Protein AF-0000000077256982 (afdb_homodimer)

Nearest PDB structures (foldseek):
  2ehd-assembly1_B  TM=8.161E-01  e=5.223E-11  Thermus thermophilus HB8
  4nbu-assembly1_D  TM=7.989E-01  e=2.491E-11  Bacillus sp. SG-1
  4yxf-assembly1_A  TM=7.908E-01  e=1.299E-10  Pseudomonas fluorescens
  2ehd-assembly1_A  TM=8.247E-01  e=3.338E-09  Thermus thermophilus HB8
  3gk3-assembly1_D  TM=6.783E-01  e=3.621E-10  Burkholderia pseudomallei 1710b

Solvent-accessible surface area (backbone atoms only — not comparable to full-atom values): 29624 Å² total; per-residue (Å²): 108,68,64,59,49,49,50,50,52,51,50,49,50,32,48,53,50,41,50,53,55,48,50,50,47,52,51,13,43,72,45,21,64,61,50,52,60,75,37,60,96,26,30,36,36,32,30,23,28,84,39,74,67,22,33,50,44,52,53,57,40,18,76,69,48,39,37,36,36,35,28,31,62,52,60,70,62,48,52,53,51,37,64,68,39,43,82,55,14,57,60,49,72,49,73,45,48,44,48,85,44,29,88,44,68,70,77,55,56,71,58,73,80,47,64,58,26,32,42,36,42,43,44,71,47,71,62,78,63,42,47,45,70,74,78,45,89,62,61,49,31,50,22,24,42,40,44,25,45,50,46,52,50,45,58,52,46,53,57,19,52,76,70,41,37,30,35,37,37,40,61,43,49,60,44,32,84,46,42,37,28,35,36,26,67,44,30,8,42,36,17,20,50,44,30,30,20,38,4,40,23,49,54,30,43,88,31,47,27,37,23,20,26,37,36,77,34,57,62,66,50,57,70,54,31,72,71,65,66,72,42,55,64,52,47,53,54,41,44,55,34,36,78,42,31,52,74,70,48,46,58,47,58,54,40,67,68,47,41,52,50,51,35,55,54,70,70,46,58,59,67,58,46,24,51,51,36,32,55,57,37,48,52,49,29,50,50,48,53,51,51,53,53,51,57,68,74,96,109,68,65,59,50,50,49,51,51,52,49,49,50,32,49,52,51,42,50,53,53,48,50,51,47,53,52,13,45,72,46,19,65,60,51,51,59,75,36,59,96,27,30,35,35,30,31,22,27,83,39,75,67,22,34,50,44,54,52,56,40,18,77,68,48,39,36,35,36,36,28,32,62,52,60,70,62,48,53,52,52,38,64,66,40,43,82,56,16,57,60,48,72,49,75,45,48,44,48,82,44,30,88,44,67,69,78,55,56,71,57,75,80,48,63,58,26,33,42,36,43,43,46,70,47,72,64,79,62,44,48,44,71,75,79,45,88,62,61,49,31,51,22,24,42,42,44,27,46,50,46,52,49,45,60,51,47,54,56,18,50,76,69,40,38,31,35,37,37,40,62,42,49,60,44,31,83,47,44,38,28,36,35,26,69,45,30,9,42,38,17,21,50,43,30,31,20,39,4,40,22,49,53,32,44,88,32,47,27,36,24,19,26,35,35,77,32,57,63,65,50,58,70,54,28,73,70,66,65,71,43,57,62,53,47,52,53,42,45,56,33,36,77,42,33,54,73,69,48,46,58,47,56,54,39,66,69,48,43,53,50,50,35,55,56,70,68,47,58,60,68,58,47,25,50,51,36,32,55,57,37,48,50,48,28,51,51,48,53,50,52,54,54,52,57,67,75,97

pLDDT: mean 86.95, std 13.87, range [39.72, 98.81]

Radius of gyration: 24.24 Å; Cα contacts (8 Å, |Δi|>4): 1061; chains: 2; bounding box: 73×70×66 Å

Sequence (596 aa):
MLLHTFIKITSFIVLCAFIKFLIKYIWSILNNKSVWKKIENKTVVVTGALQEIGMEICRQLSYEKIKLLMIDSDREKLELLKRELEVRAEVSFYVVNFNQTADNYNIYSFLEDHDIGFLINAACSLDRGFETFINRRDDSIINTNILSTTHITHRVITQMVQRKCGYIAFIGESSFDLPVPFCALYSASLAYLHQLASSLYYELSDYGIVCEYVRYGSILKTRIDRKDGICHNNTKKFVESFLKTFGSSREIIPRFYHMLLHCIVFCIPQTIIGHLFTEIFGKKELEREYLERKRKHKMLLHTFIKITSFIVLCAFIKFLIKYIWSILNNKSVWKKIENKTVVVTGALQEIGMEICRQLSYEKIKLLMIDSDREKLELLKRELEVRAEVSFYVVNFNQTADNYNIYSFLEDHDIGFLINAACSLDRGFETFINRRDDSIINTNILSTTHITHRVITQMVQRKCGYIAFIGESSFDLPVPFCALYSASLAYLHQLASSLYYELSDYGIVCEYVRYGSILKTRIDRKDGICHNNTKKFVESFLKTFGSSREIIPRFYHMLLHCIVFCIPQTIIGHLFTEIFGKKELEREYLERKRKHK

Organism: NCBI:txid6039

Foldseek 3Di:
DVVVVVVVVLVVQLVVLLVVQVVLLVVLLVCLVVLCVQQPPFEEEAEPCVDQLNVLLLQVVLQVQHHYEYEEADPVSQVVSCVVSVVRYHYHYDHDDQQVCLVPLCSLVVCVVGRHAEYEYPWADFPPALAAPPPDDPVSRCSRLPRSVVSNVVVNVVNLLVVLHHEYEYEDALLLPADAHSRRSNSVSRVVLLVVLLVVQVVSVRSHYHREYEHLADPVCVVVVVPPVPPNVSSNQQSVQCSSRGDDDSYHYSDSVRSSVSSVVVSDPRVVVNVVNCVVRVVRNVVVVVVVVVVVVD/DVVVVVVVVLVVQLVVLLVVQVVLLVVLLVCLVVLCVQQPPFEEEFEPCVDQLNVLLLQVVLQVQHHYEYEEADPVSQVVSCVVSVVRYHYHYDHDDQQVCLVPLCVLVVCVVGRHAEYEYPWADFPPALAAPVPDDPVSRCSRLPRSVVSNVVVNVVNLLVVLHHEYEYEDALLLPADAHSRRSNSVSRVVLLVVLLVVQVVSVRSHYHREYEHLADPVCVVVVVPPVPPNVSSNQQSVQCSSRGDDDSYHYSDSVRSSVSSVVVSDPRVVVNVVNCVVRVVRNVVVVVVVVVVVVD

InterPro domains:
  IPR002347 Short-chain dehydrogenase/reductase SDR [PF00106] (42-226)
  IPR036291 NAD(P)-binding domain superfamily [SSF51735] (37-262)

Structure (mmCIF, N/CA/C/O backbone):
data_AF-0000000077256982-model_v1
#
loop_
_entity.id
_entity.type
_entity.pdbx_description
1 polymer 'Very-long-chain 3-oxoacyl-coa reductase'
#
loop_
_atom_site.group_PDB
_atom_site.id
_atom_site.type_symbol
_atom_site.label_atom_id
_atom_site.label_alt_id
_atom_site.label_comp_id
_atom_site.label_asym_id
_atom_site.label_entity_id
_atom_site.label_seq_id
_atom_site.pdbx_PDB_ins_code
_atom_site.Cartn_x
_atom_site.Cartn_y
_atom_site.Cartn_z
_atom_site.occupancy
_atom_site.B_iso_or_equiv
_atom_site.auth_seq_id
_atom_site.auth_comp_id
_atom_site.auth_asym_id
_atom_site.auth_atom_id
_atom_site.pdbx_PDB_model_num
ATOM 1 N N . MET A 1 1 ? 2.963 12.297 -39.438 1 56.44 1 MET A N 1
ATOM 2 C CA . MET A 1 1 ? 1.615 12.719 -39.062 1 56.44 1 MET A CA 1
ATOM 3 C C . MET A 1 1 ? 1.16 12.016 -37.781 1 56.44 1 MET A C 1
ATOM 5 O O . MET A 1 1 ? 0.684 12.656 -36.844 1 56.44 1 MET A O 1
ATOM 9 N N . LEU A 1 2 ? 1.396 10.727 -37.656 1 61.31 2 LEU A N 1
ATOM 10 C CA . LEU A 1 2 ? 0.963 9.953 -36.5 1 61.31 2 LEU A CA 1
ATOM 11 C C . LEU A 1 2 ? 1.761 10.344 -35.25 1 61.31 2 LEU A C 1
ATOM 13 O O . LEU A 1 2 ? 1.194 10.5 -34.156 1 61.31 2 LEU A O 1
ATOM 17 N N . LEU A 1 3 ? 3.004 10.57 -35.438 1 65.12 3 LEU A N 1
ATOM 18 C CA . LEU A 1 3 ? 3.875 10.945 -34.312 1 65.12 3 LEU A CA 1
ATOM 19 C C . LEU A 1 3 ? 3.498 12.32 -33.781 1 65.12 3 LEU A C 1
ATOM 21 O O . LEU A 1 3 ? 3.479 12.539 -32.562 1 65.12 3 LEU A O 1
ATOM 25 N N . HIS A 1 4 ? 3.244 13.234 -34.781 1 68.69 4 HIS A N 1
ATOM 26 C CA . HIS A 1 4 ? 2.861 14.586 -34.375 1 68.69 4 HIS A CA 1
ATOM 27 C C . HIS A 1 4 ? 1.538 14.578 -33.625 1 68.69 4 HIS A C 1
ATOM 29 O O . HIS A 1 4 ? 1.38 15.297 -32.625 1 68.69 4 HIS A O 1
ATOM 35 N N . THR A 1 5 ? 0.689 13.734 -34.094 1 64.94 5 THR A N 1
ATOM 36 C CA . THR A 1 5 ? -0.598 13.602 -33.406 1 64.94 5 THR A CA 1
ATOM 37 C C . THR A 1 5 ? -0.423 12.992 -32.031 1 64.94 5 THR A C 1
ATOM 39 O O . THR A 1 5 ? -1.058 13.422 -31.062 1 64.94 5 THR A O 1
ATOM 42 N N . PHE A 1 6 ? 0.475 12.078 -31.953 1 71.25 6 PHE A N 1
ATOM 43 C CA . PHE A 1 6 ? 0.757 11.43 -30.672 1 71.25 6 PHE A CA 1
ATOM 44 C C . PHE A 1 6 ? 1.346 12.43 -29.688 1 71.25 6 PHE A C 1
ATOM 46 O O . PHE A 1 6 ? 0.926 12.484 -28.531 1 71.25 6 PHE A O 1
ATOM 53 N N . ILE A 1 7 ? 2.203 13.211 -30.203 1 69 7 ILE A N 1
ATOM 54 C CA . ILE A 1 7 ? 2.85 14.211 -29.344 1 69 7 ILE A CA 1
ATOM 55 C C . ILE A 1 7 ? 1.827 15.25 -28.906 1 69 7 ILE A C 1
ATOM 57 O O . ILE A 1 7 ? 1.826 15.68 -27.75 1 69 7 ILE A O 1
ATOM 61 N N . LYS A 1 8 ? 0.962 15.594 -29.859 1 69.69 8 LYS A N 1
ATOM 62 C CA . LYS A 1 8 ? -0.059 16.594 -29.531 1 69.69 8 LYS A CA 1
ATOM 63 C C . LYS A 1 8 ? -1.024 16.047 -28.469 1 69.69 8 LYS A C 1
ATOM 65 O O . LYS A 1 8 ? -1.401 16.766 -27.547 1 69.69 8 LYS A O 1
ATOM 70 N N . ILE A 1 9 ? -1.335 14.828 -28.594 1 72.44 9 ILE A N 1
ATOM 71 C CA . ILE A 1 9 ? -2.277 14.219 -27.672 1 72.44 9 ILE A CA 1
ATOM 72 C C . ILE A 1 9 ? -1.628 14.078 -26.297 1 72.44 9 ILE A C 1
ATOM 74 O O . ILE A 1 9 ? -2.242 14.398 -25.266 1 72.44 9 ILE A O 1
ATOM 78 N N . THR A 1 10 ? -0.444 13.688 -26.234 1 75.62 10 THR A N 1
ATOM 79 C CA . THR A 1 10 ? 0.271 13.508 -24.969 1 75.62 10 THR A CA 1
ATOM 80 C C . THR A 1 10 ? 0.472 14.852 -24.266 1 75.62 10 THR A C 1
ATOM 82 O O . THR A 1 10 ? 0.318 14.953 -23.047 1 75.62 10 THR A O 1
ATOM 85 N N . SER A 1 11 ? 0.792 15.781 -25.094 1 76.62 11 SER A N 1
ATOM 86 C CA . SER A 1 11 ? 0.973 17.109 -24.531 1 76.62 11 SER A CA 1
ATOM 87 C C . SER A 1 11 ? -0.331 17.641 -23.938 1 76.62 11 SER A C 1
ATOM 89 O O . SER A 1 11 ? -0.328 18.297 -22.891 1 76.62 11 SER A O 1
ATOM 91 N N . PHE A 1 12 ? -1.367 17.375 -24.641 1 77.81 12 PHE A N 1
ATOM 92 C CA . PHE A 1 12 ? -2.674 17.828 -24.172 1 77.81 12 PHE A CA 1
ATOM 93 C C . PHE A 1 12 ? -3.045 17.125 -22.859 1 77.81 12 PHE A C 1
ATOM 95 O O . PHE A 1 12 ? -3.557 17.766 -21.938 1 77.81 12 PHE A O 1
ATOM 102 N N . ILE A 1 13 ? -2.713 15.945 -22.703 1 78.12 13 ILE A N 1
ATOM 103 C CA . ILE A 1 13 ? -3.012 15.172 -21.516 1 78.12 13 ILE A CA 1
ATOM 104 C C . ILE A 1 13 ? -2.205 15.719 -20.328 1 78.12 13 ILE A C 1
ATOM 106 O O . ILE A 1 13 ? -2.738 15.898 -19.234 1 78.12 13 ILE A O 1
ATOM 110 N N . VAL A 1 14 ? -1.005 15.992 -20.625 1 80.19 14 VAL A N 1
ATOM 111 C CA . VAL A 1 14 ? -0.122 16.531 -19.594 1 80.19 14 VAL A CA 1
ATOM 112 C C . VAL A 1 14 ? -0.64 17.891 -19.141 1 80.19 14 VAL A C 1
ATOM 114 O O . VAL A 1 14 ? -0.666 18.172 -17.938 1 80.19 14 VAL A O 1
ATOM 117 N N . LEU A 1 15 ? -1.051 18.625 -20.078 1 83.12 15 LEU A N 1
ATOM 118 C CA . LEU A 1 15 ? -1.548 19.953 -19.75 1 83.12 15 LEU A CA 1
ATOM 119 C C . LEU A 1 15 ? -2.82 19.875 -18.922 1 83.12 15 LEU A C 1
ATOM 121 O O . LEU A 1 15 ? -2.977 20.609 -17.938 1 83.12 15 LEU A O 1
ATOM 125 N N . CYS A 1 16 ? -3.709 19 -19.234 1 83.19 16 CYS A N 1
ATOM 126 C CA . CYS A 1 16 ? -4.949 18.828 -18.484 1 83.19 16 CYS A CA 1
ATOM 127 C C . CYS A 1 16 ? -4.668 18.375 -17.062 1 83.19 16 CYS A C 1
ATOM 129 O O . CYS A 1 16 ? -5.281 18.875 -16.109 1 83.19 16 CYS A O 1
ATOM 131 N N . ALA A 1 17 ? -3.732 17.5 -17 1 83.75 17 ALA A N 1
ATOM 132 C CA . ALA A 1 17 ? -3.355 17.031 -15.664 1 83.75 17 ALA A CA 1
ATOM 133 C C . ALA A 1 17 ? -2.744 18.156 -14.836 1 83.75 17 ALA A C 1
ATOM 135 O O . ALA A 1 17 ? -3.066 18.312 -13.656 1 83.75 17 ALA A O 1
ATOM 136 N N . PHE A 1 18 ? -1.94 18.875 -15.492 1 87.88 18 PHE A N 1
ATOM 137 C CA . PHE A 1 18 ? -1.286 19.984 -14.82 1 87.88 18 PHE A CA 1
ATOM 138 C C . PHE A 1 18 ? -2.311 21.016 -14.344 1 87.88 18 PHE A C 1
ATOM 140 O O . PHE A 1 18 ? -2.232 21.5 -13.219 1 87.88 18 PHE A O 1
ATOM 147 N N . ILE A 1 19 ? -3.254 21.312 -15.125 1 89.81 19 ILE A N 1
ATOM 148 C CA . ILE A 1 19 ? -4.289 22.297 -14.789 1 89.81 19 ILE A CA 1
ATOM 149 C C . ILE A 1 19 ? -5.109 21.781 -13.609 1 89.81 19 ILE A C 1
ATOM 151 O O . ILE A 1 19 ? -5.461 22.562 -12.711 1 89.81 19 ILE A O 1
ATOM 155 N N . LYS A 1 20 ? -5.336 20.531 -13.609 1 87.69 20 LYS A N 1
ATOM 156 C CA . LYS A 1 20 ? -6.078 19.938 -12.5 1 87.69 20 LYS A CA 1
ATOM 157 C C . LYS A 1 20 ? -5.344 20.141 -11.18 1 87.69 20 LYS A C 1
ATOM 159 O O . LYS A 1 20 ? -5.941 20.547 -10.18 1 87.69 20 LYS A O 1
ATOM 164 N N . PHE A 1 21 ? -4.078 19.875 -11.164 1 89.25 21 PHE A N 1
ATOM 165 C CA . PHE A 1 21 ? -3.285 20.031 -9.945 1 89.25 21 PHE A CA 1
ATOM 166 C C . PHE A 1 21 ? -3.135 21.5 -9.586 1 89.25 21 PHE A C 1
ATOM 168 O O . PHE A 1 21 ? -3.105 21.859 -8.406 1 89.25 21 PHE A O 1
ATOM 175 N N . LEU A 1 22 ? -3.098 22.328 -10.625 1 91.5 22 LEU A N 1
ATOM 176 C CA . LEU A 1 22 ? -2.977 23.766 -10.391 1 91.5 22 LEU A CA 1
ATOM 177 C C . LEU A 1 22 ? -4.246 24.312 -9.75 1 91.5 22 LEU A C 1
ATOM 179 O O . LEU A 1 22 ? -4.172 25.125 -8.828 1 91.5 22 LEU A O 1
ATOM 183 N N . ILE A 1 23 ? -5.344 23.875 -10.188 1 92.94 23 ILE A N 1
ATOM 184 C CA . ILE A 1 23 ? -6.617 24.312 -9.625 1 92.94 23 ILE A CA 1
ATOM 185 C C . ILE A 1 23 ? -6.711 23.891 -8.164 1 92.94 23 ILE A C 1
ATOM 187 O O . ILE A 1 23 ? -7.105 24.688 -7.305 1 92.94 23 ILE A O 1
ATOM 191 N N . LYS A 1 24 ? -6.305 22.688 -7.926 1 92.38 24 LYS A N 1
ATOM 192 C CA . LYS A 1 24 ? -6.297 22.203 -6.547 1 92.38 24 LYS A CA 1
ATOM 193 C C . LYS A 1 24 ? -5.352 23.031 -5.68 1 92.38 24 LYS A C 1
ATOM 195 O O . LYS A 1 24 ? -5.672 23.359 -4.535 1 92.38 24 LYS A O 1
ATOM 200 N N . TYR A 1 25 ? -4.262 23.312 -6.254 1 93.81 25 TYR A N 1
ATOM 201 C CA . TYR A 1 25 ? -3.266 24.125 -5.555 1 93.81 25 TYR A CA 1
ATOM 202 C C . TYR A 1 25 ? -3.816 25.5 -5.211 1 93.81 25 TYR A C 1
ATOM 204 O O . TYR A 1 25 ? -3.73 25.938 -4.066 1 93.81 25 TYR A O 1
ATOM 212 N N . ILE A 1 26 ? -4.43 26.125 -6.145 1 95.38 26 ILE A N 1
ATOM 213 C CA . ILE A 1 26 ? -4.98 27.469 -5.953 1 95.38 26 ILE A CA 1
ATOM 214 C C . ILE A 1 26 ? -6.121 27.422 -4.941 1 95.38 26 ILE A C 1
ATOM 216 O O . ILE A 1 26 ? -6.191 28.25 -4.031 1 95.38 26 ILE A O 1
ATOM 220 N N . TRP A 1 27 ? -6.938 26.422 -5.094 1 94.94 27 TRP A N 1
ATOM 221 C CA . TRP A 1 27 ? -8.039 26.25 -4.156 1 94.94 27 TRP A CA 1
ATOM 222 C C . TRP A 1 27 ? -7.527 26.062 -2.732 1 94.94 27 TRP A C 1
ATOM 224 O O . TRP A 1 27 ? -8.078 26.641 -1.789 1 94.94 27 TRP A O 1
ATOM 234 N N . SER A 1 28 ? -6.512 25.297 -2.623 1 95.31 28 SER A N 1
ATOM 235 C CA . SER A 1 28 ? -5.938 25 -1.313 1 95.31 28 SER A CA 1
ATOM 236 C C . SER A 1 28 ? -5.34 26.25 -0.679 1 95.31 28 SER A C 1
ATOM 238 O O . SER A 1 28 ? -5.453 26.453 0.531 1 95.31 28 SER A O 1
ATOM 240 N N . ILE A 1 29 ? -4.746 27.109 -1.447 1 96 29 ILE A N 1
ATOM 241 C CA . ILE A 1 29 ? -4.18 28.359 -0.945 1 96 29 ILE A CA 1
ATOM 242 C C . ILE A 1 29 ? -5.301 29.266 -0.458 1 96 29 ILE A C 1
ATOM 244 O O . ILE A 1 29 ? -5.203 29.859 0.619 1 96 29 ILE A O 1
ATOM 248 N N . LEU A 1 30 ? -6.336 29.297 -1.194 1 96.62 30 LEU A N 1
ATOM 249 C CA . LEU A 1 30 ? -7.441 30.203 -0.902 1 96.62 30 LEU A CA 1
ATOM 250 C C . LEU A 1 30 ? -8.164 29.781 0.376 1 96.62 30 LEU A C 1
ATOM 252 O O . LEU A 1 30 ? -8.695 30.625 1.097 1 96.62 30 LEU A O 1
ATOM 256 N N . ASN A 1 31 ? -8.102 28.531 0.695 1 96.12 31 ASN A N 1
ATOM 257 C CA . ASN A 1 31 ? -8.867 28.047 1.838 1 96.12 31 ASN A CA 1
ATOM 258 C C . ASN A 1 31 ? -7.973 27.844 3.059 1 96.12 31 ASN A C 1
ATOM 260 O O . ASN A 1 31 ? -8.461 27.516 4.145 1 96.12 31 ASN A O 1
ATOM 264 N N . ASN A 1 32 ? -6.715 27.984 2.895 1 96.81 32 ASN A N 1
ATOM 265 C CA . ASN A 1 32 ? -5.758 27.609 3.928 1 96.81 32 ASN A CA 1
ATOM 266 C C . ASN A 1 32 ? -5.941 28.422 5.195 1 96.81 32 ASN A C 1
ATOM 268 O O . ASN A 1 32 ? -5.789 27.922 6.305 1 96.81 32 ASN A O 1
ATOM 272 N N . LYS A 1 33 ? -6.293 29.719 5.09 1 96.31 33 LYS A N 1
ATOM 273 C CA . LYS A 1 33 ? -6.508 30.562 6.262 1 96.31 33 LYS A CA 1
ATOM 274 C C . LYS A 1 33 ? -7.648 30.031 7.121 1 96.31 33 LYS A C 1
ATOM 276 O O . LYS A 1 33 ? -7.539 29.984 8.352 1 96.31 33 LYS A O 1
ATOM 281 N N . SER A 1 34 ? -8.695 29.625 6.469 1 96.94 34 SER A N 1
ATOM 282 C CA . SER A 1 34 ? -9.836 29.062 7.18 1 96.94 34 SER A CA 1
ATOM 283 C C . SER A 1 34 ? -9.469 27.75 7.871 1 96.94 34 SER A C 1
ATOM 285 O O . SER A 1 34 ? -9.969 27.469 8.961 1 96.94 34 SER A O 1
ATOM 287 N N . VAL A 1 35 ? -8.617 26.969 7.273 1 97.12 35 VAL A N 1
ATOM 288 C CA . VAL A 1 35 ? -8.156 25.688 7.832 1 97.12 35 VAL A CA 1
ATOM 289 C C . VAL A 1 35 ? -7.41 25.938 9.141 1 97.12 35 VAL A C 1
ATOM 291 O O . VAL A 1 35 ? -7.711 25.328 10.164 1 97.12 35 VAL A O 1
ATOM 294 N N . TRP A 1 36 ? -6.555 26.891 9.141 1 97.69 36 TRP A N 1
ATOM 295 C CA . TRP A 1 36 ? -5.793 27.234 10.336 1 97.69 36 TRP A CA 1
ATOM 296 C C . TRP A 1 36 ? -6.699 27.797 11.422 1 97.69 36 TRP A C 1
ATOM 298 O O . TRP A 1 36 ? -6.516 27.5 12.609 1 97.69 36 TRP A O 1
ATOM 308 N N . LYS A 1 37 ? -7.668 28.578 11.062 1 97.38 37 LYS A N 1
ATOM 309 C CA . LYS A 1 37 ? -8.602 29.172 12.023 1 97.38 37 LYS A CA 1
ATOM 310 C C . LYS A 1 37 ? -9.391 28.094 12.758 1 97.38 37 LYS A C 1
ATOM 312 O O . LYS A 1 37 ? -9.641 28.203 13.961 1 97.38 37 LYS A O 1
ATOM 317 N N . LYS A 1 38 ? -9.727 27.031 12.086 1 96.62 38 LYS A N 1
ATOM 318 C CA . LYS A 1 38 ? -10.539 25.953 12.648 1 96.62 38 LYS A CA 1
ATOM 319 C C . LYS A 1 38 ? -9.773 25.219 13.742 1 96.62 38 LYS A C 1
ATOM 321 O O . LYS A 1 38 ? -10.383 24.609 14.625 1 96.62 38 LYS A O 1
ATOM 326 N N . ILE A 1 39 ? -8.43 25.234 13.586 1 96.38 39 ILE A N 1
ATOM 327 C CA . ILE A 1 39 ? -7.668 24.469 14.57 1 96.38 39 ILE A CA 1
ATOM 328 C C . ILE A 1 39 ? -6.82 25.422 15.406 1 96.38 39 ILE A C 1
ATOM 330 O O . ILE A 1 39 ? -5.734 25.062 15.859 1 96.38 39 ILE A O 1
ATOM 334 N N . GLU A 1 40 ? -7.355 26.609 15.531 1 95.06 40 GLU A N 1
ATOM 335 C CA . GLU A 1 40 ? -6.688 27.594 16.359 1 95.06 40 GLU A CA 1
ATOM 336 C C . GLU A 1 40 ? -6.559 27.109 17.797 1 95.06 40 GLU A C 1
ATOM 338 O O . GLU A 1 40 ? -7.512 26.578 18.375 1 95.06 40 GLU A O 1
ATOM 343 N N . ASN A 1 41 ? -5.426 27.203 18.453 1 94.69 41 ASN A N 1
ATOM 344 C CA . ASN A 1 41 ? -5.117 26.844 19.828 1 94.69 41 ASN A CA 1
ATOM 345 C C . ASN A 1 41 ? -5.086 25.328 20.031 1 94.69 41 ASN A C 1
ATOM 347 O O . ASN A 1 41 ? -5.109 24.859 21.172 1 94.69 41 ASN A O 1
ATOM 351 N N . LYS A 1 42 ? -5.191 24.578 18.938 1 97.31 42 LYS A N 1
ATOM 352 C CA . LYS A 1 42 ? -5.059 23.125 19.016 1 97.31 42 LYS A CA 1
ATOM 353 C C . LYS A 1 42 ? -3.607 22.703 18.828 1 97.31 42 LYS A C 1
ATOM 355 O O . LYS A 1 42 ? -2.783 23.484 18.344 1 97.31 42 LYS A O 1
ATOM 360 N N . THR A 1 43 ? -3.363 21.516 19.172 1 98.31 43 THR A N 1
ATOM 361 C CA . THR A 1 43 ? -2.01 20.984 19.078 1 98.31 43 THR A CA 1
ATOM 362 C C . THR A 1 43 ? -1.761 20.391 17.688 1 98.31 43 THR A C 1
ATOM 364 O O . THR A 1 43 ? -2.625 19.703 17.141 1 98.31 43 THR A O 1
ATOM 367 N N . VAL A 1 44 ? -0.625 20.672 17.109 1 98.75 44 VAL A N 1
ATOM 368 C CA . VAL A 1 44 ? -0.155 20.016 15.898 1 98.75 44 VAL A CA 1
ATOM 369 C C . VAL A 1 44 ? 0.871 18.938 16.266 1 98.75 44 VAL A C 1
ATOM 371 O O . VAL A 1 44 ? 1.859 19.219 16.938 1 98.75 44 VAL A O 1
ATOM 374 N N . VAL A 1 45 ? 0.597 17.734 15.867 1 98.81 45 VAL A N 1
ATOM 375 C CA . VAL A 1 45 ? 1.481 16.609 16.125 1 98.81 45 VAL A CA 1
ATOM 376 C C . VAL A 1 45 ? 2.332 16.328 14.898 1 98.81 45 VAL A C 1
ATOM 378 O O . VAL A 1 45 ? 1.812 16.234 13.781 1 98.81 45 VAL A O 1
ATOM 381 N N . VAL A 1 46 ? 3.613 16.188 15.062 1 98.75 46 VAL A N 1
ATOM 382 C CA . VAL A 1 46 ? 4.531 15.852 13.984 1 98.75 46 VAL A CA 1
ATOM 383 C C . VAL A 1 46 ? 5.301 14.578 14.344 1 98.75 46 VAL A C 1
ATOM 385 O O . VAL A 1 46 ? 6.086 14.57 15.289 1 98.75 46 VAL A O 1
ATOM 388 N N . THR A 1 47 ? 5.016 13.516 13.641 1 98.5 47 THR A N 1
ATOM 389 C CA . THR A 1 47 ? 5.848 12.328 13.781 1 98.5 47 THR A CA 1
ATOM 390 C C . THR A 1 47 ? 7.113 12.453 12.93 1 98.5 47 THR A C 1
ATOM 392 O O . THR A 1 47 ? 7.109 13.133 11.906 1 98.5 47 THR A O 1
ATOM 395 N N . GLY A 1 48 ? 8.172 11.742 13.352 1 97.38 48 GLY A N 1
ATOM 396 C CA . GLY A 1 48 ? 9.43 11.93 12.641 1 97.38 48 GLY A CA 1
ATOM 397 C C . GLY A 1 48 ? 9.984 13.336 12.766 1 97.38 48 GLY A C 1
ATOM 398 O O . GLY A 1 48 ? 10.508 13.883 11.789 1 97.38 48 GLY A O 1
ATOM 399 N N . ALA A 1 49 ? 9.852 13.922 13.898 1 98.06 49 ALA A N 1
ATOM 400 C CA . ALA A 1 49 ? 10.203 15.328 14.125 1 98.06 49 ALA A CA 1
ATOM 401 C C . ALA A 1 49 ? 11.695 15.555 13.945 1 98.06 49 ALA A C 1
ATOM 403 O O . ALA A 1 49 ? 12.141 16.688 13.703 1 98.06 49 ALA A O 1
ATOM 404 N N . LEU A 1 50 ? 12.5 14.516 14.086 1 96.88 50 LEU A N 1
ATOM 405 C CA . LEU A 1 50 ? 13.945 14.672 14.016 1 96.88 50 LEU A CA 1
ATOM 406 C C . LEU A 1 50 ? 14.453 14.422 12.594 1 96.88 50 LEU A C 1
ATOM 408 O O . LEU A 1 50 ? 15.641 14.602 12.312 1 96.88 50 LEU A O 1
ATOM 412 N N . GLN A 1 51 ? 13.594 14.008 11.703 1 93.69 51 GLN A N 1
ATOM 413 C CA . GLN A 1 51 ? 13.961 13.852 10.305 1 93.69 51 GLN A CA 1
ATOM 414 C C . GLN A 1 51 ? 13.922 15.188 9.57 1 93.69 51 GLN A C 1
ATOM 416 O O . GLN A 1 51 ? 13.352 16.156 10.07 1 93.69 51 GLN A O 1
ATOM 421 N N . GLU A 1 52 ? 14.414 15.266 8.406 1 90.25 52 GLU A N 1
ATOM 422 C CA . GLU A 1 52 ? 14.625 16.516 7.691 1 90.25 52 GLU A CA 1
ATOM 423 C C . GLU A 1 52 ? 13.312 17.266 7.496 1 90.25 52 GLU A C 1
ATOM 425 O O . GLU A 1 52 ? 13.188 18.438 7.891 1 90.25 52 GLU A O 1
ATOM 430 N N . ILE A 1 53 ? 12.352 16.594 6.914 1 92.62 53 ILE A N 1
ATOM 431 C CA . ILE A 1 53 ? 11.07 17.25 6.637 1 92.62 53 ILE A CA 1
ATOM 432 C C . ILE A 1 53 ? 10.352 17.531 7.949 1 92.62 53 ILE A C 1
ATOM 434 O O . ILE A 1 53 ? 9.828 18.641 8.141 1 92.62 53 ILE A O 1
ATOM 438 N N . GLY A 1 54 ? 10.359 16.578 8.883 1 96.31 54 GLY A N 1
ATOM 439 C CA . GLY A 1 54 ? 9.719 16.766 10.172 1 96.31 54 GLY A CA 1
ATOM 440 C C . GLY A 1 54 ? 10.297 17.922 10.977 1 96.31 54 GLY A C 1
ATOM 441 O O . GLY A 1 54 ? 9.555 18.734 11.531 1 96.31 54 GLY A O 1
ATOM 442 N N . MET A 1 55 ? 11.562 17.969 10.945 1 96.88 55 MET A N 1
ATOM 443 C CA . MET A 1 55 ? 12.25 19.016 11.695 1 96.88 55 MET A CA 1
ATOM 444 C C . MET A 1 55 ? 11.922 20.391 11.125 1 96.88 55 MET A C 1
ATOM 446 O O . MET A 1 55 ? 11.664 21.344 11.875 1 96.88 55 MET A O 1
ATOM 450 N N . GLU A 1 56 ? 11.961 20.5 9.812 1 96.12 56 GLU A N 1
ATOM 451 C CA . GLU A 1 56 ? 11.648 21.766 9.164 1 96.12 56 GLU A CA 1
ATOM 452 C C . GLU A 1 56 ? 10.203 22.188 9.43 1 96.12 56 GLU A C 1
ATOM 454 O O . GLU A 1 56 ? 9.922 23.359 9.625 1 96.12 56 GLU A O 1
ATOM 459 N N . ILE A 1 57 ? 9.305 21.234 9.469 1 97.81 57 ILE A N 1
ATOM 460 C CA . ILE A 1 57 ? 7.91 21.516 9.789 1 97.81 57 ILE A CA 1
ATOM 461 C C . ILE A 1 57 ? 7.812 22.109 11.195 1 97.81 57 ILE A C 1
ATOM 463 O O . ILE A 1 57 ? 7.164 23.125 11.406 1 97.81 57 ILE A O 1
ATOM 467 N N . CYS A 1 58 ? 8.477 21.453 12.109 1 98.38 58 CYS A N 1
ATOM 468 C CA . CYS A 1 58 ? 8.453 21.922 13.492 1 98.38 58 CYS A CA 1
ATOM 469 C C . CYS A 1 58 ? 9.008 23.344 13.602 1 98.38 58 CYS A C 1
ATOM 471 O O . CYS A 1 58 ? 8.422 24.188 14.273 1 98.38 58 CYS A O 1
ATOM 473 N N . ARG A 1 59 ? 10.047 23.625 12.945 1 97.81 59 ARG A N 1
ATOM 474 C CA . ARG A 1 59 ? 10.672 24.953 12.984 1 97.81 59 ARG A CA 1
ATOM 475 C C . ARG A 1 59 ? 9.734 26.016 12.445 1 97.81 59 ARG A C 1
ATOM 477 O O . ARG A 1 59 ? 9.516 27.047 13.086 1 97.81 59 ARG A O 1
ATOM 484 N N . GLN A 1 60 ? 9.164 25.781 11.312 1 97.75 60 GLN A N 1
ATOM 485 C CA . GLN A 1 60 ? 8.305 26.781 10.695 1 97.75 60 GLN A CA 1
ATOM 486 C C . GLN A 1 60 ? 7.035 27 11.516 1 97.75 60 GLN A C 1
ATOM 488 O O . GLN A 1 60 ? 6.559 28.125 11.656 1 97.75 60 GLN A O 1
ATOM 493 N N . LEU A 1 61 ? 6.5 25.938 12.07 1 98.06 61 LEU A N 1
ATOM 494 C CA . LEU A 1 61 ? 5.305 26.047 12.898 1 98.06 61 LEU A CA 1
ATOM 495 C C . LEU A 1 61 ? 5.598 26.844 14.172 1 98.06 61 LEU A C 1
ATOM 497 O O . LEU A 1 61 ? 4.738 27.578 14.672 1 98.06 61 LEU A O 1
ATOM 501 N N . SER A 1 62 ? 6.793 26.672 14.703 1 97.62 62 SER A N 1
ATOM 502 C CA . SER A 1 62 ? 7.168 27.406 15.906 1 97.62 62 SER A CA 1
ATOM 503 C C . SER A 1 62 ? 7.191 28.906 15.656 1 97.62 62 SER A C 1
ATOM 505 O O . SER A 1 62 ? 6.836 29.703 16.531 1 97.62 62 SER A O 1
ATOM 507 N N . TYR A 1 63 ? 7.566 29.328 14.469 1 95.94 63 TYR A N 1
ATOM 508 C CA . TYR A 1 63 ? 7.582 30.75 14.109 1 95.94 63 TYR A CA 1
ATOM 509 C C . TYR A 1 63 ? 6.172 31.328 14.094 1 95.94 63 TYR A C 1
ATOM 511 O O . TYR A 1 63 ? 5.98 32.5 14.336 1 95.94 63 TYR A O 1
ATOM 519 N N . GLU A 1 64 ? 5.223 30.453 13.891 1 95.12 64 GLU A N 1
ATOM 520 C CA . GLU A 1 64 ? 3.826 30.875 13.867 1 95.12 64 GLU A CA 1
ATOM 521 C C . GLU A 1 64 ? 3.172 30.703 15.234 1 95.12 64 GLU A C 1
ATOM 523 O O . GLU A 1 64 ? 1.952 30.828 15.367 1 95.12 64 GLU A O 1
ATOM 528 N N . LYS A 1 65 ? 3.945 30.297 16.25 1 95.56 65 LYS A N 1
ATOM 529 C CA . LYS A 1 65 ? 3.549 30.172 17.641 1 95.56 65 LYS A CA 1
ATOM 530 C C . LYS A 1 65 ? 2.488 29.078 17.828 1 95.56 65 LYS A C 1
ATOM 532 O O . LYS A 1 65 ? 1.574 29.219 18.641 1 95.56 65 LYS A O 1
ATOM 537 N N . ILE A 1 66 ? 2.557 28.109 17.016 1 95.88 66 ILE A N 1
ATOM 538 C CA . ILE A 1 66 ? 1.633 26.984 17.062 1 95.88 66 ILE A CA 1
ATOM 539 C C . ILE A 1 66 ? 2.084 25.984 18.141 1 95.88 66 ILE A C 1
ATOM 541 O O . ILE A 1 66 ? 3.277 25.703 18.266 1 95.88 66 ILE A O 1
ATOM 545 N N . LYS A 1 67 ? 1.109 25.484 18.906 1 97.81 67 LYS A N 1
ATOM 546 C CA . LYS A 1 67 ? 1.393 24.453 19.891 1 97.81 67 LYS A CA 1
ATOM 547 C C . LYS A 1 67 ? 1.842 23.156 19.234 1 97.81 67 LYS A C 1
ATOM 549 O O . LYS A 1 67 ? 1.123 22.609 18.391 1 97.81 67 LYS A O 1
ATOM 554 N N . LEU A 1 68 ? 3.021 22.641 19.656 1 98.19 68 LEU A N 1
ATOM 555 C CA . LEU A 1 68 ? 3.641 21.531 18.938 1 98.19 68 LEU A CA 1
ATOM 556 C C . LEU A 1 68 ? 3.836 20.328 19.859 1 98.19 68 LEU A C 1
ATOM 558 O O . LEU A 1 68 ? 4.223 20.484 21.031 1 98.19 68 LEU A O 1
ATOM 562 N N . LEU A 1 69 ? 3.488 19.188 19.328 1 98.75 69 LEU A N 1
ATOM 563 C CA . LEU A 1 69 ? 3.875 17.906 19.922 1 98.75 69 LEU A CA 1
ATOM 564 C C . LEU A 1 69 ? 4.758 17.125 18.953 1 98.75 69 LEU A C 1
ATOM 566 O O . LEU A 1 69 ? 4.301 16.703 17.891 1 98.75 69 LEU A O 1
ATOM 570 N N . MET A 1 70 ? 6.023 16.938 19.344 1 98.75 70 MET A N 1
ATOM 571 C CA . MET A 1 70 ? 7 16.234 18.516 1 98.75 70 MET A CA 1
ATOM 572 C C . MET A 1 70 ? 7.125 14.781 18.938 1 98.75 70 MET A C 1
ATOM 574 O O . MET A 1 70 ? 7.172 14.484 20.141 1 98.75 70 MET A O 1
ATOM 578 N N . ILE A 1 71 ? 7.156 13.891 17.984 1 98.69 71 ILE A N 1
ATOM 579 C CA . ILE A 1 71 ? 7.328 12.477 18.297 1 98.69 71 ILE A CA 1
ATOM 580 C C . ILE A 1 71 ? 8.477 11.906 17.469 1 98.69 71 ILE A C 1
ATOM 582 O O . ILE A 1 71 ? 8.469 11.992 16.234 1 98.69 71 ILE A O 1
ATOM 586 N N . ASP A 1 72 ? 9.414 11.336 18.047 1 98.19 72 ASP A N 1
ATOM 587 C CA . ASP A 1 72 ? 10.539 10.641 17.422 1 98.19 72 ASP A CA 1
ATOM 588 C C . ASP A 1 72 ? 11.234 9.727 18.422 1 98.19 72 ASP A C 1
ATOM 590 O O . ASP A 1 72 ? 10.758 9.531 19.547 1 98.19 72 ASP A O 1
ATOM 594 N N . SER A 1 73 ? 12.367 9.141 18.047 1 97.19 73 SER A N 1
ATOM 595 C CA . SER A 1 73 ? 12.891 8.031 18.828 1 97.19 73 SER A CA 1
ATOM 596 C C . SER A 1 73 ? 14.078 8.469 19.688 1 97.19 73 SER A C 1
ATOM 598 O O . SER A 1 73 ? 14.5 7.742 20.594 1 97.19 73 SER A O 1
ATOM 600 N N . ASP A 1 74 ? 14.664 9.633 19.531 1 97.75 74 ASP A N 1
ATOM 601 C CA . ASP A 1 74 ? 15.883 10.055 20.219 1 97.75 74 ASP A CA 1
ATOM 602 C C . ASP A 1 74 ? 15.578 11.156 21.234 1 97.75 74 ASP A C 1
ATOM 604 O O . ASP A 1 74 ? 15.375 12.312 20.859 1 97.75 74 ASP A O 1
ATOM 608 N N . ARG A 1 75 ? 15.617 10.812 22.516 1 98.12 75 ARG A N 1
ATOM 609 C CA . ARG A 1 75 ? 15.25 11.75 23.562 1 98.12 75 ARG A CA 1
ATOM 610 C C . ARG A 1 75 ? 16.172 12.961 23.578 1 98.12 75 ARG A C 1
ATOM 612 O O . ARG A 1 75 ? 15.703 14.102 23.641 1 98.12 75 ARG A O 1
ATOM 619 N N . GLU A 1 76 ? 17.438 12.727 23.5 1 98.5 76 GLU A N 1
ATOM 620 C CA . GLU A 1 76 ? 18.406 13.805 23.578 1 98.5 76 GLU A CA 1
ATOM 621 C C . GLU A 1 76 ? 18.219 14.812 22.453 1 98.5 76 GLU A C 1
ATOM 623 O O . GLU A 1 76 ? 18.219 16.016 22.672 1 98.5 76 GLU A O 1
ATOM 628 N N . LYS A 1 77 ? 18.031 14.32 21.25 1 98.44 77 LYS A N 1
ATOM 629 C CA . LYS A 1 77 ? 17.844 15.195 20.094 1 98.44 77 LYS A CA 1
ATOM 630 C C . LYS A 1 77 ? 16.5 15.93 20.172 1 98.44 77 LYS A C 1
ATOM 632 O O . LYS A 1 77 ? 16.406 17.078 19.734 1 98.44 77 LYS A O 1
ATOM 637 N N . LEU A 1 78 ? 15.516 15.281 20.703 1 98.62 78 LEU A N 1
ATOM 638 C CA . LEU A 1 78 ? 14.219 15.93 20.891 1 98.62 78 LEU A CA 1
ATOM 639 C C . LEU A 1 78 ? 14.312 17.062 21.906 1 98.62 78 LEU A C 1
ATOM 641 O O . LEU A 1 78 ? 13.719 18.125 21.719 1 98.62 78 LEU A O 1
ATOM 645 N N . GLU A 1 79 ? 15.031 16.828 23 1 98.5 79 GLU A N 1
ATOM 646 C CA . GLU A 1 79 ? 15.227 17.859 24.016 1 98.5 79 GLU A CA 1
ATOM 647 C C . GLU A 1 79 ? 15.945 19.078 23.438 1 98.5 79 GLU A C 1
ATOM 649 O O . GLU A 1 79 ? 15.578 20.219 23.719 1 98.5 79 GLU A O 1
ATOM 654 N N . LEU A 1 80 ? 16.938 18.781 22.656 1 98.38 80 LEU A N 1
ATOM 655 C CA . LEU A 1 80 ? 17.672 19.875 22.016 1 98.38 80 LEU A CA 1
ATOM 656 C C . LEU A 1 80 ? 16.766 20.672 21.094 1 98.38 80 LEU A C 1
ATOM 658 O O . LEU A 1 80 ? 16.797 21.906 21.094 1 98.38 80 LEU A O 1
ATOM 662 N N . LEU A 1 81 ? 15.984 19.969 20.281 1 98.44 81 LEU A N 1
ATOM 663 C CA . LEU A 1 81 ? 15.07 20.641 19.375 1 98.44 81 LEU A CA 1
ATOM 664 C C . LEU A 1 81 ? 14.016 21.422 20.141 1 98.44 81 LEU A C 1
ATOM 666 O O . LEU A 1 81 ? 13.664 22.531 19.75 1 98.44 81 LEU A O 1
ATOM 670 N N . LYS A 1 82 ? 13.492 20.875 21.219 1 98.5 82 LYS A N 1
ATOM 671 C CA . LYS A 1 82 ? 12.531 21.594 22.047 1 98.5 82 LYS A CA 1
ATOM 672 C C . LYS A 1 82 ? 13.109 22.891 22.578 1 98.5 82 LYS A C 1
ATOM 674 O O . LYS A 1 82 ? 12.453 23.938 22.547 1 98.5 82 LYS A O 1
ATOM 679 N N . ARG A 1 83 ? 14.32 22.844 23.062 1 98 83 ARG A N 1
ATOM 680 C CA . ARG A 1 83 ? 14.977 24.031 23.594 1 98 83 ARG A CA 1
ATOM 681 C C . ARG A 1 83 ? 15.086 25.125 22.516 1 98 83 ARG A C 1
ATOM 683 O O . ARG A 1 83 ? 14.922 26.312 22.812 1 98 83 ARG A O 1
ATOM 690 N N . GLU A 1 84 ? 15.328 24.672 21.391 1 97.88 84 GLU A N 1
ATOM 691 C CA . GLU A 1 84 ? 15.445 25.594 20.266 1 97.88 84 GLU A CA 1
ATOM 692 C C . GLU A 1 84 ? 14.102 26.25 19.953 1 97.88 84 GLU A C 1
ATOM 694 O O . GLU A 1 84 ? 14.039 27.438 19.641 1 97.88 84 GLU A O 1
ATOM 699 N N . LEU A 1 85 ? 13.031 25.484 20.016 1 98.25 85 LEU A N 1
ATOM 700 C CA . LEU A 1 85 ? 11.742 25.922 19.484 1 98.25 85 LEU A CA 1
ATOM 701 C C . LEU A 1 85 ? 10.891 26.547 20.594 1 98.25 85 LEU A C 1
ATOM 703 O O . LEU A 1 85 ? 9.984 27.344 20.312 1 98.25 85 LEU A O 1
ATOM 707 N N . GLU A 1 86 ? 11.109 26.172 21.812 1 97.12 86 GLU A N 1
ATOM 708 C CA . GLU A 1 86 ? 10.234 26.531 22.938 1 97.12 86 GLU A CA 1
ATOM 709 C C . GLU A 1 86 ? 10.289 28.031 23.219 1 97.12 86 GLU A C 1
ATOM 711 O O . GLU A 1 86 ? 9.414 28.562 23.906 1 97.12 86 GLU A O 1
ATOM 716 N N . VAL A 1 87 ? 11.273 28.766 22.703 1 96.31 87 VAL A N 1
ATOM 717 C CA . VAL A 1 87 ? 11.383 30.203 22.875 1 96.31 87 VAL A CA 1
ATOM 718 C C . VAL A 1 87 ? 10.25 30.906 22.109 1 96.31 87 VAL A C 1
ATOM 720 O O . VAL A 1 87 ? 9.828 32 22.484 1 96.31 87 VAL A O 1
ATOM 723 N N . ARG A 1 88 ? 9.664 30.266 21.141 1 95.94 88 ARG A N 1
ATOM 724 C CA . ARG A 1 88 ? 8.695 30.891 20.25 1 95.94 88 ARG A CA 1
ATOM 725 C C . ARG A 1 88 ? 7.312 30.281 20.422 1 95.94 88 ARG A C 1
ATOM 727 O O . ARG A 1 88 ? 6.301 30.922 20.141 1 95.94 88 ARG A O 1
ATOM 734 N N . ALA A 1 89 ? 7.277 29 20.812 1 96.69 89 ALA A N 1
ATOM 735 C CA . ALA A 1 89 ? 6.012 28.281 20.844 1 96.69 89 ALA A CA 1
ATOM 736 C C . ALA A 1 89 ? 5.988 27.266 21.984 1 96.69 89 ALA A C 1
ATOM 738 O O . ALA A 1 89 ? 7.035 26.922 22.547 1 96.69 89 ALA A O 1
ATOM 739 N N . GLU A 1 90 ? 4.797 26.859 22.406 1 97.81 90 GLU A N 1
ATOM 740 C CA . GLU A 1 90 ? 4.652 25.734 23.328 1 97.81 90 GLU A CA 1
ATOM 741 C C . GLU A 1 90 ? 5.008 24.406 22.656 1 97.81 90 GLU A C 1
ATOM 743 O O . GLU A 1 90 ? 4.387 24.031 21.656 1 97.81 90 GLU A O 1
ATOM 748 N N . VAL A 1 91 ? 6.07 23.766 23.188 1 98.31 91 VAL A N 1
ATOM 749 C CA . VAL A 1 91 ? 6.566 22.547 22.531 1 98.31 91 VAL A CA 1
ATOM 750 C C . VAL A 1 91 ? 6.656 21.422 23.547 1 98.31 91 VAL A C 1
ATOM 752 O O . VAL A 1 91 ? 7.191 21.594 24.641 1 98.31 91 VAL A O 1
ATOM 755 N N . SER A 1 92 ? 6.059 20.359 23.266 1 98.19 92 SER A N 1
ATOM 756 C CA . SER A 1 92 ? 6.199 19.094 24 1 98.19 92 SER A CA 1
ATOM 757 C C . SER A 1 92 ? 6.68 17.984 23.078 1 98.19 92 SER A C 1
ATOM 759 O O . SER A 1 92 ? 6.691 18.125 21.859 1 98.19 92 SER A O 1
ATOM 761 N N . PHE A 1 93 ? 7.207 16.906 23.688 1 98.38 93 PHE A N 1
ATOM 762 C CA . PHE A 1 93 ? 7.629 15.789 22.859 1 98.38 93 PHE A CA 1
ATOM 763 C C . PHE A 1 93 ? 7.402 14.461 23.578 1 98.38 93 PHE A C 1
ATOM 765 O O . PHE A 1 93 ? 7.25 14.438 24.797 1 98.38 93 PHE A O 1
ATOM 772 N N . TYR A 1 94 ? 7.262 13.406 22.828 1 98.19 94 TYR A N 1
ATOM 773 C CA . TYR A 1 94 ? 7.242 12.031 23.312 1 98.19 94 TYR A CA 1
ATOM 774 C C . TYR A 1 94 ? 8.234 11.172 22.531 1 98.19 94 TYR A C 1
ATOM 776 O O . TYR A 1 94 ? 8.398 11.344 21.328 1 98.19 94 TYR A O 1
ATOM 784 N N . VAL A 1 95 ? 8.852 10.273 23.297 1 98.12 95 VAL A N 1
ATOM 785 C CA . VAL A 1 95 ? 9.844 9.383 22.703 1 98.12 95 VAL A CA 1
ATOM 786 C C . VAL A 1 95 ? 9.18 8.062 22.297 1 98.12 95 VAL A C 1
ATOM 788 O O . VAL A 1 95 ? 8.672 7.332 23.141 1 98.12 95 VAL A O 1
ATOM 791 N N . VAL A 1 96 ? 9.148 7.797 21.016 1 97.12 96 VAL A N 1
ATOM 792 C CA . VAL A 1 96 ? 8.594 6.559 20.484 1 97.12 96 VAL A CA 1
ATOM 793 C C . VAL A 1 96 ? 9.492 6.02 19.375 1 97.12 96 VAL A C 1
ATOM 795 O O . VAL A 1 96 ? 9.875 6.754 18.453 1 97.12 96 VAL A O 1
ATOM 798 N N . ASN A 1 97 ? 9.922 4.836 19.516 1 96.19 97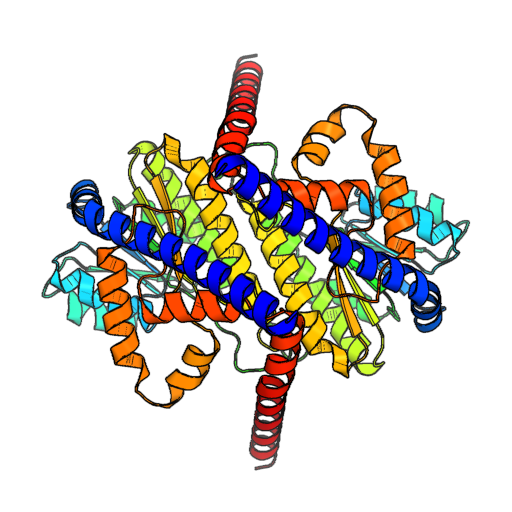 ASN A N 1
ATOM 799 C CA . ASN A 1 97 ? 10.547 4.133 18.391 1 96.19 97 ASN A CA 1
ATOM 800 C C . ASN A 1 97 ? 9.5 3.428 17.531 1 96.19 97 ASN A C 1
ATOM 802 O O . ASN A 1 97 ? 9.055 2.33 17.859 1 96.19 97 ASN A O 1
ATOM 806 N N . PHE A 1 98 ? 9.203 3.975 16.406 1 94.44 98 PHE A N 1
ATOM 807 C CA . PHE A 1 98 ? 8.086 3.545 15.57 1 94.44 98 PHE A CA 1
ATOM 808 C C . PHE A 1 98 ? 8.312 2.127 15.062 1 94.44 98 PHE A C 1
ATOM 810 O O . PHE A 1 98 ? 7.355 1.405 14.781 1 94.44 98 PHE A O 1
ATOM 817 N N . ASN A 1 99 ? 9.516 1.737 14.93 1 91.81 99 ASN A N 1
ATOM 818 C CA . ASN A 1 99 ? 9.828 0.389 14.469 1 91.81 99 ASN A CA 1
ATOM 819 C C . ASN A 1 99 ? 9.672 -0.639 15.586 1 91.81 99 ASN A C 1
ATOM 821 O O . ASN A 1 99 ? 8.945 -1.624 15.43 1 91.81 99 ASN A O 1
ATOM 825 N N . GLN A 1 100 ? 10.188 -0.383 16.734 1 89.31 100 GLN A N 1
ATOM 826 C CA . GLN A 1 100 ? 10.273 -1.353 17.828 1 89.31 100 GLN A CA 1
ATOM 827 C C . GLN A 1 100 ? 8.93 -1.527 18.516 1 89.31 100 GLN A C 1
ATOM 829 O O . GLN A 1 100 ? 8.625 -2.602 19.031 1 89.31 100 GLN A O 1
ATOM 834 N N . THR A 1 101 ? 8.133 -0.483 18.422 1 85.62 101 THR A N 1
ATOM 835 C CA . THR A 1 101 ? 6.875 -0.546 19.172 1 85.62 101 THR A CA 1
ATOM 836 C C . THR A 1 101 ? 5.691 -0.626 18.219 1 85.62 101 THR A C 1
ATOM 838 O O . THR A 1 101 ? 4.566 -0.282 18.578 1 85.62 101 THR A O 1
ATOM 841 N N . ALA A 1 102 ? 5.934 -1.039 17.062 1 87.44 102 ALA A N 1
ATOM 842 C CA . ALA A 1 102 ? 4.91 -0.979 16.016 1 87.44 102 ALA A CA 1
ATOM 843 C C . ALA A 1 102 ? 3.707 -1.844 16.375 1 87.44 102 ALA A C 1
ATOM 845 O O . ALA A 1 102 ? 2.576 -1.536 15.992 1 87.44 102 ALA A O 1
ATOM 846 N N . ASP A 1 103 ? 3.918 -2.885 17.125 1 85.62 103 ASP A N 1
ATOM 847 C CA . ASP A 1 103 ? 2.83 -3.803 17.453 1 85.62 103 ASP A CA 1
ATOM 848 C C . ASP A 1 103 ? 2.104 -3.369 18.719 1 85.62 103 ASP A C 1
ATOM 850 O O . ASP A 1 103 ? 1.123 -3.998 19.125 1 85.62 103 ASP A O 1
ATOM 854 N N . ASN A 1 104 ? 2.551 -2.275 19.281 1 90.38 104 ASN A N 1
ATOM 855 C CA . ASN A 1 104 ? 1.951 -1.801 20.531 1 90.38 104 ASN A CA 1
ATOM 856 C C . ASN A 1 104 ? 1.061 -0.585 20.297 1 90.38 104 ASN A C 1
ATOM 858 O O . ASN A 1 104 ? 1.526 0.554 20.359 1 90.38 104 ASN A O 1
ATOM 862 N N . TYR A 1 105 ? -0.113 -0.788 20.25 1 89.81 105 TYR A N 1
ATOM 863 C CA . TYR A 1 105 ? -1.088 0.27 20 1 89.81 105 TYR A CA 1
ATOM 864 C C . TYR A 1 105 ? -1.158 1.229 21.188 1 89.81 105 TYR A C 1
ATOM 866 O O . TYR A 1 105 ? -1.381 2.43 21 1 89.81 105 TYR A O 1
ATOM 874 N N . ASN A 1 106 ? -0.98 0.775 22.344 1 92.44 106 ASN A N 1
ATOM 875 C CA . ASN A 1 106 ? -1.221 1.544 23.562 1 92.44 106 ASN A CA 1
ATOM 876 C C . ASN A 1 106 ? -0.09 2.533 23.828 1 92.44 106 ASN A C 1
ATOM 878 O O . ASN A 1 106 ? -0.225 3.42 24.672 1 92.44 106 ASN A O 1
ATOM 882 N N . ILE A 1 107 ? 0.949 2.391 23.109 1 93.62 107 ILE A N 1
ATOM 883 C CA . ILE A 1 107 ? 2.076 3.293 23.297 1 93.62 107 ILE A CA 1
ATOM 884 C C . ILE A 1 107 ? 1.665 4.719 22.938 1 93.62 107 ILE A C 1
ATOM 886 O O . ILE A 1 107 ? 2.279 5.684 23.406 1 93.62 107 ILE A O 1
ATOM 890 N N . TYR A 1 108 ? 0.589 4.848 22.188 1 93.5 108 TYR A N 1
ATOM 891 C CA . TYR A 1 108 ? 0.149 6.148 21.688 1 93.5 108 TYR A CA 1
ATOM 892 C C . TYR A 1 108 ? -0.955 6.719 22.578 1 93.5 108 TYR A C 1
ATOM 894 O O . TYR A 1 108 ? -1.592 7.711 22.219 1 93.5 108 TYR A O 1
ATOM 902 N N . SER A 1 109 ? -1.169 6.176 23.703 1 94.06 109 SER A N 1
ATOM 903 C CA . SER A 1 109 ? -2.242 6.621 24.594 1 94.06 109 SER A CA 1
ATOM 904 C C . SER A 1 109 ? -2.018 8.055 25.062 1 94.06 109 SER A C 1
ATOM 906 O O . SER A 1 109 ? -2.971 8.766 25.375 1 94.06 109 SER A O 1
ATOM 908 N N . PHE A 1 110 ? -0.772 8.492 25.047 1 95.19 110 PHE A N 1
ATOM 909 C CA . PHE A 1 110 ? -0.437 9.836 25.484 1 95.19 110 PHE A CA 1
ATOM 910 C C . PHE A 1 110 ? -1.089 10.875 24.578 1 95.19 110 PHE A C 1
ATOM 912 O O . PHE A 1 110 ? -1.258 12.031 24.969 1 95.19 110 PHE A O 1
ATOM 919 N N . LEU A 1 111 ? -1.513 10.57 23.391 1 95.69 111 LEU A N 1
ATOM 920 C CA . LEU A 1 111 ? -2.131 11.484 22.438 1 95.69 111 LEU A CA 1
ATOM 921 C C . LEU A 1 111 ? -3.494 11.945 22.938 1 95.69 111 LEU A C 1
ATOM 923 O O . LEU A 1 111 ? -3.982 13 22.531 1 95.69 111 LEU A O 1
ATOM 927 N N . GLU A 1 112 ? -4.07 11.148 23.766 1 91.19 112 GLU A N 1
ATOM 928 C CA . GLU A 1 112 ? -5.402 11.453 24.281 1 91.19 112 GLU A CA 1
ATOM 929 C C . GLU A 1 112 ? -5.367 12.648 25.219 1 91.19 112 GLU A C 1
ATOM 931 O O . GLU A 1 112 ? -6.402 13.258 25.484 1 91.19 112 GLU A O 1
ATOM 936 N N . ASP A 1 113 ? -4.211 12.945 25.672 1 93 113 ASP A N 1
ATOM 937 C CA . ASP A 1 113 ? -4.059 14.047 26.609 1 93 113 ASP A CA 1
ATOM 938 C C . ASP A 1 113 ? -3.936 15.383 25.875 1 93 113 ASP A C 1
ATOM 940 O O . ASP A 1 113 ? -3.816 16.438 26.516 1 93 113 ASP A O 1
ATOM 944 N N . HIS A 1 114 ? -3.984 15.375 24.609 1 95.69 114 HIS A N 1
ATOM 945 C CA . HIS A 1 114 ? -3.805 16.578 23.797 1 95.69 114 HIS A CA 1
ATOM 946 C C . HIS A 1 114 ? -5 16.812 22.891 1 95.69 114 HIS A C 1
ATOM 948 O O . HIS A 1 114 ? -5.574 15.859 22.359 1 95.69 114 HIS A O 1
ATOM 954 N N . ASP A 1 115 ? -5.398 18.031 22.812 1 96.06 115 ASP A N 1
ATOM 955 C CA . ASP A 1 115 ? -6.398 18.438 21.812 1 96.06 115 ASP A CA 1
ATOM 956 C C . ASP A 1 115 ? -5.762 18.641 20.453 1 96.06 115 ASP A C 1
ATOM 958 O O . ASP A 1 115 ? -5.355 19.766 20.109 1 96.06 115 ASP A O 1
ATOM 962 N N . ILE A 1 116 ? -5.82 17.594 19.656 1 98.12 116 ILE A N 1
ATOM 963 C CA . ILE A 1 116 ? -5.043 17.594 18.422 1 98.12 116 ILE A CA 1
ATOM 964 C C . ILE A 1 116 ? -5.898 18.109 17.266 1 98.12 116 ILE A C 1
ATOM 966 O O . ILE A 1 116 ? -6.957 17.547 16.984 1 98.12 116 ILE A O 1
ATOM 970 N N . GLY A 1 117 ? -5.414 19.109 16.641 1 98.19 117 GLY A N 1
ATOM 971 C CA . GLY A 1 117 ? -6.109 19.641 15.477 1 98.19 117 GLY A CA 1
ATOM 972 C C . GLY A 1 117 ? -5.52 19.172 14.156 1 98.19 117 GLY A C 1
ATOM 973 O O . GLY A 1 117 ? -6.215 19.125 13.141 1 98.19 117 GLY A O 1
ATOM 974 N N . PHE A 1 118 ? -4.227 18.906 14.172 1 98.75 118 PHE A N 1
ATOM 975 C CA . PHE A 1 118 ? -3.512 18.547 12.953 1 98.75 118 PHE A CA 1
ATOM 976 C C . PHE A 1 118 ? -2.449 17.5 13.234 1 98.75 118 PHE A C 1
ATOM 978 O O . PHE A 1 118 ? -1.56 17.703 14.062 1 98.75 118 PHE A O 1
ATOM 985 N N . LEU A 1 119 ? -2.625 16.328 12.625 1 98.75 119 LEU A N 1
ATOM 986 C CA . LEU A 1 119 ? -1.622 15.266 12.68 1 98.75 119 LEU A CA 1
ATOM 987 C C . LEU A 1 119 ? -0.807 15.227 11.391 1 98.75 119 LEU A C 1
ATOM 989 O O . LEU A 1 119 ? -1.359 15.023 10.305 1 98.75 119 LEU A O 1
ATOM 993 N N . ILE A 1 120 ? 0.504 15.453 11.508 1 98.75 120 ILE A N 1
ATOM 994 C CA . ILE A 1 120 ? 1.412 15.367 10.367 1 98.75 120 ILE A CA 1
ATOM 995 C C . ILE A 1 120 ? 2.283 14.117 10.5 1 98.75 120 ILE A C 1
ATOM 997 O O . ILE A 1 120 ? 3.219 14.086 11.297 1 98.75 120 ILE A O 1
ATOM 1001 N N . ASN A 1 121 ? 1.953 13.117 9.719 1 98.38 121 ASN A N 1
ATOM 1002 C CA . ASN A 1 121 ? 2.754 11.898 9.656 1 98.38 121 ASN A CA 1
ATOM 1003 C C . ASN A 1 121 ? 3.963 12.07 8.742 1 98.38 121 ASN A C 1
ATOM 1005 O O . ASN A 1 121 ? 3.867 11.859 7.531 1 98.38 121 ASN A O 1
ATOM 1009 N N . ALA A 1 122 ? 5.074 12.336 9.336 1 96.38 122 ALA A N 1
ATOM 1010 C CA . ALA A 1 122 ? 6.289 12.57 8.555 1 96.38 122 ALA A CA 1
ATOM 1011 C C . ALA A 1 122 ? 7.344 11.508 8.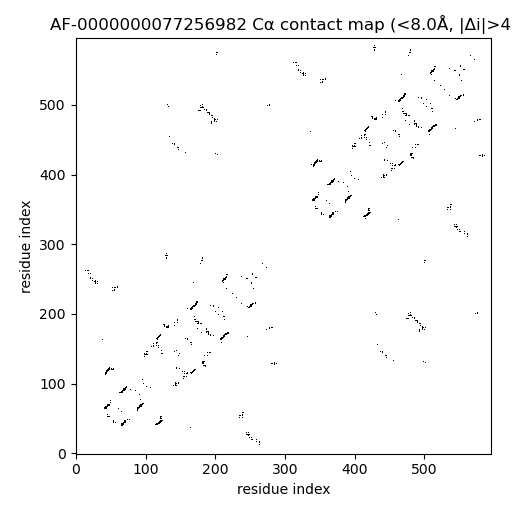852 1 96.38 122 ALA A C 1
ATOM 1013 O O . ALA A 1 122 ? 8.398 11.477 8.211 1 96.38 122 ALA A O 1
ATOM 1014 N N . ALA A 1 123 ? 7.094 10.641 9.844 1 94.44 123 ALA A N 1
ATOM 1015 C CA . ALA A 1 123 ? 8.023 9.555 10.141 1 94.44 123 ALA A CA 1
ATOM 1016 C C . ALA A 1 123 ? 8.125 8.586 8.969 1 94.44 123 ALA A C 1
ATOM 1018 O O . ALA A 1 123 ? 7.105 8.125 8.445 1 94.44 123 ALA A O 1
ATOM 1019 N N . CYS A 1 124 ? 9.297 8.352 8.555 1 89 124 CYS A N 1
ATOM 1020 C CA . CYS A 1 124 ? 9.484 7.449 7.43 1 89 124 CYS A CA 1
ATOM 1021 C C . CYS A 1 124 ? 10.789 6.676 7.559 1 89 124 CYS A C 1
ATOM 1023 O O . CYS A 1 124 ? 11.828 7.254 7.895 1 89 124 CYS A O 1
ATOM 1025 N N . SER A 1 125 ? 10.719 5.414 7.414 1 85.06 125 SER A N 1
ATOM 1026 C CA . SER A 1 125 ? 11.898 4.574 7.246 1 85.06 125 SER A CA 1
ATOM 1027 C C . SER A 1 125 ? 12.164 4.273 5.777 1 85.06 125 SER A C 1
ATOM 1029 O O . SER A 1 125 ? 11.234 3.979 5.023 1 85.06 125 SER A O 1
ATOM 1031 N N . LEU A 1 126 ? 13.406 4.508 5.398 1 75.5 126 LEU A N 1
ATOM 1032 C CA . LEU A 1 126 ? 13.812 4.285 4.016 1 75.5 126 LEU A CA 1
ATOM 1033 C C . LEU A 1 126 ? 14.633 3.01 3.889 1 75.5 126 LEU A C 1
ATOM 1035 O O . LEU A 1 126 ? 15.164 2.504 4.883 1 75.5 126 LEU A O 1
ATOM 1039 N N . ASP A 1 127 ? 14.586 2.512 2.703 1 63.91 127 ASP A N 1
ATOM 1040 C CA . ASP A 1 127 ? 15.492 1.403 2.412 1 63.91 127 ASP A CA 1
ATOM 1041 C C . ASP A 1 127 ? 16.953 1.831 2.551 1 63.91 127 ASP A C 1
ATOM 1043 O O . ASP A 1 127 ? 17.281 2.994 2.314 1 63.91 127 ASP A O 1
ATOM 1047 N N . ARG A 1 128 ? 17.641 0.97 3.285 1 56.72 128 ARG A N 1
ATOM 1048 C CA . ARG A 1 128 ? 19.078 1.236 3.35 1 56.72 128 ARG A CA 1
ATOM 1049 C C . ARG A 1 128 ? 19.734 1.036 1.989 1 56.72 128 ARG A C 1
ATOM 1051 O O . ARG A 1 128 ? 20.031 -0.094 1.596 1 56.72 128 ARG A O 1
ATOM 1058 N N . GLY A 1 129 ? 19.797 2.131 1.312 1 57.16 129 GLY A N 1
ATOM 1059 C CA . GLY A 1 129 ? 20.453 2.027 0.021 1 57.16 129 GLY A CA 1
ATOM 1060 C C . GLY A 1 129 ? 19.594 1.391 -1.046 1 57.16 129 GLY A C 1
ATOM 1061 O O . GLY A 1 129 ? 18.359 1.541 -1.028 1 57.16 129 GLY A O 1
ATOM 1062 N N . PHE A 1 130 ? 20.328 1.053 -2.074 1 58.31 130 PHE A N 1
ATOM 1063 C CA . PHE A 1 130 ? 19.719 0.372 -3.207 1 58.31 130 PHE A CA 1
ATOM 1064 C C . PHE A 1 130 ? 19.859 -1.14 -3.072 1 58.31 130 PHE A C 1
ATOM 1066 O O . PHE A 1 130 ? 20.094 -1.837 -4.062 1 58.31 130 PHE A O 1
ATOM 1073 N N . GLU A 1 131 ? 19.719 -1.536 -1.756 1 62.06 131 GLU A N 1
ATOM 1074 C CA . GLU A 1 131 ? 19.875 -2.977 -1.584 1 62.06 131 GLU A CA 1
ATOM 1075 C C . GLU A 1 131 ? 18.656 -3.736 -2.105 1 62.06 131 GLU A C 1
ATOM 1077 O O . GLU A 1 131 ? 17.516 -3.295 -1.925 1 62.06 131 GLU A O 1
ATOM 1082 N N . THR A 1 132 ? 19.031 -4.797 -2.754 1 66.06 132 THR A N 1
ATOM 1083 C CA . THR A 1 132 ? 18.031 -5.676 -3.35 1 66.06 132 THR A CA 1
ATOM 1084 C C . THR A 1 132 ? 17.109 -6.254 -2.279 1 66.06 132 THR A C 1
ATOM 1086 O O . THR A 1 132 ? 17.484 -6.359 -1.112 1 66.06 132 THR A O 1
ATOM 1089 N N . PHE A 1 133 ? 15.852 -6.367 -2.594 1 75.31 133 PHE A N 1
ATOM 1090 C CA . PHE A 1 133 ? 14.836 -7.043 -1.791 1 75.31 133 PHE A CA 1
ATOM 1091 C C . PHE A 1 133 ? 15.383 -8.344 -1.21 1 75.31 133 PHE A C 1
ATOM 1093 O O . PHE A 1 133 ? 15.008 -8.742 -0.106 1 75.31 133 PHE A O 1
ATOM 1100 N N . ILE A 1 134 ? 16.406 -8.867 -1.829 1 70.12 134 ILE A N 1
ATOM 1101 C CA . ILE A 1 134 ? 16.953 -10.18 -1.468 1 70.12 134 ILE A CA 1
ATOM 1102 C C . ILE A 1 134 ? 17.938 -10.023 -0.315 1 70.12 134 ILE A C 1
ATOM 1104 O O . ILE A 1 134 ? 18.031 -10.906 0.547 1 70.12 134 ILE A O 1
ATOM 1108 N N . ASN A 1 135 ? 18.594 -8.953 -0.265 1 65.56 135 ASN A N 1
ATOM 1109 C CA . ASN A 1 135 ? 19.734 -8.844 0.634 1 65.56 135 ASN A CA 1
ATOM 1110 C C . ASN A 1 135 ? 19.312 -8.32 2.006 1 65.56 135 ASN A C 1
ATOM 1112 O O . ASN A 1 135 ? 20.078 -8.422 2.971 1 65.56 135 ASN A O 1
ATOM 1116 N N . ARG A 1 136 ? 18.125 -7.77 2.062 1 66.31 136 ARG A N 1
ATOM 1117 C CA . ARG A 1 136 ? 17.766 -7.219 3.365 1 66.31 136 ARG A CA 1
ATOM 1118 C C . ARG A 1 136 ? 16.266 -7.316 3.611 1 66.31 136 ARG A C 1
ATOM 1120 O O . ARG A 1 136 ? 15.469 -7.102 2.695 1 66.31 136 ARG A O 1
ATOM 1127 N N . ARG A 1 137 ? 16.125 -7.875 4.871 1 68.94 137 ARG A N 1
ATOM 1128 C CA . ARG A 1 137 ? 14.773 -7.762 5.395 1 68.94 137 ARG A CA 1
ATOM 1129 C C . ARG A 1 137 ? 14.523 -6.371 5.965 1 68.94 137 ARG A C 1
ATOM 1131 O O . ARG A 1 137 ? 15.289 -5.887 6.797 1 68.94 137 ARG A O 1
ATOM 1138 N N . ASP A 1 138 ? 13.672 -5.609 5.309 1 76.56 138 ASP A N 1
ATOM 1139 C CA . ASP A 1 138 ? 13.422 -4.254 5.797 1 76.56 138 ASP A CA 1
ATOM 1140 C C . ASP A 1 138 ? 12.047 -4.148 6.449 1 76.56 138 ASP A C 1
ATOM 1142 O O . ASP A 1 138 ? 11.242 -3.287 6.086 1 76.56 138 ASP A O 1
ATOM 1146 N N . ASP A 1 139 ? 11.922 -4.871 7.566 1 85.81 139 ASP A N 1
ATOM 1147 C CA . ASP A 1 139 ? 10.656 -4.832 8.297 1 85.81 139 ASP A CA 1
ATOM 1148 C C . ASP A 1 139 ? 10.414 -3.449 8.906 1 85.81 139 ASP A C 1
ATOM 1150 O O . ASP A 1 139 ? 9.281 -3.092 9.211 1 85.81 139 ASP A O 1
ATOM 1154 N N . SER A 1 140 ? 11.539 -2.732 9.07 1 89.62 140 SER A N 1
ATOM 1155 C CA . SER A 1 140 ? 11.438 -1.402 9.664 1 89.62 140 SER A CA 1
ATOM 1156 C C . SER A 1 140 ? 10.547 -0.489 8.828 1 89.62 140 SER A C 1
ATOM 1158 O O . SER A 1 140 ? 9.852 0.369 9.367 1 89.62 140 SER A O 1
ATOM 1160 N N . ILE A 1 141 ? 10.562 -0.704 7.539 1 92.44 141 ILE A N 1
ATOM 1161 C CA . ILE A 1 141 ? 9.742 0.108 6.645 1 92.44 141 ILE A CA 1
ATOM 1162 C C . ILE A 1 141 ? 8.266 -0.175 6.895 1 92.44 141 ILE A C 1
ATOM 1164 O O . ILE A 1 141 ? 7.465 0.752 7.055 1 92.44 141 ILE A O 1
ATOM 1168 N N . ILE A 1 142 ? 7.922 -1.431 7 1 94.25 142 ILE A N 1
ATOM 1169 C CA . ILE A 1 142 ? 6.531 -1.812 7.227 1 94.25 142 ILE A CA 1
ATOM 1170 C C . ILE A 1 142 ? 6.098 -1.384 8.625 1 94.25 142 ILE A C 1
ATOM 1172 O O . ILE A 1 142 ? 5.012 -0.825 8.805 1 94.25 142 ILE A O 1
ATOM 1176 N N . ASN A 1 143 ? 6.953 -1.609 9.57 1 94.06 143 ASN A N 1
ATOM 1177 C CA . ASN A 1 143 ? 6.641 -1.272 10.953 1 94.06 143 ASN A CA 1
ATOM 1178 C C . ASN A 1 143 ? 6.465 0.232 11.141 1 94.06 143 ASN A C 1
ATOM 1180 O O . ASN A 1 143 ? 5.484 0.678 11.742 1 94.06 143 ASN A O 1
ATOM 1184 N N . THR A 1 144 ? 7.297 1.006 10.594 1 95.38 144 THR A N 1
ATOM 1185 C CA . THR A 1 144 ? 7.293 2.451 10.805 1 95.38 144 THR A CA 1
ATOM 1186 C C . THR A 1 144 ? 6.277 3.127 9.891 1 95.38 144 THR A C 1
ATOM 1188 O O . THR A 1 144 ? 5.383 3.83 10.359 1 95.38 144 THR A O 1
ATOM 1191 N N . ASN A 1 145 ? 6.391 2.83 8.594 1 95.69 145 ASN A N 1
ATOM 1192 C CA . ASN A 1 145 ? 5.629 3.576 7.598 1 95.69 145 ASN A CA 1
ATOM 1193 C C . ASN A 1 145 ? 4.172 3.135 7.562 1 95.69 145 ASN A C 1
ATOM 1195 O O . ASN A 1 145 ? 3.301 3.891 7.125 1 95.69 145 ASN A O 1
ATOM 1199 N N . ILE A 1 146 ? 3.934 1.935 7.977 1 96.62 146 ILE A N 1
ATOM 1200 C CA . ILE A 1 146 ? 2.588 1.403 7.789 1 96.62 146 ILE A CA 1
ATOM 1201 C C . ILE A 1 146 ? 1.93 1.178 9.148 1 96.62 146 ILE A C 1
ATOM 1203 O O . ILE A 1 146 ? 1.028 1.924 9.539 1 96.62 146 ILE A O 1
ATOM 1207 N N . LEU A 1 147 ? 2.488 0.293 9.906 1 94.94 147 LEU A N 1
ATOM 1208 C CA . LEU A 1 147 ? 1.821 -0.14 11.133 1 94.94 147 LEU A CA 1
ATOM 1209 C C . LEU A 1 147 ? 1.748 0.998 12.141 1 94.94 147 LEU A C 1
ATOM 1211 O O . LEU A 1 147 ? 0.66 1.371 12.586 1 94.94 147 LEU A O 1
ATOM 1215 N N . SER A 1 148 ? 2.855 1.555 12.523 1 96 148 SER A N 1
ATOM 1216 C CA . SER A 1 148 ? 2.885 2.639 13.5 1 96 148 SER A CA 1
ATOM 1217 C C . SER A 1 148 ? 2.08 3.84 13.016 1 96 148 SER A C 1
ATOM 1219 O O . SER A 1 148 ? 1.312 4.43 13.781 1 96 148 SER A O 1
ATOM 1221 N N . THR A 1 149 ? 2.25 4.191 11.773 1 96.88 149 THR A N 1
ATOM 1222 C CA . THR A 1 149 ? 1.526 5.316 11.195 1 96.88 149 THR A CA 1
ATOM 1223 C C . THR A 1 149 ? 0.02 5.078 11.25 1 96.88 149 THR A C 1
ATOM 1225 O O . THR A 1 149 ? -0.747 5.988 11.57 1 96.88 149 THR A O 1
ATOM 1228 N N . THR A 1 150 ? -0.415 3.873 10.938 1 95.88 150 THR A N 1
ATOM 1229 C CA . THR A 1 150 ? -1.831 3.525 10.992 1 95.88 150 THR A CA 1
ATOM 1230 C C . THR A 1 150 ? -2.359 3.631 12.422 1 95.88 150 THR A C 1
ATOM 1232 O O . THR A 1 150 ? -3.443 4.168 12.648 1 95.88 150 THR A O 1
ATOM 1235 N N . HIS A 1 151 ? -1.576 3.162 13.383 1 94.88 151 HIS A N 1
ATOM 1236 C CA . HIS A 1 151 ? -1.98 3.182 14.789 1 94.88 151 HIS A CA 1
ATOM 1237 C C . HIS A 1 151 ? -2.131 4.609 15.297 1 94.88 151 HIS A C 1
ATOM 1239 O O . HIS A 1 151 ? -3.135 4.945 15.93 1 94.88 151 HIS A O 1
ATOM 1245 N N . ILE A 1 152 ? -1.153 5.426 15.047 1 95.88 152 ILE A N 1
ATOM 1246 C CA . ILE A 1 152 ? -1.199 6.793 15.539 1 95.88 152 ILE A CA 1
ATOM 1247 C C . ILE A 1 152 ? -2.348 7.547 14.875 1 95.88 152 ILE A C 1
ATOM 1249 O O . ILE A 1 152 ? -3.055 8.32 15.531 1 95.88 152 ILE A O 1
ATOM 1253 N N . THR A 1 153 ? -2.535 7.34 13.602 1 96.19 153 THR A N 1
ATOM 1254 C CA . THR A 1 153 ? -3.625 7.973 12.867 1 96.19 153 THR A CA 1
ATOM 1255 C C . THR A 1 153 ? -4.977 7.562 13.445 1 96.19 153 THR A C 1
ATOM 1257 O O . THR A 1 153 ? -5.848 8.406 13.664 1 96.19 153 THR A O 1
ATOM 1260 N N . HIS A 1 154 ? -5.117 6.258 13.688 1 93.69 154 HIS A N 1
ATOM 1261 C CA . HIS A 1 154 ? -6.359 5.746 14.266 1 93.69 154 HIS A CA 1
ATOM 1262 C C . HIS A 1 154 ? -6.656 6.406 15.602 1 93.69 154 HIS A C 1
ATOM 1264 O O . HIS A 1 154 ? -7.785 6.844 15.844 1 93.69 154 HIS A O 1
ATOM 1270 N N . ARG A 1 155 ? -5.676 6.469 16.422 1 92 155 ARG A N 1
ATOM 1271 C CA . ARG A 1 155 ? -5.84 7.047 17.75 1 92 155 ARG A CA 1
ATOM 1272 C C . ARG A 1 155 ? -6.254 8.516 17.656 1 92 155 ARG A C 1
ATOM 1274 O O . ARG A 1 155 ? -7.141 8.961 18.391 1 92 155 ARG A O 1
ATOM 1281 N N . VAL A 1 156 ? -5.672 9.258 16.797 1 95.44 156 VAL A N 1
ATOM 1282 C CA . VAL A 1 156 ? -5.93 10.688 16.672 1 95.44 156 VAL A CA 1
ATOM 1283 C C . VAL A 1 156 ? -7.312 10.914 16.062 1 95.44 156 VAL A C 1
ATOM 1285 O O . VAL A 1 156 ? -8.047 11.797 16.516 1 95.44 156 VAL A O 1
ATOM 1288 N N . ILE A 1 157 ? -7.703 10.117 15.109 1 93.44 157 ILE A N 1
ATOM 1289 C CA . ILE A 1 157 ? -8.984 10.273 14.43 1 93.44 157 ILE A CA 1
ATOM 1290 C C . ILE A 1 157 ? -10.125 10.047 15.43 1 93.44 157 ILE A C 1
ATOM 1292 O O . ILE A 1 157 ? -11.164 10.711 15.352 1 93.44 157 ILE A O 1
ATOM 1296 N N . THR A 1 158 ? -9.922 9.109 16.328 1 88.44 158 THR A N 1
ATOM 1297 C CA . THR A 1 158 ? -10.961 8.781 17.297 1 88.44 158 THR A CA 1
ATOM 1298 C C . THR A 1 158 ? -11.352 10.016 18.109 1 88.44 158 THR A C 1
ATOM 1300 O O . THR A 1 158 ? -12.531 10.234 18.391 1 88.44 158 THR A O 1
ATOM 1303 N N . GLN A 1 159 ? -10.406 10.82 18.391 1 89.19 159 GLN A N 1
ATOM 1304 C CA . GLN A 1 159 ? -10.719 12.023 19.156 1 89.19 159 GLN A CA 1
ATOM 1305 C C . GLN A 1 159 ? -11.227 13.133 18.234 1 89.19 159 GLN A C 1
ATOM 1307 O O . GLN A 1 159 ? -12.062 13.945 18.641 1 89.19 159 GLN A O 1
ATOM 1312 N N . MET A 1 160 ? -10.766 13.164 17.031 1 93.44 160 MET A N 1
ATOM 1313 C CA . MET A 1 160 ? -11.195 14.18 16.078 1 93.44 160 MET A CA 1
ATOM 1314 C C . MET A 1 160 ? -12.672 14 15.719 1 93.44 160 MET A C 1
ATOM 1316 O O . MET A 1 160 ? -13.391 14.984 15.523 1 93.44 160 MET A O 1
ATOM 1320 N N . VAL A 1 161 ? -13.062 12.766 15.633 1 89.62 161 VAL A N 1
ATOM 1321 C CA . VAL A 1 161 ? -14.438 12.438 15.258 1 89.62 161 VAL A CA 1
ATOM 1322 C C . VAL A 1 161 ? -15.406 13.023 16.297 1 89.62 161 VAL A C 1
ATOM 1324 O O . VAL A 1 161 ? -16.453 13.555 15.93 1 89.62 161 VAL A O 1
ATOM 1327 N N . GLN A 1 162 ? -15.008 12.984 17.516 1 87.12 162 GLN A N 1
ATOM 1328 C CA . GLN A 1 162 ? -15.852 13.5 18.594 1 87.12 162 GLN A CA 1
ATOM 1329 C C . GLN A 1 162 ? -16.016 15.016 18.484 1 87.12 162 GLN A C 1
ATOM 1331 O O . GLN A 1 162 ? -17.094 15.547 18.734 1 87.12 162 GLN A O 1
ATOM 1336 N N . ARG A 1 163 ? -15.047 15.664 18.047 1 90.31 163 ARG A N 1
ATOM 1337 C CA . ARG A 1 163 ? -15.055 17.125 17.938 1 90.31 163 ARG A CA 1
ATOM 1338 C C . ARG A 1 163 ? -15.516 17.562 16.547 1 90.31 163 ARG A C 1
ATOM 1340 O O . ARG A 1 163 ? -15.805 18.734 16.328 1 90.31 163 ARG A O 1
ATOM 1347 N N . LYS A 1 164 ? -15.555 16.656 15.547 1 92.94 164 LYS A N 1
ATOM 1348 C CA . LYS A 1 164 ? -15.977 16.875 14.164 1 92.94 164 LYS A CA 1
ATOM 1349 C C . LYS A 1 164 ? -15.078 17.891 13.469 1 92.94 164 LYS A C 1
ATOM 1351 O O . LYS A 1 164 ? -15.562 18.797 12.789 1 92.94 164 LYS A O 1
ATOM 1356 N N . CYS A 1 165 ? -13.859 17.812 13.812 1 95.5 165 CYS A N 1
ATOM 1357 C CA . CYS A 1 165 ? -12.859 18.688 13.203 1 95.5 165 CYS A CA 1
ATOM 1358 C C . CYS A 1 165 ? -11.461 18.078 13.328 1 95.5 165 CYS A C 1
ATOM 1360 O O . CYS A 1 165 ? -11.094 17.594 14.398 1 95.5 165 CYS A O 1
ATOM 1362 N N . GLY A 1 166 ? -10.75 18.156 12.258 1 97.25 166 GLY A N 1
ATOM 1363 C CA . GLY A 1 166 ? -9.367 17.703 12.32 1 97.25 166 GLY A CA 1
ATOM 1364 C C . GLY A 1 166 ? -8.742 17.531 10.953 1 97.25 166 GLY A C 1
ATOM 1365 O O . GLY A 1 166 ? -9.445 17.359 9.953 1 97.25 166 GLY A O 1
ATOM 1366 N N . TYR A 1 167 ? -7.457 17.641 10.891 1 98.5 167 TYR A N 1
ATOM 1367 C CA . TYR A 1 167 ? -6.68 17.469 9.664 1 98.5 167 TYR A CA 1
ATOM 1368 C C . TYR A 1 167 ? -5.574 16.438 9.867 1 98.5 167 TYR A C 1
ATOM 1370 O O . TYR A 1 167 ? -4.945 16.391 10.922 1 98.5 167 TYR A O 1
ATOM 1378 N N . ILE A 1 168 ? -5.398 15.602 8.914 1 98.44 168 ILE A N 1
ATOM 1379 C CA . ILE A 1 168 ? -4.344 14.586 8.906 1 98.44 168 ILE A CA 1
ATOM 1380 C C . ILE A 1 168 ? -3.568 14.664 7.59 1 98.44 168 ILE A C 1
ATOM 1382 O O . ILE A 1 168 ? -4.164 14.711 6.512 1 98.44 168 ILE A O 1
ATOM 1386 N N . ALA A 1 169 ? -2.26 14.719 7.664 1 98.44 169 ALA A N 1
ATOM 1387 C CA . ALA A 1 169 ? -1.406 14.711 6.48 1 98.44 169 ALA A CA 1
ATOM 1388 C C . ALA A 1 169 ? -0.44 13.523 6.512 1 98.44 169 ALA A C 1
ATOM 1390 O O . ALA A 1 169 ? 0.162 13.234 7.551 1 98.44 169 ALA A O 1
ATOM 1391 N N . PHE A 1 170 ? -0.366 12.805 5.449 1 97.81 170 PHE A N 1
ATOM 1392 C CA . PHE A 1 170 ? 0.676 11.82 5.203 1 97.81 170 PHE A CA 1
ATOM 1393 C C . PHE A 1 170 ? 1.73 12.367 4.25 1 97.81 170 PHE A C 1
ATOM 1395 O O . PHE A 1 170 ? 1.454 12.594 3.07 1 97.81 170 PHE A O 1
ATOM 1402 N N . ILE A 1 171 ? 2.928 12.586 4.773 1 95.31 171 ILE A N 1
ATOM 1403 C CA . ILE A 1 171 ? 3.998 13.086 3.92 1 95.31 171 ILE A CA 1
ATOM 1404 C C . ILE A 1 171 ? 4.613 11.93 3.131 1 95.31 171 ILE A C 1
ATOM 1406 O O . ILE A 1 171 ? 5.066 10.945 3.713 1 95.31 171 ILE A O 1
ATOM 1410 N N . GLY A 1 172 ? 4.547 11.977 1.848 1 90.38 172 GLY A N 1
ATOM 1411 C CA . GLY A 1 172 ? 5.109 10.938 1.004 1 90.38 172 GLY A CA 1
ATOM 1412 C C . GLY A 1 172 ? 5.723 11.469 -0.277 1 90.38 172 GLY A C 1
ATOM 1413 O O . GLY A 1 172 ? 6.16 12.625 -0.327 1 90.38 172 GLY A O 1
ATOM 1414 N N . GLU A 1 173 ? 5.918 10.531 -1.262 1 85.31 173 GLU A N 1
ATOM 1415 C CA . GLU A 1 173 ? 6.539 10.867 -2.539 1 85.31 173 GLU A CA 1
ATOM 1416 C C . GLU A 1 173 ? 5.68 10.414 -3.711 1 85.31 173 GLU A C 1
ATOM 1418 O O . GLU A 1 173 ? 4.629 9.789 -3.514 1 85.31 173 GLU A O 1
ATOM 1423 N N . SER A 1 174 ? 6.117 10.812 -4.879 1 78.69 174 SER A N 1
ATOM 1424 C CA . SER A 1 174 ? 5.344 10.523 -6.082 1 78.69 174 SER A CA 1
ATOM 1425 C C . SER A 1 174 ? 5.617 9.109 -6.59 1 78.69 174 SER A C 1
ATOM 1427 O O . SER A 1 174 ? 4.887 8.594 -7.438 1 78.69 174 SER A O 1
ATOM 1429 N N . SER A 1 175 ? 6.516 8.375 -6.062 1 76.81 175 SER A N 1
ATOM 1430 C CA . SER A 1 175 ? 6.941 7.098 -6.621 1 76.81 175 SER A CA 1
ATOM 1431 C C . SER A 1 175 ? 6.008 5.969 -6.188 1 76.81 175 SER A C 1
ATOM 1433 O O . SER A 1 175 ? 6.301 4.793 -6.414 1 76.81 175 SER A O 1
ATOM 1435 N N . PHE A 1 176 ? 4.875 6.297 -5.68 1 76.31 176 PHE A N 1
ATOM 1436 C CA . PHE A 1 176 ? 3.977 5.254 -5.207 1 76.31 176 PHE A CA 1
ATOM 1437 C C . PHE A 1 176 ? 3.234 4.609 -6.367 1 76.31 176 PHE A C 1
ATOM 1439 O O . PHE A 1 176 ? 2.65 3.533 -6.219 1 76.31 176 PHE A O 1
ATOM 1446 N N . ASP A 1 177 ? 3.301 5.211 -7.555 1 80.75 177 ASP A N 1
ATOM 1447 C CA . ASP A 1 177 ? 2.521 4.68 -8.672 1 80.75 177 ASP A CA 1
ATOM 1448 C C . ASP A 1 177 ? 3.428 4.289 -9.836 1 80.75 177 ASP A C 1
ATOM 1450 O O . ASP A 1 177 ? 2.963 4.152 -10.969 1 80.75 177 ASP A O 1
ATOM 1454 N N . LEU A 1 178 ? 4.656 4.238 -9.57 1 87.69 178 LEU A N 1
ATOM 1455 C CA . LEU A 1 178 ? 5.648 3.805 -10.547 1 87.69 178 LEU A CA 1
ATOM 1456 C C . LEU A 1 178 ? 6.48 2.652 -10 1 87.69 178 LEU A C 1
ATOM 1458 O O . LEU A 1 178 ? 6.754 2.592 -8.797 1 87.69 178 LEU A O 1
ATOM 1462 N N . PRO A 1 179 ? 6.879 1.812 -10.914 1 90 179 PRO A N 1
ATOM 1463 C CA . PRO A 1 179 ? 7.82 0.796 -10.445 1 90 179 PRO A CA 1
ATOM 1464 C C . PRO A 1 179 ? 9.156 1.391 -10 1 90 179 PRO A C 1
ATOM 1466 O O . PRO A 1 179 ? 9.742 2.211 -10.711 1 90 179 PRO A O 1
ATOM 1469 N N . VAL A 1 180 ? 9.555 0.968 -8.836 1 88.31 180 VAL A N 1
ATOM 1470 C CA . VAL A 1 180 ? 10.828 1.449 -8.305 1 88.31 180 VAL A CA 1
ATOM 1471 C C . VAL A 1 180 ? 11.68 0.266 -7.848 1 88.31 180 VAL A C 1
ATOM 1473 O O . VAL A 1 180 ? 11.852 0.048 -6.648 1 88.31 180 VAL A O 1
ATOM 1476 N N . PRO A 1 181 ? 12.336 -0.34 -8.844 1 89.5 181 PRO A N 1
ATOM 1477 C CA . PRO A 1 181 ? 13.227 -1.44 -8.453 1 89.5 181 PRO A CA 1
ATOM 1478 C C . PRO A 1 181 ? 14.297 -1.014 -7.449 1 89.5 181 PRO A C 1
ATOM 1480 O O . PRO A 1 181 ? 14.734 0.137 -7.469 1 89.5 181 PRO A O 1
ATOM 1483 N N . PHE A 1 182 ? 14.633 -1.914 -6.469 1 86 182 PHE A N 1
ATOM 1484 C CA . PHE A 1 182 ? 15.664 -1.75 -5.453 1 86 182 PHE A CA 1
ATOM 1485 C C . PHE A 1 182 ? 15.156 -0.894 -4.297 1 86 182 PHE A C 1
ATOM 1487 O O . PHE A 1 182 ? 15.875 -0.661 -3.326 1 86 182 PHE A O 1
ATOM 1494 N N . CYS A 1 183 ? 13.93 -0.413 -4.426 1 86.75 183 CYS A N 1
ATOM 1495 C CA . CYS A 1 183 ? 13.219 0.279 -3.355 1 86.75 183 CYS A CA 1
ATOM 1496 C C . CYS A 1 183 ? 11.781 -0.202 -3.26 1 86.75 183 CYS A C 1
ATOM 1498 O O . CYS A 1 183 ? 10.859 0.604 -3.104 1 86.75 183 CYS A O 1
ATOM 1500 N N . ALA A 1 184 ? 11.625 -1.449 -3.447 1 90.44 184 ALA A N 1
ATOM 1501 C CA . ALA A 1 184 ? 10.289 -2.027 -3.617 1 90.44 184 ALA A CA 1
ATOM 1502 C C . ALA A 1 184 ? 9.453 -1.849 -2.357 1 90.44 184 ALA A C 1
ATOM 1504 O O . ALA A 1 184 ? 8.281 -1.476 -2.434 1 90.44 184 ALA A O 1
ATOM 1505 N N . LEU A 1 185 ? 10.039 -2.074 -1.203 1 91.5 185 LEU A N 1
ATOM 1506 C CA . LEU A 1 185 ? 9.281 -2.002 0.043 1 91.5 185 LEU A CA 1
ATOM 1507 C C . LEU A 1 185 ? 8.914 -0.558 0.373 1 91.5 185 LEU A C 1
ATOM 1509 O O . LEU A 1 185 ? 7.789 -0.277 0.78 1 91.5 185 LEU A O 1
ATOM 1513 N N . TYR A 1 186 ? 9.828 0.316 0.188 1 89.88 186 TYR A N 1
ATOM 1514 C CA . TYR A 1 186 ? 9.562 1.725 0.462 1 89.88 186 TYR A CA 1
ATOM 1515 C C . TYR A 1 186 ? 8.461 2.262 -0.443 1 89.88 186 TYR A C 1
ATOM 1517 O O . TYR A 1 186 ? 7.5 2.865 0.033 1 89.88 186 TYR A O 1
ATOM 1525 N N . SER A 1 187 ? 8.617 2.029 -1.754 1 91.25 187 SER A N 1
ATOM 1526 C CA . SER A 1 187 ? 7.605 2.5 -2.693 1 91.25 187 SER A CA 1
ATOM 1527 C C . SER A 1 187 ? 6.246 1.873 -2.4 1 91.25 187 SER A C 1
ATOM 1529 O O . SER A 1 187 ? 5.211 2.525 -2.553 1 91.25 187 SER A O 1
ATOM 1531 N N . ALA A 1 188 ? 6.289 0.623 -2.016 1 94.56 188 ALA A N 1
ATOM 1532 C CA . ALA A 1 188 ? 5.043 -0.045 -1.648 1 94.56 188 ALA A CA 1
ATOM 1533 C C . ALA A 1 188 ? 4.406 0.614 -0.428 1 94.56 188 ALA A C 1
ATOM 1535 O O . ALA A 1 188 ? 3.184 0.757 -0.359 1 94.56 188 ALA A O 1
ATOM 1536 N N . SER A 1 189 ? 5.184 0.997 0.54 1 94.69 189 SER A N 1
ATOM 1537 C CA . SER A 1 189 ? 4.656 1.661 1.729 1 94.69 189 SER A CA 1
ATOM 1538 C C . SER A 1 189 ? 4.031 3.008 1.379 1 94.69 189 SER A C 1
ATOM 1540 O O . SER A 1 189 ? 3.043 3.414 1.989 1 94.69 189 SER A O 1
ATOM 1542 N N . LEU A 1 190 ? 4.633 3.695 0.416 1 93.81 190 LEU A N 1
ATOM 1543 C CA . LEU A 1 190 ? 4.059 4.957 -0.036 1 93.81 190 LEU A CA 1
ATOM 1544 C C . LEU A 1 190 ? 2.713 4.73 -0.714 1 93.81 190 LEU A C 1
ATOM 1546 O O . LEU A 1 190 ? 1.784 5.523 -0.539 1 93.81 190 LEU A O 1
ATOM 1550 N N . ALA A 1 191 ? 2.65 3.674 -1.482 1 95.56 191 ALA A N 1
ATOM 1551 C CA . ALA A 1 191 ? 1.382 3.332 -2.121 1 95.56 191 ALA A CA 1
ATOM 1552 C C . ALA A 1 191 ? 0.301 3.059 -1.079 1 95.56 191 ALA A C 1
ATOM 1554 O O . ALA A 1 191 ? -0.851 3.463 -1.249 1 95.56 191 ALA A O 1
ATOM 1555 N N . TYR A 1 192 ? 0.691 2.379 -0.043 1 96.75 192 TYR A N 1
ATOM 1556 C CA . TYR A 1 192 ? -0.215 2.121 1.07 1 96.75 192 TYR A CA 1
ATOM 1557 C C . TYR A 1 192 ? -0.736 3.424 1.663 1 96.75 192 TYR A C 1
ATOM 1559 O O . TYR A 1 192 ? -1.945 3.598 1.832 1 96.75 192 TYR A O 1
ATOM 1567 N N . LEU A 1 193 ? 0.111 4.312 1.96 1 97 193 LEU A N 1
ATOM 1568 C CA . LEU A 1 193 ? -0.246 5.574 2.604 1 97 193 LEU A CA 1
ATOM 1569 C C . LEU A 1 193 ? -1.151 6.406 1.703 1 97 193 LEU A C 1
ATOM 1571 O O . LEU A 1 193 ? -2.115 7.012 2.176 1 97 193 LEU A O 1
ATOM 1575 N N . HIS A 1 194 ? -0.794 6.453 0.46 1 96 194 HIS A N 1
ATOM 1576 C CA . HIS A 1 194 ? -1.607 7.215 -0.481 1 96 194 HIS A CA 1
ATOM 1577 C C . HIS A 1 194 ? -3.035 6.684 -0.533 1 96 194 HIS A C 1
ATOM 1579 O O . HIS A 1 194 ? -3.994 7.457 -0.485 1 96 194 HIS A O 1
ATOM 1585 N N . GLN A 1 195 ? -3.129 5.375 -0.655 1 95.56 195 GLN A N 1
ATOM 1586 C CA . GLN A 1 195 ? -4.449 4.758 -0.741 1 95.56 195 GLN A CA 1
ATOM 1587 C C . GLN A 1 195 ? -5.227 4.938 0.561 1 95.56 195 GLN A C 1
ATOM 1589 O O . GLN A 1 195 ? -6.43 5.191 0.541 1 95.56 195 GLN A O 1
ATOM 1594 N N . LEU A 1 196 ? -4.582 4.805 1.655 1 95.25 196 LEU A N 1
ATOM 1595 C CA . LEU A 1 196 ? -5.199 5.023 2.959 1 95.25 196 LEU A CA 1
ATOM 1596 C C . LEU A 1 196 ? -5.766 6.434 3.061 1 95.25 196 LEU A C 1
ATOM 1598 O O . LEU A 1 196 ? -6.934 6.617 3.412 1 95.25 196 LEU A O 1
ATOM 1602 N N . ALA A 1 197 ? -4.969 7.406 2.701 1 96.31 197 ALA A N 1
ATOM 1603 C CA . ALA A 1 197 ? -5.387 8.805 2.748 1 96.31 197 ALA A CA 1
ATOM 1604 C C . ALA A 1 197 ? -6.586 9.055 1.837 1 96.31 197 ALA A C 1
ATOM 1606 O O . ALA A 1 197 ? -7.555 9.703 2.238 1 96.31 197 ALA A O 1
ATOM 1607 N N . SER A 1 198 ? -6.48 8.492 0.679 1 95.12 198 SER A N 1
ATOM 1608 C CA . SER A 1 198 ? -7.523 8.703 -0.322 1 95.12 198 SER A CA 1
ATOM 1609 C C . SER A 1 198 ? -8.867 8.156 0.156 1 95.12 198 SER A C 1
ATOM 1611 O O . SER A 1 198 ? -9.898 8.797 -0.035 1 95.12 198 SER A O 1
ATOM 1613 N N . SER A 1 199 ? -8.844 7.02 0.708 1 93.5 199 SER A N 1
ATOM 1614 C CA . SER A 1 199 ? -10.078 6.395 1.177 1 93.5 199 SER A CA 1
ATOM 1615 C C . SER A 1 199 ? -10.609 7.094 2.424 1 93.5 199 SER A C 1
ATOM 1617 O O . SER A 1 199 ? -11.812 7.344 2.533 1 93.5 199 SER A O 1
ATOM 1619 N N . LEU A 1 200 ? -9.758 7.445 3.312 1 94.25 200 LEU A N 1
ATOM 1620 C CA . LEU A 1 200 ? -10.156 8.094 4.559 1 94.25 200 LEU A CA 1
ATOM 1621 C C . LEU A 1 200 ? -10.711 9.492 4.289 1 94.25 200 LEU A C 1
ATOM 1623 O O . LEU A 1 200 ? -11.594 9.961 5.012 1 94.25 200 LEU A O 1
ATOM 1627 N N . TYR A 1 201 ? -10.203 10.148 3.264 1 96.31 201 TYR A N 1
ATOM 1628 C CA . TYR A 1 201 ? -10.711 11.461 2.879 1 96.31 201 TYR A CA 1
ATOM 1629 C C . TYR A 1 201 ? -12.227 11.445 2.73 1 96.31 201 TYR A C 1
ATOM 1631 O O . TYR A 1 201 ? -12.914 12.328 3.248 1 96.31 201 TYR A O 1
ATOM 1639 N N . TYR A 1 202 ? -12.703 10.445 2.082 1 94 202 TYR A N 1
ATOM 1640 C CA . TYR A 1 202 ? -14.141 10.344 1.853 1 94 202 TYR A CA 1
ATOM 1641 C C . TYR A 1 202 ? -14.852 9.789 3.082 1 94 202 TYR A C 1
ATOM 1643 O O . TYR A 1 202 ? -15.906 10.289 3.473 1 94 202 TYR A O 1
ATOM 1651 N N . GLU A 1 203 ? -14.25 8.836 3.695 1 90.88 203 GLU A N 1
ATOM 1652 C CA . GLU A 1 203 ? -14.867 8.164 4.832 1 90.88 203 GLU A CA 1
ATOM 1653 C C . GLU A 1 203 ? -15.086 9.125 5.992 1 90.88 203 GLU A C 1
ATOM 1655 O O . GLU A 1 203 ? -16.078 9.008 6.723 1 90.88 203 GLU A O 1
ATOM 1660 N N . LEU A 1 204 ? -14.18 10.094 6.129 1 92.12 204 LEU A N 1
ATOM 1661 C CA . LEU A 1 204 ? -14.203 10.938 7.316 1 92.12 204 LEU A CA 1
ATOM 1662 C C . LEU A 1 204 ? -14.797 12.305 7 1 92.12 204 LEU A C 1
ATOM 1664 O O . LEU A 1 204 ? -14.898 13.164 7.879 1 92.12 204 LEU A O 1
ATOM 1668 N N . SER A 1 205 ? -15.203 12.469 5.82 1 91.44 205 SER A N 1
ATOM 1669 C CA . SER A 1 205 ? -15.711 13.766 5.383 1 91.44 205 SER A CA 1
ATOM 1670 C C . SER A 1 205 ? -16.906 14.203 6.219 1 91.44 205 SER A C 1
ATOM 1672 O O . SER A 1 205 ? -17.031 15.375 6.566 1 91.44 205 SER A O 1
ATOM 1674 N N . ASP A 1 206 ? -17.734 13.289 6.621 1 88.62 206 ASP A N 1
ATOM 1675 C CA . ASP A 1 206 ? -18.953 13.609 7.371 1 88.62 206 ASP A CA 1
ATOM 1676 C C . ASP A 1 206 ? -18.609 14 8.805 1 88.62 206 ASP A C 1
ATOM 1678 O O . ASP A 1 206 ? -19.453 14.562 9.516 1 88.62 206 ASP A O 1
ATOM 1682 N N . TYR A 1 207 ? -17.438 13.75 9.195 1 90.88 207 TYR A N 1
ATOM 1683 C CA . TYR A 1 207 ? -17 14.094 10.547 1 90.88 207 TYR A CA 1
ATOM 1684 C C . TYR A 1 207 ? -16.156 15.359 10.547 1 90.88 207 TYR A C 1
ATOM 1686 O O . TYR A 1 207 ? -15.523 15.688 11.547 1 90.88 207 TYR A O 1
ATOM 1694 N N . GLY A 1 208 ? -16.062 16.016 9.359 1 93.62 208 GLY A N 1
ATOM 1695 C CA . GLY A 1 208 ? -15.305 17.25 9.281 1 93.62 208 GLY A CA 1
ATOM 1696 C C . GLY A 1 208 ? -13.805 17.031 9.336 1 93.62 208 GLY A C 1
ATOM 1697 O O . GLY A 1 208 ? -13.062 17.938 9.719 1 93.62 208 GLY A O 1
ATOM 1698 N N . ILE A 1 209 ? -13.383 15.852 9.117 1 96.19 209 ILE A N 1
ATOM 1699 C CA . ILE A 1 209 ? -11.969 15.523 9.148 1 96.19 209 ILE A CA 1
ATOM 1700 C C . ILE A 1 209 ? -11.438 15.398 7.719 1 96.19 209 ILE A C 1
ATOM 1702 O O . ILE A 1 209 ? -12.078 14.789 6.863 1 96.19 209 ILE A O 1
ATOM 1706 N N . VAL A 1 210 ? -10.289 16.047 7.43 1 97.62 210 VAL A N 1
ATOM 1707 C CA . VAL A 1 210 ? -9.672 15.984 6.109 1 97.62 210 VAL A CA 1
ATOM 1708 C C . VAL A 1 210 ? -8.367 15.195 6.184 1 97.62 210 VAL A C 1
ATOM 1710 O O . VAL A 1 210 ? -7.461 15.562 6.938 1 97.62 210 VAL A O 1
ATOM 1713 N N . CYS A 1 211 ? -8.336 14.133 5.477 1 97.12 211 CYS A N 1
ATOM 1714 C CA . CYS A 1 211 ? -7.125 13.336 5.324 1 97.12 211 CYS A CA 1
ATOM 1715 C C . CYS A 1 211 ? -6.473 13.586 3.967 1 97.12 211 CYS A C 1
ATOM 1717 O O . CYS A 1 211 ? -7.125 13.453 2.93 1 97.12 211 CYS A O 1
ATOM 1719 N N . GLU A 1 212 ? -5.164 13.922 4.02 1 97.5 212 GLU A N 1
ATOM 1720 C CA . GLU A 1 212 ? -4.5 14.359 2.795 1 97.5 212 GLU A CA 1
ATOM 1721 C C . GLU A 1 212 ? -3.152 13.672 2.617 1 97.5 212 GLU A C 1
ATOM 1723 O O . GLU A 1 212 ? -2.42 13.469 3.588 1 97.5 212 GLU A O 1
ATOM 1728 N N . TYR A 1 213 ? -2.889 13.227 1.39 1 96.62 213 TYR A N 1
ATOM 1729 C CA . TYR A 1 213 ? -1.557 12.773 1.007 1 96.62 213 TYR A CA 1
ATOM 1730 C C . TYR A 1 213 ? -0.75 13.906 0.388 1 96.62 213 TYR A C 1
ATOM 1732 O O . TYR A 1 213 ? -1.184 14.523 -0.588 1 96.62 213 TYR A O 1
ATOM 1740 N N . VAL A 1 214 ? 0.427 14.227 0.947 1 95.81 214 VAL A N 1
ATOM 1741 C CA . VAL A 1 214 ? 1.264 15.336 0.503 1 95.81 214 VAL A CA 1
ATOM 1742 C C . VAL A 1 214 ? 2.473 14.797 -0.26 1 95.81 214 VAL A C 1
ATOM 1744 O O . VAL A 1 214 ? 3.307 14.086 0.306 1 95.81 214 VAL A O 1
ATOM 1747 N N . ARG A 1 215 ? 2.613 15.227 -1.483 1 91.25 215 ARG A N 1
ATOM 1748 C CA . ARG A 1 215 ? 3.688 14.727 -2.338 1 91.25 215 ARG A CA 1
ATOM 1749 C C . ARG A 1 215 ? 4.898 15.656 -2.287 1 91.25 215 ARG A C 1
ATOM 1751 O O . ARG A 1 215 ? 4.797 16.828 -2.633 1 91.25 215 ARG A O 1
ATOM 1758 N N . TYR A 1 216 ? 5.996 15.352 -1.713 1 81 216 TYR A N 1
ATOM 1759 C CA . TYR A 1 216 ? 7.219 16.141 -1.61 1 81 216 TYR A CA 1
ATOM 1760 C C . TYR A 1 216 ? 8.047 16.031 -2.887 1 81 216 TYR A C 1
ATOM 1762 O O . TYR A 1 216 ? 8.789 16.953 -3.227 1 81 216 TYR A O 1
ATOM 1770 N N . GLY A 1 217 ? 7.941 15.125 -3.807 1 71.38 217 GLY A N 1
ATOM 1771 C CA . GLY A 1 217 ? 8.727 15.008 -5.023 1 71.38 217 GLY A CA 1
ATOM 1772 C C . GLY A 1 217 ? 9.188 13.594 -5.309 1 71.38 217 GLY A C 1
ATOM 1773 O O . GLY A 1 217 ? 8.602 12.633 -4.801 1 71.38 217 GLY A O 1
ATOM 1774 N N . SER A 1 218 ? 10.219 13.492 -6.387 1 58.78 218 SER A N 1
ATOM 1775 C CA . SER A 1 218 ? 10.609 12.18 -6.875 1 58.78 218 SER A CA 1
ATOM 1776 C C . SER A 1 218 ? 11.75 11.602 -6.051 1 58.78 218 SER A C 1
ATOM 1778 O O . SER A 1 218 ? 12.57 12.344 -5.512 1 58.78 218 SER A O 1
ATOM 1780 N N . ILE A 1 219 ? 11.68 10.25 -5.633 1 51.31 219 ILE A N 1
ATOM 1781 C CA . ILE A 1 219 ? 12.68 9.422 -4.961 1 51.31 219 ILE A CA 1
ATOM 1782 C C . ILE A 1 219 ? 14.07 9.781 -5.465 1 51.31 219 ILE A C 1
ATOM 1784 O O . ILE A 1 219 ? 15.039 9.781 -4.699 1 51.31 219 ILE A O 1
ATOM 1788 N N . LEU A 1 220 ? 14.094 9.945 -6.742 1 52.81 220 LEU A N 1
ATOM 1789 C CA . LEU A 1 220 ? 15.414 10.125 -7.336 1 52.81 220 LEU A CA 1
ATOM 1790 C C . LEU A 1 220 ? 16.156 11.289 -6.688 1 52.81 220 LEU A C 1
ATOM 1792 O O . LEU A 1 220 ? 17.359 11.211 -6.438 1 52.81 220 LEU A O 1
ATOM 1796 N N . LYS A 1 221 ? 15.398 12.242 -6.566 1 51.22 221 LYS A N 1
ATOM 1797 C CA . LYS A 1 221 ? 16.031 13.469 -6.105 1 51.22 221 LYS A CA 1
ATOM 1798 C C . LYS A 1 221 ? 16.438 13.359 -4.637 1 51.22 221 LYS A C 1
ATOM 1800 O O . LYS A 1 221 ? 17.531 13.805 -4.254 1 51.22 221 LYS A O 1
ATOM 1805 N N . THR A 1 222 ? 15.539 12.766 -3.881 1 48.66 222 THR A N 1
ATOM 1806 C CA . THR A 1 222 ? 15.82 12.719 -2.451 1 48.66 222 THR A CA 1
ATOM 1807 C C . THR A 1 222 ? 17.078 11.891 -2.172 1 48.66 222 THR A C 1
ATOM 1809 O O . THR A 1 222 ? 17.859 12.227 -1.284 1 48.66 222 THR A O 1
ATOM 1812 N N . ARG A 1 223 ? 17.156 10.797 -2.867 1 51.06 223 ARG A N 1
ATOM 1813 C CA . ARG A 1 223 ? 18.312 9.922 -2.637 1 51.06 223 ARG A CA 1
ATOM 1814 C C . ARG A 1 223 ? 19.578 10.531 -3.223 1 51.06 223 ARG A C 1
ATOM 1816 O O . ARG A 1 223 ? 20.672 10.352 -2.672 1 51.06 223 ARG A O 1
ATOM 1823 N N . ILE A 1 224 ? 19.359 11.258 -4.355 1 47.25 224 ILE A N 1
ATOM 1824 C CA . ILE A 1 224 ? 20.516 11.898 -4.996 1 47.25 224 ILE A CA 1
ATOM 1825 C C . ILE A 1 224 ? 20.891 13.156 -4.219 1 47.25 224 ILE A C 1
ATOM 1827 O O . ILE A 1 224 ? 22.078 13.453 -4.043 1 47.25 224 ILE A O 1
ATOM 1831 N N . ASP A 1 225 ? 19.938 13.938 -3.865 1 46.56 225 ASP A N 1
ATOM 1832 C CA . ASP A 1 225 ? 20.203 15.242 -3.273 1 46.56 225 ASP A CA 1
ATOM 1833 C C . ASP A 1 225 ? 20.828 15.102 -1.888 1 46.56 225 ASP A C 1
ATOM 1835 O O . ASP A 1 225 ? 21.484 16.016 -1.395 1 46.56 225 ASP A O 1
ATOM 1839 N N . ARG A 1 226 ? 20.359 14.109 -1.12 1 46.84 226 ARG A N 1
ATOM 1840 C CA . ARG A 1 226 ? 20.969 14.008 0.2 1 46.84 226 ARG A CA 1
ATOM 1841 C C . ARG A 1 226 ? 22.484 14.117 0.111 1 46.84 226 ARG A C 1
ATOM 1843 O O . ARG A 1 226 ? 23.156 14.445 1.098 1 46.84 226 ARG A O 1
ATOM 1850 N N . LYS A 1 227 ? 22.984 13.977 -1.103 1 43.25 227 LYS A N 1
ATOM 1851 C CA . LYS A 1 227 ? 24.438 14.031 -1.188 1 43.25 227 LYS A CA 1
ATOM 1852 C C . LYS A 1 227 ? 24.922 15.469 -1.379 1 43.25 227 LYS A C 1
ATOM 1854 O O . LYS A 1 227 ? 26 15.828 -0.916 1 43.25 227 LYS A O 1
ATOM 1859 N N . ASP A 1 228 ? 24.141 16.406 -2.039 1 41.41 228 ASP A N 1
ATOM 1860 C CA . ASP A 1 228 ? 24.844 17.609 -2.482 1 41.41 228 ASP A CA 1
ATOM 1861 C C . ASP A 1 228 ? 24.359 18.844 -1.742 1 41.41 228 ASP A C 1
ATOM 1863 O O . ASP A 1 228 ? 24.625 19.969 -2.158 1 41.41 228 ASP A O 1
ATOM 1867 N N . GLY A 1 229 ? 23.828 18.859 -0.602 1 44.97 229 GLY A N 1
ATOM 1868 C CA . GLY A 1 229 ? 23.5 20.094 0.108 1 44.97 229 GLY A CA 1
ATOM 1869 C C . GLY A 1 229 ? 22.312 20.828 -0.473 1 44.97 229 GLY A C 1
ATOM 1870 O O . GLY A 1 229 ? 21.75 21.703 0.173 1 44.97 229 GLY A O 1
ATOM 1871 N N . ILE A 1 230 ? 22.016 21.016 -1.759 1 41.88 230 ILE A N 1
ATOM 1872 C CA . ILE A 1 230 ? 20.906 21.578 -2.529 1 41.88 230 ILE A CA 1
ATOM 1873 C C . ILE A 1 230 ? 19.578 21.094 -1.965 1 41.88 230 ILE A C 1
ATOM 1875 O O . ILE A 1 230 ? 18.578 21.812 -2.023 1 41.88 230 ILE A O 1
ATOM 1879 N N . CYS A 1 231 ? 19.672 20.297 -0.878 1 55.56 231 CYS A N 1
ATOM 1880 C CA . CYS A 1 231 ? 18.562 19.516 -0.33 1 55.56 231 CYS A CA 1
ATOM 1881 C C . CYS A 1 231 ? 17.812 20.312 0.729 1 55.56 231 CYS A C 1
ATOM 1883 O O . CYS A 1 231 ? 16.578 20.328 0.74 1 55.56 231 CYS A O 1
ATOM 1885 N N . HIS A 1 232 ? 18.5 21.219 1.299 1 59.12 232 HIS A N 1
ATOM 1886 C CA . HIS A 1 232 ? 17.875 21.875 2.436 1 59.12 232 HIS A CA 1
ATOM 1887 C C . HIS A 1 232 ? 16.922 22.984 1.974 1 59.12 232 HIS A C 1
ATOM 1889 O O . HIS A 1 232 ? 15.828 23.141 2.523 1 59.12 232 HIS A O 1
ATOM 1895 N N . ASN A 1 233 ? 17.328 23.734 0.978 1 64.06 233 ASN A N 1
ATOM 1896 C CA . ASN A 1 233 ? 16.469 24.812 0.477 1 64.06 233 ASN A CA 1
ATOM 1897 C C . ASN A 1 233 ? 15.203 24.25 -0.162 1 64.06 233 ASN A C 1
ATOM 1899 O O . ASN A 1 233 ? 14.125 24.844 -0.024 1 64.06 233 ASN A O 1
ATOM 1903 N N . ASN A 1 234 ? 15.391 23.156 -0.604 1 81.31 234 ASN A N 1
ATOM 1904 C CA . ASN A 1 234 ? 14.227 22.516 -1.215 1 81.31 234 ASN A CA 1
ATOM 1905 C C . ASN A 1 234 ? 13.234 22.047 -0.162 1 81.31 234 ASN A C 1
ATOM 1907 O O . ASN A 1 234 ? 12.023 22.188 -0.331 1 81.31 234 ASN A O 1
ATOM 1911 N N . THR A 1 235 ? 13.836 21.688 0.944 1 88.44 235 THR A N 1
ATOM 1912 C CA . THR A 1 235 ? 12.977 21.219 2.027 1 88.44 235 THR A CA 1
ATOM 1913 C C . THR A 1 235 ? 12.219 22.391 2.656 1 88.44 235 THR A C 1
ATOM 1915 O O . THR A 1 235 ? 11.023 22.281 2.926 1 88.44 235 THR A O 1
ATOM 1918 N N . LYS A 1 236 ? 12.938 23.531 2.83 1 92.5 236 LYS A N 1
ATOM 1919 C CA . LYS A 1 236 ? 12.32 24.719 3.414 1 92.5 236 LYS A CA 1
ATOM 1920 C C . LYS A 1 236 ? 11.164 25.219 2.555 1 92.5 236 LYS A C 1
ATOM 1922 O O . LYS A 1 236 ? 10.078 25.484 3.066 1 92.5 236 LYS A O 1
ATOM 1927 N N . LYS A 1 237 ? 11.438 25.297 1.309 1 92.56 237 LYS A N 1
ATOM 1928 C CA . LYS A 1 237 ? 10.406 25.781 0.392 1 92.56 237 LYS A CA 1
ATOM 1929 C C . LYS A 1 237 ? 9.234 24.812 0.317 1 92.56 237 LYS A C 1
ATOM 1931 O O . LYS A 1 237 ? 8.078 25.234 0.199 1 92.56 237 LYS A O 1
ATOM 1936 N N . PHE A 1 238 ? 9.523 23.562 0.369 1 92.38 238 PHE A N 1
ATOM 1937 C CA . PHE A 1 238 ? 8.477 22.547 0.355 1 92.38 238 PHE A CA 1
ATOM 1938 C C . PHE A 1 238 ? 7.566 22.688 1.567 1 92.38 238 PHE A C 1
ATOM 1940 O O . PHE A 1 238 ? 6.344 22.734 1.428 1 92.38 238 PHE A O 1
ATOM 1947 N N . VAL A 1 239 ? 8.18 22.828 2.705 1 95.5 239 VAL A N 1
ATOM 1948 C CA . VAL A 1 239 ? 7.406 22.891 3.943 1 95.5 239 VAL A CA 1
ATOM 1949 C C . VAL A 1 239 ? 6.598 24.188 3.982 1 95.5 239 VAL A C 1
ATOM 1951 O O . VAL A 1 239 ? 5.434 24.188 4.387 1 95.5 239 VAL A O 1
ATOM 1954 N N . GLU A 1 240 ? 7.176 25.281 3.537 1 96.19 240 GLU A N 1
ATOM 1955 C CA . GLU A 1 240 ? 6.453 26.547 3.469 1 96.19 240 GLU A CA 1
ATOM 1956 C C . GLU A 1 240 ? 5.188 26.422 2.627 1 96.19 240 GLU A C 1
ATOM 1958 O O . GLU A 1 240 ? 4.109 26.844 3.051 1 96.19 240 GLU A O 1
ATOM 1963 N N . SER A 1 241 ? 5.379 25.844 1.488 1 95.38 241 SER A N 1
ATOM 1964 C CA . SER A 1 241 ? 4.246 25.672 0.583 1 95.38 241 SER A CA 1
ATOM 1965 C C . SER A 1 241 ? 3.229 24.688 1.145 1 95.38 241 SER A C 1
ATOM 1967 O O . SER A 1 241 ? 2.02 24.891 1.023 1 95.38 241 SER A O 1
ATOM 1969 N N . PHE A 1 242 ? 3.713 23.641 1.736 1 96.31 242 PHE A N 1
ATOM 1970 C CA . PHE A 1 242 ? 2.844 22.625 2.34 1 96.31 242 PHE A CA 1
ATOM 1971 C C . PHE A 1 242 ? 1.941 23.266 3.395 1 96.31 242 PHE A C 1
ATOM 1973 O O . PHE A 1 242 ? 0.722 23.078 3.359 1 96.31 242 PHE A O 1
ATOM 1980 N N . LEU A 1 243 ? 2.473 24.062 4.285 1 97.62 243 LEU A N 1
ATOM 1981 C CA . LEU A 1 243 ? 1.728 24.672 5.387 1 97.62 243 LEU A CA 1
ATOM 1982 C C . LEU A 1 243 ? 0.754 25.719 4.871 1 97.62 243 LEU A C 1
ATOM 1984 O O . LEU A 1 243 ? -0.195 26.094 5.57 1 97.62 243 LEU A O 1
ATOM 1988 N N . LYS A 1 244 ? 0.969 26.125 3.594 1 97.31 244 LYS A N 1
ATOM 1989 C CA . LYS A 1 244 ? 0.088 27.125 3.002 1 97.31 244 LYS A CA 1
ATOM 1990 C C . LYS A 1 244 ? -0.983 26.469 2.133 1 97.31 244 LYS A C 1
ATOM 1992 O O . LYS A 1 244 ? -1.852 27.156 1.589 1 97.31 244 LYS A O 1
ATOM 1997 N N . THR A 1 245 ? -0.933 25.141 2.012 1 96.94 245 THR A N 1
ATOM 1998 C CA . THR A 1 245 ? -1.838 24.547 1.034 1 96.94 245 THR A CA 1
ATOM 1999 C C . THR A 1 245 ? -2.592 23.359 1.645 1 96.94 245 THR A C 1
ATOM 2001 O O . THR A 1 245 ? -3.576 22.891 1.074 1 96.94 245 THR A O 1
ATOM 2004 N N . PHE A 1 246 ? -2.291 22.859 2.779 1 96.94 246 PHE A N 1
ATOM 2005 C CA . PHE A 1 246 ? -2.904 21.641 3.305 1 96.94 246 PHE A CA 1
ATOM 2006 C C . PHE A 1 246 ? -4.363 21.891 3.674 1 96.94 246 PHE A C 1
ATOM 2008 O O . PHE A 1 246 ? -4.777 23.031 3.848 1 96.94 246 PHE A O 1
ATOM 2015 N N . GLY A 1 247 ? -5.184 20.781 3.688 1 96.19 247 GLY A N 1
ATOM 2016 C CA . GLY A 1 247 ? -6.434 20.781 4.426 1 96.19 247 GLY A CA 1
ATOM 2017 C C . GLY A 1 247 ? -7.656 20.891 3.533 1 96.19 247 GLY A C 1
ATOM 2018 O O . GLY A 1 247 ? -8.781 20.969 4.023 1 96.19 247 GLY A O 1
ATOM 2019 N N . SER A 1 248 ? -7.438 20.844 2.184 1 94.38 248 SER A N 1
ATOM 2020 C CA . SER A 1 248 ? -8.609 21.109 1.353 1 94.38 248 SER A CA 1
ATOM 2021 C C . SER A 1 248 ? -8.758 20.047 0.26 1 94.38 248 SER A C 1
ATOM 2023 O O . SER A 1 248 ? -9.625 20.156 -0.607 1 94.38 248 SER A O 1
ATOM 2025 N N . SER A 1 249 ? -7.887 19.078 0.263 1 94.5 249 SER A N 1
ATOM 2026 C CA . SER A 1 249 ? -7.941 18.094 -0.806 1 94.5 249 SER A CA 1
ATOM 2027 C C . SER A 1 249 ? -7.453 16.734 -0.323 1 94.5 249 SER A C 1
ATOM 2029 O O . SER A 1 249 ? -6.902 16.609 0.774 1 94.5 249 SER A O 1
ATOM 2031 N N . ARG A 1 250 ? -7.75 15.766 -1.148 1 93.81 250 ARG A N 1
ATOM 2032 C CA . ARG A 1 250 ? -7.336 14.398 -0.842 1 93.81 250 ARG A CA 1
ATOM 2033 C C . ARG A 1 250 ? -5.832 14.227 -1.035 1 93.81 250 ARG A C 1
ATOM 2035 O O . ARG A 1 250 ? -5.211 13.375 -0.388 1 93.81 250 ARG A O 1
ATOM 2042 N N . GLU A 1 251 ? -5.332 15 -1.938 1 94.12 251 GLU A N 1
ATOM 2043 C CA . GLU A 1 251 ? -3.914 14.969 -2.281 1 94.12 251 GLU A CA 1
ATOM 2044 C C . GLU A 1 251 ? -3.436 16.328 -2.771 1 94.12 251 GLU A C 1
ATOM 2046 O O . GLU A 1 251 ? -4.176 17.047 -3.441 1 94.12 251 GLU A O 1
ATOM 2051 N N . ILE A 1 252 ? -2.17 16.641 -2.432 1 94.25 252 ILE A N 1
ATOM 2052 C CA . ILE A 1 252 ? -1.636 17.922 -2.869 1 94.25 252 ILE A CA 1
ATOM 2053 C C . ILE A 1 252 ? -0.159 17.781 -3.227 1 94.25 252 ILE A C 1
ATOM 2055 O O . ILE A 1 252 ? 0.555 16.969 -2.619 1 94.25 252 ILE A O 1
ATOM 2059 N N . ILE A 1 253 ? 0.221 18.453 -4.219 1 92.75 253 ILE A N 1
ATOM 2060 C CA . ILE A 1 253 ? 1.62 18.656 -4.574 1 92.75 253 ILE A CA 1
ATOM 2061 C C . ILE A 1 253 ? 2 20.125 -4.336 1 92.75 253 ILE A C 1
ATOM 2063 O O . ILE A 1 253 ? 1.75 20.984 -5.184 1 92.75 253 ILE A O 1
ATOM 2067 N N . PRO A 1 254 ? 2.652 20.359 -3.271 1 92.5 254 PRO A N 1
ATOM 2068 C CA . PRO A 1 254 ? 2.811 21.734 -2.803 1 92.5 254 PRO A CA 1
ATOM 2069 C C . PRO A 1 254 ? 3.754 22.562 -3.684 1 92.5 254 PRO A C 1
ATOM 2071 O O . PRO A 1 254 ? 3.699 23.797 -3.672 1 92.5 254 PRO A O 1
ATOM 2074 N N . ARG A 1 255 ? 4.609 21.891 -4.477 1 89.44 255 ARG A N 1
ATOM 2075 C CA . ARG A 1 255 ? 5.582 22.625 -5.277 1 89.44 255 ARG A CA 1
ATOM 2076 C C . ARG A 1 255 ? 5.25 22.531 -6.762 1 89.44 255 ARG A C 1
ATOM 2078 O O . ARG A 1 255 ? 5.008 21.438 -7.281 1 89.44 255 ARG A O 1
ATOM 2085 N N . PHE A 1 256 ? 5.434 23.641 -7.391 1 85.75 256 PHE A N 1
ATOM 2086 C CA . PHE A 1 256 ? 5.074 23.734 -8.805 1 85.75 256 PHE A CA 1
ATOM 2087 C C . PHE A 1 256 ? 5.957 22.828 -9.641 1 85.75 256 PHE A C 1
ATOM 2089 O O . PHE A 1 256 ? 5.465 22.109 -10.523 1 85.75 256 PHE A O 1
ATOM 2096 N N . TYR A 1 257 ? 7.176 22.922 -9.375 1 83.94 257 TYR A N 1
ATOM 2097 C CA . TYR A 1 257 ? 8.109 22.109 -10.156 1 83.94 257 TYR A CA 1
ATOM 2098 C C . TYR A 1 257 ? 7.824 20.625 -9.984 1 83.94 257 TYR A C 1
ATOM 2100 O O . TYR A 1 257 ? 7.93 19.859 -10.938 1 83.94 257 TYR A O 1
ATOM 2108 N N . HIS A 1 258 ? 7.473 20.219 -8.789 1 84.69 258 HIS A N 1
ATOM 2109 C CA . HIS A 1 258 ? 7.125 18.828 -8.547 1 84.69 258 HIS A CA 1
ATOM 2110 C C . HIS A 1 258 ? 5.848 18.438 -9.281 1 84.69 258 HIS A C 1
ATOM 2112 O O . HIS A 1 258 ? 5.707 17.297 -9.734 1 84.69 258 HIS A O 1
ATOM 2118 N N . MET A 1 259 ? 4.969 19.391 -9.438 1 86.56 259 MET A N 1
ATOM 2119 C CA . MET A 1 259 ? 3.729 19.172 -10.172 1 86.56 259 MET A CA 1
ATOM 2120 C C . MET A 1 259 ? 4.012 18.859 -11.641 1 86.56 259 MET A C 1
ATOM 2122 O O . MET A 1 259 ? 3.477 17.906 -12.195 1 86.56 259 MET A O 1
ATOM 2126 N N . LEU A 1 260 ? 4.871 19.688 -12.156 1 83.94 260 LEU A N 1
ATOM 2127 C CA . LEU A 1 260 ? 5.23 19.531 -13.562 1 83.94 260 LEU A CA 1
ATOM 2128 C C . LEU A 1 260 ? 5.918 18.203 -13.805 1 83.94 260 LEU A C 1
ATOM 2130 O O . LEU A 1 260 ? 5.586 17.484 -14.75 1 83.94 260 LEU A O 1
ATOM 2134 N N . LEU A 1 261 ? 6.809 17.906 -12.945 1 83.75 261 LEU A N 1
ATOM 2135 C CA . LEU A 1 261 ? 7.551 16.656 -13.078 1 83.75 261 LEU A CA 1
ATOM 2136 C C . LEU A 1 261 ? 6.617 15.453 -12.969 1 83.75 261 LEU A C 1
ATOM 2138 O O . LEU A 1 261 ? 6.75 14.484 -13.719 1 83.75 261 LEU A O 1
ATOM 2142 N N . HIS A 1 262 ? 5.762 15.531 -12.086 1 84.81 262 HIS A N 1
ATOM 2143 C CA . HIS A 1 262 ? 4.805 14.453 -11.906 1 84.81 262 HIS A CA 1
ATOM 2144 C C . HIS A 1 262 ? 3.982 14.234 -13.172 1 84.81 262 HIS A C 1
ATOM 2146 O O . HIS A 1 262 ? 3.803 13.094 -13.617 1 84.81 262 HIS A O 1
ATOM 2152 N N . CYS A 1 263 ? 3.539 15.305 -13.836 1 85.44 263 CYS A N 1
ATOM 2153 C CA . CYS A 1 263 ? 2.715 15.211 -15.031 1 85.44 263 CYS A CA 1
ATOM 2154 C C . CYS A 1 263 ? 3.514 14.648 -16.203 1 85.44 263 CYS A C 1
ATOM 2156 O O . CYS A 1 263 ? 2.992 13.859 -16.984 1 85.44 263 CYS A O 1
ATOM 2158 N N . ILE A 1 264 ? 4.809 14.953 -16.281 1 83.81 264 ILE A N 1
ATOM 2159 C CA . ILE A 1 264 ? 5.668 14.484 -17.359 1 83.81 264 ILE A CA 1
ATOM 2160 C C . ILE A 1 264 ? 5.949 13 -17.188 1 83.81 264 ILE A C 1
ATOM 2162 O O . ILE A 1 264 ? 5.836 12.219 -18.141 1 83.81 264 ILE A O 1
ATOM 2166 N N . VAL A 1 265 ? 6.254 12.617 -16 1 83.69 265 VAL A N 1
ATOM 2167 C CA . VAL A 1 265 ? 6.625 11.234 -15.727 1 83.69 265 VAL A CA 1
ATOM 2168 C C . VAL A 1 265 ? 5.414 10.328 -15.922 1 83.69 265 VAL A C 1
ATOM 2170 O O . VAL A 1 265 ? 5.551 9.195 -16.391 1 83.69 265 VAL A O 1
ATOM 2173 N N . PHE A 1 266 ? 4.273 10.867 -15.602 1 79.5 266 PHE A N 1
ATOM 2174 C CA . PHE A 1 266 ? 3.049 10.086 -15.711 1 79.5 266 PHE A CA 1
ATOM 2175 C C . PHE A 1 266 ? 2.756 9.742 -17.172 1 79.5 266 PHE A C 1
ATOM 2177 O O . PHE A 1 266 ? 2.029 8.789 -17.453 1 79.5 266 PHE A O 1
ATOM 2184 N N . CYS A 1 267 ? 3.318 10.508 -18.078 1 81.44 267 CYS A N 1
ATOM 2185 C CA . CYS A 1 267 ? 3.07 10.289 -19.5 1 81.44 267 CYS A CA 1
ATOM 2186 C C . CYS A 1 267 ? 4.055 9.273 -20.062 1 81.44 267 CYS A C 1
ATOM 2188 O O . CYS A 1 267 ? 3.852 8.758 -21.172 1 81.44 267 CYS A O 1
ATOM 2190 N N . ILE A 1 268 ? 5.07 8.961 -19.359 1 85.19 268 ILE A N 1
ATOM 2191 C CA . ILE A 1 268 ? 6.047 7.973 -19.812 1 85.19 268 ILE A CA 1
ATOM 2192 C C . ILE A 1 268 ? 5.559 6.566 -19.469 1 85.19 268 ILE A C 1
ATOM 2194 O O . ILE A 1 268 ? 5.172 6.297 -18.328 1 85.19 268 ILE A O 1
ATOM 2198 N N . PRO A 1 269 ? 5.543 5.699 -20.484 1 85.69 269 PRO A N 1
ATOM 2199 C CA . PRO A 1 269 ? 5.137 4.324 -20.188 1 85.69 269 PRO A CA 1
ATOM 2200 C C . PRO A 1 269 ? 5.918 3.727 -19.016 1 85.69 269 PRO A C 1
ATOM 2202 O O . PRO A 1 269 ? 7.137 3.898 -18.938 1 85.69 269 PRO A O 1
ATOM 2205 N N . GLN A 1 270 ? 5.254 3.076 -18.141 1 87.56 270 GLN A N 1
ATOM 2206 C CA . GLN A 1 270 ? 5.844 2.543 -16.922 1 87.56 270 GLN A CA 1
ATOM 2207 C C . GLN A 1 270 ? 6.941 1.53 -17.234 1 87.56 270 GLN A C 1
ATOM 2209 O O . GLN A 1 270 ? 7.891 1.377 -16.453 1 87.56 270 GLN A O 1
ATOM 2214 N N . THR A 1 271 ? 6.824 0.849 -18.359 1 90 271 THR A N 1
ATOM 2215 C CA . THR A 1 271 ? 7.84 -0.121 -18.766 1 90 271 THR A CA 1
ATOM 2216 C C . THR A 1 271 ? 9.188 0.563 -18.969 1 90 271 THR A C 1
ATOM 2218 O O . THR A 1 271 ? 10.227 0.022 -18.594 1 90 271 THR A O 1
ATOM 2221 N N . ILE A 1 272 ? 9.094 1.721 -19.531 1 91 272 ILE A N 1
ATOM 2222 C CA . ILE A 1 272 ? 10.312 2.484 -19.781 1 91 272 ILE A CA 1
ATOM 2223 C C . ILE A 1 272 ? 10.906 2.938 -18.438 1 91 272 ILE A C 1
ATOM 2225 O O . ILE A 1 272 ? 12.117 2.812 -18.219 1 91 272 ILE A O 1
ATOM 2229 N N . ILE A 1 273 ? 10.086 3.352 -17.562 1 89.06 273 ILE A N 1
ATOM 2230 C CA . ILE A 1 273 ? 10.523 3.822 -16.25 1 89.06 273 ILE A CA 1
ATOM 2231 C C . ILE A 1 273 ? 11.141 2.666 -15.461 1 89.06 273 ILE A C 1
ATOM 2233 O O . ILE A 1 273 ? 12.203 2.812 -14.867 1 89.06 273 ILE A O 1
ATOM 2237 N N . GLY A 1 274 ? 10.461 1.556 -15.484 1 88.94 274 GLY A N 1
ATOM 2238 C CA . GLY A 1 274 ? 10.969 0.379 -14.797 1 88.94 274 GLY A CA 1
ATOM 2239 C C . GLY A 1 274 ? 12.359 -0.025 -15.25 1 88.94 274 GLY A C 1
ATOM 2240 O O . GLY A 1 274 ? 13.234 -0.295 -14.422 1 88.94 274 GLY A O 1
ATOM 2241 N N . HIS A 1 275 ? 12.555 0.001 -16.547 1 91.5 275 HIS A N 1
ATOM 2242 C CA . HIS A 1 275 ? 13.859 -0.375 -17.078 1 91.5 275 HIS A CA 1
ATOM 2243 C C . HIS A 1 275 ? 14.914 0.67 -16.75 1 91.5 275 HIS A C 1
ATOM 2245 O O . HIS A 1 275 ? 16.047 0.325 -16.422 1 91.5 275 HIS A O 1
ATOM 2251 N N . LEU A 1 276 ? 14.531 1.894 -16.875 1 88.44 276 LEU A N 1
ATOM 2252 C CA . LEU A 1 276 ? 15.461 2.975 -16.562 1 88.44 276 LEU A CA 1
ATOM 2253 C C . LEU A 1 276 ? 15.914 2.9 -15.109 1 88.44 276 LEU A C 1
ATOM 2255 O O . LEU A 1 276 ? 17.109 2.994 -14.82 1 88.44 276 LEU A O 1
ATOM 2259 N N . PHE A 1 277 ? 14.969 2.684 -14.227 1 86.25 277 PHE A N 1
ATOM 2260 C CA . PHE A 1 277 ? 15.305 2.609 -12.812 1 86.25 277 PHE A CA 1
ATOM 2261 C C . PHE A 1 277 ? 16.141 1.37 -12.516 1 86.25 277 PHE A C 1
ATOM 2263 O O . PHE A 1 277 ? 17.031 1.402 -11.656 1 86.25 277 PHE A O 1
ATOM 2270 N N . THR A 1 278 ? 15.812 0.3 -13.188 1 86.88 278 THR A N 1
ATOM 2271 C CA . THR A 1 278 ? 16.609 -0.914 -13.023 1 86.88 278 THR A CA 1
ATOM 2272 C C . THR A 1 278 ? 18.062 -0.664 -13.391 1 86.88 278 THR A C 1
ATOM 2274 O O . THR A 1 278 ? 18.969 -1.091 -12.672 1 86.88 278 THR A O 1
ATOM 2277 N N . GLU A 1 279 ? 18.266 0.029 -14.453 1 86.12 279 GLU A N 1
ATOM 2278 C CA . GLU A 1 279 ? 19.625 0.326 -14.922 1 86.12 279 GLU A CA 1
ATOM 2279 C C . GLU A 1 279 ? 20.344 1.267 -13.961 1 86.12 279 GLU A C 1
ATOM 2281 O O . GLU A 1 279 ? 21.484 1.015 -13.578 1 86.12 279 GLU A O 1
ATOM 2286 N N . ILE A 1 280 ? 19.703 2.25 -13.539 1 82.44 280 ILE A N 1
ATOM 2287 C CA . ILE A 1 280 ? 20.312 3.281 -12.695 1 82.44 280 ILE A CA 1
ATOM 2288 C C . ILE A 1 280 ? 20.578 2.717 -11.305 1 82.44 280 ILE A C 1
ATOM 2290 O O . ILE A 1 280 ? 21.703 2.812 -10.805 1 82.44 280 ILE A O 1
ATOM 2294 N N . PHE A 1 281 ? 19.594 2.072 -10.758 1 79.06 281 PHE A N 1
ATOM 2295 C CA . PHE A 1 281 ? 19.719 1.62 -9.375 1 79.06 281 PHE A CA 1
ATOM 2296 C C . PHE A 1 281 ? 20.484 0.309 -9.305 1 79.06 281 PHE A C 1
ATOM 2298 O O . PHE A 1 281 ? 21.156 0.029 -8.305 1 79.06 281 PHE A O 1
ATOM 2305 N N . GLY A 1 282 ? 20.328 -0.463 -10.344 1 76.69 282 GLY A N 1
ATOM 2306 C CA . GLY A 1 282 ? 21.141 -1.661 -10.406 1 76.69 282 GLY A CA 1
ATOM 2307 C C . GLY A 1 282 ? 22.641 -1.367 -10.367 1 76.69 282 GLY A C 1
ATOM 2308 O O . GLY A 1 282 ? 23.391 -2.041 -9.664 1 76.69 282 GLY A O 1
ATOM 2309 N N . LYS A 1 283 ? 23.031 -0.368 -11.094 1 75.75 283 LYS A N 1
ATOM 2310 C CA . LYS A 1 283 ? 24.422 0.057 -11.094 1 75.75 283 LYS A CA 1
ATOM 2311 C C . LYS A 1 283 ? 24.859 0.554 -9.719 1 75.75 283 LYS A C 1
ATOM 2313 O O . LYS A 1 283 ? 25.969 0.27 -9.273 1 75.75 283 LYS A O 1
ATOM 2318 N N . LYS A 1 284 ? 23.984 1.196 -9.117 1 73 284 LYS A N 1
ATOM 2319 C CA . LYS A 1 284 ? 24.281 1.727 -7.793 1 73 284 LYS A CA 1
ATOM 2320 C C . LYS A 1 284 ? 24.422 0.603 -6.77 1 73 284 LYS A C 1
ATOM 2322 O O . LYS A 1 284 ? 25.266 0.676 -5.871 1 73 284 LYS A O 1
ATOM 2327 N N . GLU A 1 285 ? 23.547 -0.346 -6.914 1 72.5 285 GLU A N 1
ATOM 2328 C CA . GLU A 1 285 ? 23.641 -1.504 -6.027 1 72.5 285 GLU A CA 1
ATOM 2329 C C . GLU A 1 285 ? 24.953 -2.246 -6.211 1 72.5 285 GLU A C 1
ATOM 2331 O O . GLU A 1 285 ? 25.578 -2.654 -5.234 1 72.5 285 GLU A O 1
ATOM 2336 N N . LEU A 1 286 ? 25.328 -2.357 -7.402 1 67.88 286 LEU A N 1
ATOM 2337 C CA . LEU A 1 286 ? 26.578 -3.025 -7.703 1 67.88 286 LEU A CA 1
ATOM 2338 C C . LEU A 1 286 ? 27.766 -2.244 -7.129 1 67.88 286 LEU A C 1
ATOM 2340 O O . LEU A 1 286 ? 28.703 -2.836 -6.586 1 67.88 286 LEU A O 1
ATOM 2344 N N . GLU A 1 287 ? 27.656 -0.989 -7.25 1 69.31 287 GLU A N 1
ATOM 2345 C CA . GLU A 1 287 ? 28.703 -0.13 -6.695 1 69.31 287 GLU A CA 1
ATOM 2346 C C . GLU A 1 287 ? 28.766 -0.256 -5.176 1 69.31 287 GLU A C 1
ATOM 2348 O O . GLU A 1 287 ? 29.844 -0.317 -4.598 1 69.31 287 GLU A O 1
ATOM 2353 N N . ARG A 1 288 ? 27.641 -0.373 -4.598 1 69.38 288 ARG A N 1
ATOM 2354 C CA . ARG A 1 288 ? 27.578 -0.51 -3.145 1 69.38 288 ARG A CA 1
ATOM 2355 C C . ARG A 1 288 ? 28.172 -1.84 -2.693 1 69.38 288 ARG A C 1
ATOM 2357 O O . ARG A 1 288 ? 28.938 -1.889 -1.725 1 69.38 288 ARG A O 1
ATOM 2364 N N . GLU A 1 289 ? 27.75 -2.879 -3.367 1 66.5 289 GLU A N 1
ATOM 2365 C CA . GLU A 1 289 ? 28.281 -4.203 -3.047 1 66.5 289 GLU A CA 1
ATOM 2366 C C . GLU A 1 289 ? 29.797 -4.238 -3.201 1 66.5 289 GLU A C 1
ATOM 2368 O O . GLU A 1 289 ? 30.5 -4.84 -2.383 1 66.5 289 GLU A O 1
ATOM 2373 N N . TYR A 1 290 ? 30.25 -3.566 -4.223 1 65.06 290 TYR A N 1
ATOM 2374 C CA . TYR A 1 290 ? 31.688 -3.51 -4.473 1 65.06 290 TYR A CA 1
ATOM 2375 C C . TYR A 1 290 ? 32.406 -2.773 -3.35 1 65.06 290 TYR A C 1
ATOM 2377 O O . TYR A 1 290 ? 33.438 -3.236 -2.854 1 65.06 290 TYR A O 1
ATOM 2385 N N . LEU A 1 291 ? 31.812 -1.736 -2.908 1 65.31 291 LEU A N 1
ATOM 2386 C CA . LEU A 1 291 ? 32.406 -0.934 -1.851 1 65.31 291 LEU A CA 1
ATOM 2387 C C . LEU A 1 291 ? 32.375 -1.678 -0.519 1 65.31 291 LEU A C 1
ATOM 2389 O O . LEU A 1 291 ? 33.344 -1.598 0.264 1 65.31 291 LEU A O 1
ATOM 2393 N N . GLU A 1 292 ? 31.266 -2.428 -0.264 1 65.75 292 GLU A N 1
ATOM 2394 C CA . GLU A 1 292 ? 31.156 -3.193 0.974 1 65.75 292 GLU A CA 1
ATOM 2395 C C . GLU A 1 292 ? 32.156 -4.348 1.007 1 65.75 292 GLU A C 1
ATOM 2397 O O . GLU A 1 292 ? 32.719 -4.648 2.055 1 65.75 292 GLU A O 1
ATOM 2402 N N . ARG A 1 293 ? 32.375 -5.047 -0.152 1 62.12 293 ARG A N 1
ATOM 2403 C CA . ARG A 1 293 ? 33.344 -6.117 -0.257 1 62.12 293 ARG A CA 1
ATOM 2404 C C . ARG A 1 293 ? 34.781 -5.578 -0.054 1 62.12 293 ARG A C 1
ATOM 2406 O O . ARG A 1 293 ? 35.594 -6.223 0.596 1 62.12 293 ARG A O 1
ATOM 2413 N N . LYS A 1 294 ? 35.031 -4.438 -0.56 1 65.25 294 LYS A N 1
ATOM 2414 C CA . LYS A 1 294 ? 36.344 -3.809 -0.411 1 65.25 294 LYS A CA 1
ATOM 2415 C C . LYS A 1 294 ? 36.625 -3.42 1.042 1 65.25 294 LYS A C 1
ATOM 2417 O O . LYS A 1 294 ? 37.75 -3.52 1.523 1 65.25 294 LYS A O 1
ATOM 2422 N N . ARG A 1 295 ? 35.562 -2.945 1.699 1 58.47 295 ARG A N 1
ATOM 2423 C CA . ARG A 1 295 ? 35.719 -2.551 3.098 1 58.47 295 ARG A CA 1
ATOM 2424 C C . ARG A 1 295 ? 36 -3.762 3.984 1 58.47 295 ARG A C 1
ATOM 2426 O O . ARG A 1 295 ? 36.688 -3.654 4.996 1 58.47 295 ARG A O 1
ATOM 2433 N N . LYS A 1 296 ? 35.375 -4.938 3.57 1 64.38 296 LYS A N 1
ATOM 2434 C CA . LYS A 1 296 ? 35.562 -6.156 4.348 1 64.38 296 LYS A CA 1
ATOM 2435 C C . LYS A 1 296 ? 36.938 -6.746 4.102 1 64.38 296 LYS A C 1
ATOM 2437 O O . LYS A 1 296 ? 37.469 -7.461 4.953 1 64.38 296 LYS A O 1
ATOM 2442 N N . HIS A 1 297 ? 37.5 -6.562 3.025 1 53.06 297 HIS A N 1
ATOM 2443 C CA . HIS A 1 297 ? 38.844 -7.062 2.752 1 53.06 297 HIS A CA 1
ATOM 2444 C C . HIS A 1 297 ? 39.906 -6.078 3.229 1 53.06 297 HIS A C 1
ATOM 2446 O O . HIS A 1 297 ? 41.094 -6.41 3.262 1 53.06 297 HIS A O 1
ATOM 2452 N N . LYS A 1 298 ? 39.594 -5.066 3.814 1 40.81 298 LYS A N 1
ATOM 2453 C CA . LYS A 1 298 ? 40.594 -4.223 4.449 1 40.81 298 LYS A CA 1
ATOM 2454 C C . LYS A 1 298 ? 40.625 -4.422 5.961 1 40.81 298 LYS A C 1
ATOM 2456 O O . LYS A 1 298 ? 39.562 -4.574 6.582 1 40.81 298 LYS A O 1
ATOM 2461 N N . MET B 1 1 ? -21.234 19.766 -29.156 1 56.31 1 MET B N 1
ATOM 2462 C CA . MET B 1 1 ? -19.969 19.484 -29.844 1 56.31 1 MET B CA 1
ATOM 2463 C C . MET B 1 1 ? -18.891 19.125 -28.844 1 56.31 1 MET B C 1
ATOM 2465 O O . MET B 1 1 ? -18.188 18.109 -29 1 56.31 1 MET B O 1
ATOM 2469 N N . LEU B 1 2 ? -18.781 19.828 -27.734 1 60.94 2 LEU B N 1
ATOM 2470 C CA . LEU B 1 2 ? -17.75 19.594 -26.734 1 60.94 2 LEU B CA 1
ATOM 2471 C C . LEU B 1 2 ? -18 18.281 -26 1 60.94 2 LEU B C 1
ATOM 2473 O O . LEU B 1 2 ? -17.062 17.5 -25.766 1 60.94 2 LEU B O 1
ATOM 2477 N N . LEU B 1 3 ? -19.219 18.031 -25.719 1 64.44 3 LEU B N 1
ATOM 2478 C CA . LEU B 1 3 ? -19.578 16.797 -25.016 1 64.44 3 LEU B CA 1
ATOM 2479 C C . LEU B 1 3 ? -19.297 15.57 -25.875 1 64.44 3 LEU B C 1
ATOM 2481 O O . LEU B 1 3 ? -18.812 14.562 -25.375 1 64.44 3 LEU B O 1
ATOM 2485 N N . HIS B 1 4 ? -19.688 15.742 -27.188 1 67.88 4 HIS B N 1
ATOM 2486 C CA . HIS B 1 4 ? -19.453 14.633 -28.094 1 67.88 4 HIS B CA 1
ATOM 2487 C C . HIS B 1 4 ? -17.969 14.352 -28.25 1 67.88 4 HIS B C 1
ATOM 2489 O O . HIS B 1 4 ? -17.547 13.195 -28.312 1 67.88 4 HIS B O 1
ATOM 2495 N N . THR B 1 5 ? -17.25 15.422 -28.266 1 64.38 5 THR B N 1
ATOM 2496 C CA . THR B 1 5 ? -15.797 15.273 -28.359 1 64.38 5 THR B CA 1
ATOM 2497 C C . THR B 1 5 ? -15.234 14.641 -27.094 1 64.38 5 THR B C 1
ATOM 2499 O O . THR B 1 5 ? -14.344 13.789 -27.156 1 64.38 5 THR B O 1
ATOM 2502 N N . PHE B 1 6 ? -15.812 15.016 -26.016 1 70.69 6 PHE B N 1
ATOM 2503 C CA . PHE B 1 6 ? -15.383 14.461 -24.734 1 70.69 6 PHE B CA 1
ATOM 2504 C C . PHE B 1 6 ? -15.68 12.969 -24.672 1 70.69 6 PHE B C 1
ATOM 2506 O O . PHE B 1 6 ? -14.828 12.18 -24.25 1 70.69 6 PHE B O 1
ATOM 2513 N N . ILE B 1 7 ? -16.812 12.656 -25.141 1 68.62 7 ILE B N 1
ATOM 2514 C CA . ILE B 1 7 ? -17.219 11.258 -25.125 1 68.62 7 ILE B CA 1
ATOM 2515 C C . ILE B 1 7 ? -16.344 10.445 -26.078 1 68.62 7 ILE B C 1
ATOM 2517 O O . ILE B 1 7 ? -15.93 9.328 -25.766 1 68.62 7 ILE B O 1
ATOM 2521 N N . LYS B 1 8 ? -16.047 11.078 -27.219 1 69.5 8 LYS B N 1
ATOM 2522 C CA . LYS B 1 8 ? -15.219 10.383 -28.188 1 69.5 8 LYS B CA 1
ATOM 2523 C C . LYS B 1 8 ? -13.805 10.164 -27.641 1 69.5 8 LYS B C 1
ATOM 2525 O O . LYS B 1 8 ? -13.227 9.094 -27.828 1 69.5 8 LYS B O 1
ATOM 2530 N N . ILE B 1 9 ? -13.328 11.133 -26.969 1 72.31 9 ILE B N 1
ATOM 2531 C CA . ILE B 1 9 ? -11.977 11.055 -26.438 1 72.31 9 ILE B CA 1
ATOM 2532 C C . ILE B 1 9 ? -11.93 10.023 -25.312 1 72.31 9 ILE B C 1
ATOM 2534 O O . ILE B 1 9 ? -11.023 9.195 -25.25 1 72.31 9 ILE B O 1
ATOM 2538 N N . THR B 1 10 ? -12.867 9.992 -24.484 1 75.56 10 THR B N 1
ATOM 2539 C CA . THR B 1 10 ? -12.922 9.062 -23.359 1 75.56 10 THR B CA 1
ATOM 2540 C C . THR B 1 10 ? -13.07 7.629 -23.859 1 75.56 10 THR B C 1
ATOM 2542 O O . THR B 1 10 ? -12.438 6.711 -23.344 1 75.56 10 THR B O 1
ATOM 2545 N N . SER B 1 11 ? -13.898 7.555 -24.844 1 76.38 11 SER B N 1
ATOM 2546 C CA . SER B 1 11 ? -14.094 6.227 -25.422 1 76.38 11 SER B CA 1
ATOM 2547 C C . SER B 1 11 ? -12.797 5.711 -26.047 1 76.38 11 SER B C 1
ATOM 2549 O O . SER B 1 11 ? -12.484 4.523 -25.938 1 76.38 11 SER B O 1
ATOM 2551 N N . PHE B 1 12 ? -12.133 6.594 -26.672 1 77.69 12 PHE B N 1
ATOM 2552 C CA . PHE B 1 12 ? -10.867 6.215 -27.297 1 77.69 12 PHE B CA 1
ATOM 2553 C C . PHE B 1 12 ? -9.844 5.809 -26.25 1 77.69 12 PHE B C 1
ATOM 2555 O O . PHE B 1 12 ? -9.125 4.82 -26.422 1 77.69 12 PHE B O 1
ATOM 2562 N N . ILE B 1 13 ? -9.828 6.41 -25.172 1 77.88 13 ILE B N 1
ATOM 2563 C CA . ILE B 1 13 ? -8.898 6.113 -24.094 1 77.88 13 ILE B CA 1
ATOM 2564 C C . ILE B 1 13 ? -9.211 4.746 -23.5 1 77.88 13 ILE B C 1
ATOM 2566 O O . ILE B 1 13 ? -8.305 3.939 -23.25 1 77.88 13 ILE B O 1
ATOM 2570 N N . VAL B 1 14 ? -10.461 4.543 -23.344 1 80.19 14 VAL B N 1
ATOM 2571 C CA . VAL B 1 14 ? -10.906 3.266 -22.797 1 80.19 14 VAL B CA 1
ATOM 2572 C C . VAL B 1 14 ? -10.523 2.133 -23.75 1 80.19 14 VAL B C 1
ATOM 2574 O O . VAL B 1 14 ? -10.039 1.085 -23.312 1 80.19 14 VAL B O 1
ATOM 2577 N N . LEU B 1 15 ? -10.703 2.41 -24.969 1 83.06 15 LEU B N 1
ATOM 2578 C CA . LEU B 1 15 ? -10.391 1.392 -25.953 1 83.06 15 LEU B CA 1
ATOM 2579 C C . LEU B 1 15 ? -8.898 1.1 -25.984 1 83.06 15 LEU B C 1
ATOM 2581 O O . LEU B 1 15 ? -8.484 -0.062 -26.062 1 83.06 15 LEU B O 1
ATOM 2585 N N . CYS B 1 16 ? -8.078 2.088 -25.906 1 83.12 16 CYS B N 1
ATOM 2586 C CA . CYS B 1 16 ? -6.633 1.907 -25.906 1 83.12 16 CYS B CA 1
ATOM 2587 C C . CYS B 1 16 ? -6.18 1.122 -24.688 1 83.12 16 CYS B C 1
ATOM 2589 O O . CYS B 1 16 ? -5.328 0.236 -24.797 1 83.12 16 CYS B O 1
ATOM 2591 N N . ALA B 1 17 ? -6.793 1.464 -23.609 1 83.75 17 ALA B N 1
ATOM 2592 C CA . ALA B 1 17 ? -6.465 0.739 -22.391 1 83.75 17 ALA B CA 1
ATOM 2593 C C . ALA B 1 17 ? -6.875 -0.727 -22.484 1 83.75 17 ALA B C 1
ATOM 2595 O O . ALA B 1 17 ? -6.117 -1.62 -22.109 1 83.75 17 ALA B O 1
ATOM 2596 N N . PHE B 1 18 ? -8.016 -0.891 -23.031 1 87.88 18 PHE B N 1
ATOM 2597 C CA . PHE B 1 18 ? -8.523 -2.248 -23.188 1 87.88 18 PHE B CA 1
ATOM 2598 C C . PHE B 1 18 ? -7.621 -3.061 -24.125 1 87.88 18 PHE B C 1
ATOM 2600 O O . PHE B 1 18 ? -7.305 -4.215 -23.828 1 87.88 18 PHE B O 1
ATOM 2607 N N . ILE B 1 19 ? -7.18 -2.51 -25.156 1 89.69 19 ILE B N 1
ATOM 2608 C CA . ILE B 1 19 ? -6.32 -3.184 -26.125 1 89.69 19 ILE B CA 1
ATOM 2609 C C . ILE B 1 19 ? -4.988 -3.541 -25.469 1 89.69 19 ILE B C 1
ATOM 2611 O O . ILE B 1 19 ? -4.453 -4.629 -25.688 1 89.69 19 ILE B O 1
ATOM 2615 N N . LYS B 1 20 ? -4.531 -2.664 -24.656 1 87.75 20 LYS B N 1
ATOM 2616 C CA . LYS B 1 20 ? -3.281 -2.924 -23.953 1 87.75 20 LYS B CA 1
ATOM 2617 C C . LYS B 1 20 ? -3.406 -4.156 -23.047 1 87.75 20 LYS B C 1
ATOM 2619 O O . LYS B 1 20 ? -2.535 -5.027 -23.062 1 87.75 20 LYS B O 1
ATOM 2624 N N . PHE B 1 21 ? -4.48 -4.258 -22.312 1 89.19 21 PHE B N 1
ATOM 2625 C CA . PHE B 1 21 ? -4.691 -5.395 -21.438 1 89.19 21 PHE B CA 1
ATOM 2626 C C . PHE B 1 21 ? -4.961 -6.664 -22.234 1 89.19 21 PHE B C 1
ATOM 2628 O O . PHE B 1 21 ? -4.551 -7.754 -21.844 1 89.19 21 PHE B O 1
ATOM 2635 N N . LEU B 1 22 ? -5.594 -6.457 -23.391 1 91.44 22 LEU B N 1
ATOM 2636 C CA . LEU B 1 22 ? -5.887 -7.598 -24.25 1 91.44 22 LEU B CA 1
ATOM 2637 C C . LEU B 1 22 ? -4.605 -8.172 -24.844 1 91.44 22 LEU B C 1
ATOM 2639 O O . LEU B 1 22 ? -4.434 -9.391 -24.891 1 91.44 22 LEU B O 1
ATOM 2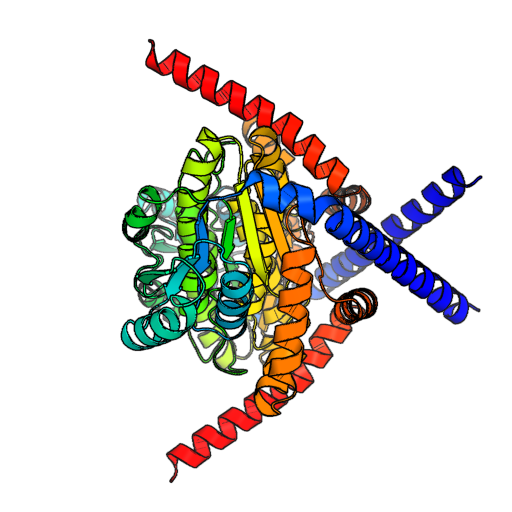643 N N . ILE B 1 23 ? -3.742 -7.348 -25.219 1 92.81 23 ILE B N 1
ATOM 2644 C CA . ILE B 1 23 ? -2.467 -7.781 -25.781 1 92.81 23 ILE B CA 1
ATOM 2645 C C . ILE B 1 23 ? -1.676 -8.547 -24.734 1 92.81 23 ILE B C 1
ATOM 2647 O O . ILE B 1 23 ? -1.122 -9.617 -25 1 92.81 23 ILE B O 1
ATOM 2651 N N . LYS B 1 24 ? -1.684 -8 -23.547 1 92.38 24 LYS B N 1
ATOM 2652 C CA . LYS B 1 24 ? -1.004 -8.688 -22.453 1 92.38 24 LYS B CA 1
ATOM 2653 C C . LYS B 1 24 ? -1.633 -10.047 -22.172 1 92.38 24 LYS B C 1
ATOM 2655 O O . LYS B 1 24 ? -0.924 -11.023 -21.922 1 92.38 24 LYS B O 1
ATOM 2660 N N . TYR B 1 25 ? -2.893 -10.039 -22.219 1 93.75 25 TYR B N 1
ATOM 2661 C CA . TYR B 1 25 ? -3.633 -11.273 -22 1 93.75 25 TYR B CA 1
ATOM 2662 C C . TYR B 1 25 ? -3.277 -12.328 -23.047 1 93.75 25 TYR B C 1
ATOM 2664 O O . TYR B 1 25 ? -2.949 -13.461 -22.703 1 93.75 25 TYR B O 1
ATOM 2672 N N . ILE B 1 26 ? -3.264 -11.938 -24.266 1 95.31 26 ILE B N 1
ATOM 2673 C CA . ILE B 1 26 ? -2.965 -12.852 -25.359 1 95.31 26 ILE B CA 1
ATOM 2674 C C . ILE B 1 26 ? -1.515 -13.32 -25.266 1 95.31 26 ILE B C 1
ATOM 2676 O O . ILE B 1 26 ? -1.231 -14.516 -25.391 1 95.31 26 ILE B O 1
ATOM 2680 N N . TRP B 1 27 ? -0.658 -12.383 -24.984 1 94.88 27 TRP B N 1
ATOM 2681 C CA . TRP B 1 27 ? 0.752 -12.727 -24.812 1 94.88 27 TRP B CA 1
ATOM 2682 C C . TRP B 1 27 ? 0.945 -13.734 -23.688 1 94.88 27 TRP B C 1
ATOM 2684 O O . TRP B 1 27 ? 1.72 -14.688 -23.828 1 94.88 27 TRP B O 1
ATOM 2694 N N . SER B 1 28 ? 0.25 -13.508 -22.656 1 95.25 28 SER B N 1
ATOM 2695 C CA . SER B 1 28 ? 0.364 -14.375 -21.484 1 95.25 28 SER B CA 1
ATOM 2696 C C . SER B 1 28 ? -0.144 -15.781 -21.781 1 95.25 28 SER B C 1
ATOM 2698 O O . SER B 1 28 ? 0.435 -16.766 -21.312 1 95.25 28 SER B O 1
ATOM 2700 N N . ILE B 1 29 ? -1.168 -15.914 -22.547 1 96 29 ILE B N 1
ATOM 2701 C CA . ILE B 1 29 ? -1.703 -17.219 -22.938 1 96 29 ILE B CA 1
ATOM 2702 C C . ILE B 1 29 ? -0.692 -17.953 -23.812 1 96 29 ILE B C 1
ATOM 2704 O O . ILE B 1 29 ? -0.435 -19.141 -23.609 1 96 29 ILE B O 1
ATOM 2708 N N . LEU B 1 30 ? -0.095 -17.219 -24.672 1 96.5 30 LEU B N 1
ATOM 2709 C CA . LEU B 1 30 ? 0.819 -17.812 -25.641 1 96.5 30 LEU B CA 1
ATOM 2710 C C . LEU B 1 30 ? 2.086 -18.328 -24.953 1 96.5 30 LEU B C 1
ATOM 2712 O O . LEU B 1 30 ? 2.691 -19.297 -25.391 1 96.5 30 LEU B O 1
ATOM 2716 N N . ASN B 1 31 ? 2.428 -17.734 -23.859 1 96.06 31 ASN B N 1
ATOM 2717 C CA . ASN B 1 31 ? 3.691 -18.078 -23.219 1 96.06 31 ASN B CA 1
ATOM 2718 C C . ASN B 1 31 ? 3.475 -19 -22.016 1 96.06 31 ASN B C 1
ATOM 2720 O O . ASN B 1 31 ? 4.438 -19.469 -21.406 1 96.06 31 ASN B O 1
ATOM 2724 N N . ASN B 1 32 ? 2.256 -19.234 -21.672 1 96.81 32 ASN B N 1
ATOM 2725 C CA . ASN B 1 32 ? 1.935 -19.922 -20.422 1 96.81 32 ASN B CA 1
ATOM 2726 C C . ASN B 1 32 ? 2.479 -21.344 -20.406 1 96.81 32 ASN B C 1
ATOM 2728 O O . ASN B 1 32 ? 2.926 -21.828 -19.375 1 96.81 32 ASN B O 1
ATOM 2732 N N . LYS B 1 33 ? 2.479 -22.047 -21.547 1 96.31 33 LYS B N 1
ATOM 2733 C CA . LYS B 1 33 ? 2.998 -23.406 -21.609 1 96.31 33 LYS B CA 1
ATOM 2734 C C . LYS B 1 33 ? 4.48 -23.453 -21.25 1 96.31 33 LYS B C 1
ATOM 2736 O O . LYS B 1 33 ? 4.922 -24.328 -20.516 1 96.31 33 LYS B O 1
ATOM 2741 N N . SER B 1 34 ? 5.203 -22.5 -21.766 1 96.94 34 SER B N 1
ATOM 2742 C CA . SER B 1 34 ? 6.629 -22.422 -21.469 1 96.94 34 SER B CA 1
ATOM 2743 C C . SER B 1 34 ? 6.867 -22.125 -19.984 1 96.94 34 SER B C 1
ATOM 2745 O O . SER B 1 34 ? 7.832 -22.625 -19.406 1 96.94 34 SER B O 1
ATOM 2747 N N . VAL B 1 35 ? 6.016 -21.344 -19.359 1 97.06 35 VAL B N 1
ATOM 2748 C CA . VAL B 1 35 ? 6.105 -21 -17.953 1 97.06 35 VAL B CA 1
ATOM 2749 C C . VAL B 1 35 ? 5.961 -22.25 -17.094 1 97.06 35 VAL B C 1
ATOM 2751 O O . VAL B 1 35 ? 6.793 -22.516 -16.234 1 97.06 35 VAL B O 1
ATOM 2754 N N . TRP B 1 36 ? 5.012 -23.047 -17.422 1 97.69 36 TRP B N 1
ATOM 2755 C CA . TRP B 1 36 ? 4.781 -24.297 -16.688 1 97.69 36 TRP B CA 1
ATOM 2756 C C . TRP B 1 36 ? 5.938 -25.266 -16.891 1 97.69 36 TRP B C 1
ATOM 2758 O O . TRP B 1 36 ? 6.336 -25.969 -15.969 1 97.69 36 TRP B O 1
ATOM 2768 N N . LYS B 1 37 ? 6.48 -25.328 -18.062 1 97.38 37 LYS B N 1
ATOM 2769 C CA . LYS B 1 37 ? 7.59 -26.234 -18.375 1 97.38 37 LYS B CA 1
ATOM 2770 C C . LYS B 1 37 ? 8.82 -25.891 -17.531 1 97.38 37 LYS B C 1
ATOM 2772 O O . LYS B 1 37 ? 9.531 -26.781 -17.078 1 97.38 37 LYS B O 1
ATOM 2777 N N . LYS B 1 38 ? 9.039 -24.641 -17.281 1 96.56 38 LYS B N 1
ATOM 2778 C CA . LYS B 1 38 ? 10.211 -24.172 -16.547 1 96.56 38 LYS B CA 1
ATOM 2779 C C . LYS B 1 38 ? 10.156 -24.609 -15.086 1 96.56 38 LYS B C 1
ATOM 2781 O O . LYS B 1 38 ? 11.195 -24.734 -14.438 1 96.56 38 LYS B O 1
ATOM 2786 N N . ILE B 1 39 ? 8.906 -24.781 -14.617 1 96.31 39 ILE B N 1
ATOM 2787 C CA . ILE B 1 39 ? 8.805 -25.156 -13.203 1 96.31 39 ILE B CA 1
ATOM 2788 C C . ILE B 1 39 ? 8.234 -26.562 -13.078 1 96.31 39 ILE B C 1
ATOM 2790 O O . ILE B 1 39 ? 7.543 -26.859 -12.102 1 96.31 39 ILE B O 1
ATOM 2794 N N . GLU B 1 40 ? 8.516 -27.312 -14.086 1 95 40 GLU B N 1
ATOM 2795 C CA . GLU B 1 40 ? 8.086 -28.703 -14.062 1 95 40 GLU B CA 1
ATOM 2796 C C . GLU B 1 40 ? 8.688 -29.453 -12.875 1 95 40 GLU B C 1
ATOM 2798 O O . GLU B 1 40 ? 9.883 -29.312 -12.594 1 95 40 GLU B O 1
ATOM 2803 N N . ASN B 1 41 ? 7.945 -30.203 -12.109 1 94.69 41 ASN B N 1
ATOM 2804 C CA . ASN B 1 41 ? 8.336 -31.031 -10.969 1 94.69 41 ASN B CA 1
ATOM 2805 C C . ASN B 1 41 ? 8.703 -30.188 -9.758 1 94.69 41 ASN B C 1
ATOM 2807 O O . ASN B 1 41 ? 9.297 -30.688 -8.797 1 94.69 41 ASN B O 1
ATOM 2811 N N . LYS B 1 42 ? 8.484 -28.875 -9.852 1 97.38 42 LYS B N 1
ATOM 2812 C CA . LYS B 1 42 ? 8.688 -28 -8.703 1 97.38 42 LYS B CA 1
ATOM 2813 C C . LYS B 1 42 ? 7.414 -27.859 -7.879 1 97.38 42 LYS B C 1
ATOM 2815 O O . LYS B 1 42 ? 6.328 -28.203 -8.344 1 97.38 42 LYS B O 1
ATOM 2820 N N . THR B 1 43 ? 7.586 -27.375 -6.734 1 98.31 43 THR B N 1
ATOM 2821 C CA . THR B 1 43 ? 6.461 -27.219 -5.816 1 98.31 43 THR B CA 1
ATOM 2822 C C . THR B 1 43 ? 5.766 -25.891 -6.031 1 98.31 43 THR B C 1
ATOM 2824 O O . THR B 1 43 ? 6.426 -24.859 -6.207 1 98.31 43 THR B O 1
ATOM 2827 N N . VAL B 1 44 ? 4.457 -25.891 -6.066 1 98.75 44 VAL B N 1
ATOM 2828 C CA . VAL B 1 44 ? 3.654 -24.672 -6.051 1 98.75 44 VAL B CA 1
ATOM 2829 C C . VAL B 1 44 ? 3.117 -24.422 -4.641 1 98.75 44 VAL B C 1
ATOM 2831 O O . VAL B 1 44 ? 2.48 -25.297 -4.051 1 98.75 44 VAL B O 1
ATOM 2834 N N . VAL B 1 45 ? 3.436 -23.297 -4.102 1 98.81 45 VAL B N 1
ATOM 2835 C CA . VAL B 1 45 ? 2.996 -22.906 -2.764 1 98.81 45 VAL B CA 1
ATOM 2836 C C . VAL B 1 45 ? 1.772 -22 -2.863 1 98.81 45 VAL B C 1
ATOM 2838 O O . VAL B 1 45 ? 1.771 -21.031 -3.629 1 98.81 45 VAL B O 1
ATOM 2841 N N . VAL B 1 46 ? 0.732 -22.297 -2.129 1 98.75 46 VAL B N 1
ATOM 2842 C CA . VAL B 1 46 ? -0.473 -21.469 -2.074 1 98.75 46 VAL B CA 1
ATOM 2843 C C . VAL B 1 46 ? -0.74 -21.047 -0.633 1 98.75 46 VAL B C 1
ATOM 2845 O O . VAL B 1 46 ? -1.017 -21.875 0.23 1 98.75 46 VAL B O 1
ATOM 2848 N N . THR B 1 47 ? -0.579 -19.766 -0.367 1 98.5 47 THR B N 1
ATOM 2849 C CA . THR B 1 47 ? -1.017 -19.25 0.922 1 98.5 47 THR B CA 1
ATOM 2850 C C . THR B 1 47 ? -2.518 -18.984 0.914 1 98.5 47 THR B C 1
ATOM 2852 O O . THR B 1 47 ? -3.098 -18.688 -0.137 1 98.5 47 THR B O 1
ATOM 2855 N N . GLY B 1 48 ? -3.123 -19.031 2.109 1 97.44 48 GLY B N 1
ATOM 2856 C CA . GLY B 1 48 ? -4.57 -18.891 2.131 1 97.44 48 GLY B CA 1
ATOM 2857 C C . GLY B 1 48 ? -5.289 -20.016 1.422 1 97.44 48 GLY B C 1
ATOM 2858 O O . GLY B 1 48 ? -6.277 -19.797 0.722 1 97.44 48 GLY B O 1
ATOM 2859 N N . ALA B 1 49 ? -4.812 -21.203 1.56 1 98.06 49 ALA B N 1
ATOM 2860 C CA . ALA B 1 49 ? -5.305 -22.359 0.818 1 98.06 49 ALA B CA 1
ATOM 2861 C C . ALA B 1 49 ? -6.746 -22.688 1.201 1 98.06 49 ALA B C 1
ATOM 2863 O O . ALA B 1 49 ? -7.461 -23.344 0.444 1 98.06 49 ALA B O 1
ATOM 2864 N N . LEU B 1 50 ? -7.176 -22.266 2.373 1 96.88 50 LEU B N 1
ATOM 2865 C CA . LEU B 1 50 ? -8.516 -22.609 2.844 1 96.88 50 LEU B CA 1
ATOM 2866 C C . LEU B 1 50 ? -9.516 -21.516 2.465 1 96.88 50 LEU B C 1
ATOM 2868 O O . LEU B 1 50 ? -10.719 -21.672 2.697 1 96.88 50 LEU B O 1
ATOM 2872 N N . GLN B 1 51 ? -9.062 -20.438 1.906 1 93.62 51 GLN B N 1
ATOM 2873 C CA . GLN B 1 51 ? -9.953 -19.391 1.421 1 93.62 51 GLN B CA 1
ATOM 2874 C C . GLN B 1 51 ? -10.508 -19.734 0.041 1 93.62 51 GLN B C 1
ATOM 2876 O O . GLN B 1 51 ? -9.992 -20.625 -0.634 1 93.62 51 GLN B O 1
ATOM 2881 N N . GLU B 1 52 ? -11.438 -19.031 -0.423 1 90.19 52 GLU B N 1
ATOM 2882 C CA . GLU B 1 52 ? -12.188 -19.391 -1.628 1 90.19 52 GLU B CA 1
ATOM 2883 C C . GLU B 1 52 ? -11.266 -19.484 -2.84 1 90.19 52 GLU B C 1
ATOM 2885 O O . GLU B 1 52 ? -11.227 -20.516 -3.518 1 90.19 52 GLU B O 1
ATOM 2890 N N . ILE B 1 53 ? -10.531 -18.422 -3.082 1 92.62 53 ILE B N 1
ATOM 2891 C CA . ILE B 1 53 ? -9.656 -18.406 -4.246 1 92.62 53 ILE B CA 1
ATOM 2892 C C . ILE B 1 53 ? -8.516 -19.406 -4.059 1 92.62 53 ILE B C 1
ATOM 2894 O O . ILE B 1 53 ? -8.195 -20.156 -4.973 1 92.62 53 ILE B O 1
ATOM 2898 N N . GLY B 1 54 ? -7.934 -19.438 -2.863 1 96.25 54 GLY B N 1
ATOM 2899 C CA . GLY B 1 54 ? -6.848 -20.359 -2.572 1 96.25 54 GLY B CA 1
ATOM 2900 C C . GLY B 1 54 ? -7.242 -21.812 -2.723 1 96.25 54 GLY B C 1
ATOM 2901 O O . GLY B 1 54 ? -6.516 -22.609 -3.326 1 96.25 54 GLY B O 1
ATOM 2902 N N . MET B 1 55 ? -8.391 -22.094 -2.229 1 96.88 55 MET B N 1
ATOM 2903 C CA . MET B 1 55 ? -8.883 -23.469 -2.289 1 96.88 55 MET B CA 1
ATOM 2904 C C . MET B 1 55 ? -9.117 -23.891 -3.732 1 96.88 55 MET B C 1
ATOM 2906 O O . MET B 1 55 ? -8.758 -25.016 -4.117 1 96.88 55 MET B O 1
ATOM 2910 N N . GLU B 1 56 ? -9.727 -23.031 -4.504 1 96.06 56 GLU B N 1
ATOM 2911 C CA . GLU B 1 56 ? -9.984 -23.328 -5.91 1 96.06 56 GLU B CA 1
ATOM 2912 C C . GLU B 1 56 ? -8.68 -23.516 -6.684 1 96.06 56 GLU B C 1
ATOM 2914 O O . GLU B 1 56 ? -8.586 -24.375 -7.551 1 96.06 56 GLU B O 1
ATOM 2919 N N . ILE B 1 57 ? -7.684 -22.719 -6.359 1 97.81 57 ILE B N 1
ATOM 2920 C CA . ILE B 1 57 ? -6.375 -22.859 -6.992 1 97.81 57 ILE B CA 1
ATOM 2921 C C . ILE B 1 57 ? -5.801 -24.25 -6.695 1 97.81 57 ILE B C 1
ATOM 2923 O O . ILE B 1 57 ? -5.352 -24.953 -7.605 1 97.81 57 ILE B O 1
ATOM 2927 N N . CYS B 1 58 ? -5.867 -24.609 -5.445 1 98.38 58 CYS B N 1
ATOM 2928 C CA . CYS B 1 58 ? -5.352 -25.922 -5.043 1 98.38 58 CYS B CA 1
ATOM 2929 C C . CYS B 1 58 ? -6.074 -27.047 -5.77 1 98.38 58 CYS B C 1
ATOM 2931 O O . CYS B 1 58 ? -5.441 -27.969 -6.273 1 98.38 58 CYS B O 1
ATOM 2933 N N . ARG B 1 59 ? -7.328 -26.969 -5.895 1 97.88 59 ARG B N 1
ATOM 2934 C CA . ARG B 1 59 ? -8.125 -28 -6.555 1 97.88 59 ARG B CA 1
ATOM 2935 C C . ARG B 1 59 ? -7.746 -28.125 -8.023 1 97.88 59 ARG B C 1
ATOM 2937 O O . ARG B 1 59 ? -7.48 -29.234 -8.508 1 97.88 59 ARG B O 1
ATOM 2944 N N . GLN B 1 60 ? -7.684 -27.031 -8.711 1 97.75 60 GLN B N 1
ATOM 2945 C CA . GLN B 1 60 ? -7.391 -27.094 -10.141 1 97.75 60 GLN B CA 1
ATOM 2946 C C . GLN B 1 60 ? -5.961 -27.562 -10.391 1 97.75 60 GLN B C 1
ATOM 2948 O O . GLN B 1 60 ? -5.711 -28.312 -11.328 1 97.75 60 GLN B O 1
ATOM 2953 N N . LEU B 1 61 ? -5.043 -27.156 -9.562 1 98.06 61 LEU B N 1
ATOM 2954 C CA . LEU B 1 61 ? -3.658 -27.594 -9.711 1 98.06 61 LEU B CA 1
ATOM 2955 C C . LEU B 1 61 ? -3.527 -29.094 -9.453 1 98.06 61 LEU B C 1
ATOM 2957 O O . LEU B 1 61 ? -2.705 -29.766 -10.078 1 98.06 61 LEU B O 1
ATOM 2961 N N . SER B 1 62 ? -4.32 -29.609 -8.523 1 97.62 62 SER B N 1
ATOM 2962 C CA . SER B 1 62 ? -4.281 -31.047 -8.234 1 97.62 62 SER B CA 1
ATOM 2963 C C . SER B 1 62 ? -4.711 -31.859 -9.445 1 97.62 62 SER B C 1
ATOM 2965 O O . SER B 1 62 ? -4.18 -32.938 -9.688 1 97.62 62 SER B O 1
ATOM 2967 N N . TYR B 1 63 ? -5.637 -31.359 -10.242 1 95.94 63 TYR B N 1
ATOM 2968 C CA . TYR B 1 63 ? -6.09 -32.031 -11.453 1 95.94 63 TYR B CA 1
ATOM 2969 C C . TYR B 1 63 ? -4.969 -32.125 -12.477 1 95.94 63 TYR B C 1
ATOM 2971 O O . TYR B 1 63 ? -4.93 -33.062 -13.289 1 95.94 63 TYR B O 1
ATOM 2979 N N . GLU B 1 64 ? -4.043 -31.203 -12.375 1 95.19 64 GLU B N 1
ATOM 2980 C CA . GLU B 1 64 ? -2.904 -31.188 -13.289 1 95.19 64 GLU B CA 1
ATOM 2981 C C . GLU B 1 64 ? -1.709 -31.938 -12.695 1 95.19 64 GLU B C 1
ATOM 2983 O O . GLU B 1 64 ? -0.603 -31.859 -13.234 1 95.19 64 GLU B O 1
ATOM 2988 N N . LYS B 1 65 ? -1.879 -32.562 -11.516 1 95.62 65 LYS B N 1
ATOM 2989 C CA . LYS B 1 65 ? -0.904 -33.406 -10.836 1 95.62 65 LYS B CA 1
ATOM 2990 C C . LYS B 1 65 ? 0.322 -32.594 -10.414 1 95.62 65 LYS B C 1
ATOM 2992 O O . LYS B 1 65 ? 1.447 -33.094 -10.469 1 95.62 65 LYS B O 1
ATOM 2997 N N . ILE B 1 66 ? 0.117 -31.375 -10.133 1 95.94 66 ILE B N 1
ATOM 2998 C CA . ILE B 1 66 ? 1.181 -30.484 -9.688 1 95.94 66 ILE B CA 1
ATOM 2999 C C . ILE B 1 66 ? 1.441 -30.688 -8.195 1 95.94 66 ILE B C 1
ATOM 3001 O O . ILE B 1 66 ? 0.503 -30.828 -7.41 1 95.94 66 ILE B O 1
ATOM 3005 N N . LYS B 1 67 ? 2.73 -30.719 -7.828 1 97.81 67 LYS B N 1
ATOM 3006 C CA . LYS B 1 67 ? 3.113 -30.812 -6.422 1 97.81 67 LYS B CA 1
ATOM 3007 C C . LYS B 1 67 ? 2.693 -29.562 -5.656 1 97.81 67 LYS B C 1
ATOM 3009 O O . LYS B 1 67 ? 3.084 -28.438 -6.016 1 97.81 67 LYS B O 1
ATOM 3014 N N . LEU B 1 68 ? 1.941 -29.766 -4.543 1 98.19 68 LEU B N 1
ATOM 3015 C CA . LEU B 1 68 ? 1.309 -28.641 -3.865 1 98.19 68 LEU B CA 1
ATOM 3016 C C . LEU B 1 68 ? 1.77 -28.547 -2.414 1 98.19 68 LEU B C 1
ATOM 3018 O O . LEU B 1 68 ? 1.896 -29.562 -1.732 1 98.19 68 LEU B O 1
ATOM 3022 N N . LEU B 1 69 ? 2.074 -27.344 -2.025 1 98.75 69 LEU B N 1
ATOM 3023 C CA . LEU B 1 69 ? 2.236 -26.984 -0.618 1 98.75 69 LEU B CA 1
ATOM 3024 C C . LEU B 1 69 ? 1.203 -25.953 -0.192 1 98.75 69 LEU B C 1
ATOM 3026 O O . LEU B 1 69 ? 1.23 -24.812 -0.664 1 98.75 69 LEU B O 1
ATOM 3030 N N . MET B 1 70 ? 0.284 -26.359 0.685 1 98.75 70 MET B N 1
ATOM 3031 C CA . MET B 1 70 ? -0.791 -25.5 1.165 1 98.75 70 MET B CA 1
ATOM 3032 C C . MET B 1 70 ? -0.425 -24.875 2.506 1 98.75 70 MET B C 1
ATOM 3034 O O . MET B 1 70 ? 0.098 -25.547 3.393 1 98.75 70 MET B O 1
ATOM 3038 N N . ILE B 1 71 ? -0.679 -23.609 2.637 1 98.69 71 ILE B N 1
ATOM 3039 C CA . ILE B 1 71 ? -0.412 -22.922 3.9 1 98.69 71 ILE B CA 1
ATOM 3040 C C . ILE B 1 71 ? -1.663 -22.172 4.355 1 98.69 71 ILE B C 1
ATOM 3042 O O . ILE B 1 71 ? -2.201 -21.344 3.621 1 98.69 71 ILE B O 1
ATOM 3046 N N . ASP B 1 72 ? -2.133 -22.406 5.496 1 98.19 72 ASP B N 1
ATOM 3047 C CA . ASP B 1 72 ? -3.252 -21.719 6.137 1 98.19 72 ASP B CA 1
ATOM 3048 C C . ASP B 1 72 ? -3.258 -21.969 7.645 1 98.19 72 ASP B C 1
ATOM 3050 O O . ASP B 1 72 ? -2.326 -22.578 8.18 1 98.19 72 ASP B O 1
ATOM 3054 N N . SER B 1 73 ? -4.289 -21.531 8.336 1 97.19 73 SER B N 1
ATOM 3055 C CA . SER B 1 73 ? -4.191 -21.469 9.789 1 97.19 73 SER B CA 1
ATOM 3056 C C . SER B 1 73 ? -4.957 -22.609 10.445 1 97.19 73 SER B C 1
ATOM 3058 O O . SER B 1 73 ? -4.797 -22.859 11.641 1 97.19 73 SER B O 1
ATOM 3060 N N . ASP B 1 74 ? -5.77 -23.391 9.773 1 97.81 74 ASP B N 1
ATOM 3061 C CA . ASP B 1 74 ? -6.621 -24.422 10.375 1 97.81 74 ASP B CA 1
ATOM 3062 C C . ASP B 1 74 ? -6.137 -25.812 9.992 1 97.81 74 ASP B C 1
ATOM 3064 O O . ASP B 1 74 ? -6.352 -26.266 8.867 1 97.81 74 ASP B O 1
ATOM 3068 N N . ARG B 1 75 ? -5.566 -26.516 10.953 1 98.12 75 ARG B N 1
ATOM 3069 C CA . ARG B 1 75 ? -4.973 -27.812 10.695 1 98.12 75 ARG B CA 1
ATOM 3070 C C . ARG B 1 75 ? -6.023 -28.812 10.211 1 98.12 75 ARG B C 1
ATOM 3072 O O . ARG B 1 75 ? -5.816 -29.516 9.219 1 98.12 75 ARG B O 1
ATOM 3079 N N . GLU B 1 76 ? -7.121 -28.859 10.891 1 98.5 76 GLU B N 1
ATOM 3080 C CA . GLU B 1 76 ? -8.156 -29.828 10.57 1 98.5 76 GLU B CA 1
ATOM 3081 C C . GLU B 1 76 ? -8.68 -29.641 9.148 1 98.5 76 GLU B C 1
ATOM 3083 O O . GLU B 1 76 ? -8.828 -30.609 8.398 1 98.5 76 GLU B O 1
ATOM 3088 N N . LYS B 1 77 ? -8.922 -28.422 8.773 1 98.44 77 LYS B N 1
ATOM 3089 C CA . LYS B 1 77 ? -9.43 -28.125 7.434 1 98.44 77 LYS B CA 1
ATOM 3090 C C . LYS B 1 77 ? -8.367 -28.391 6.371 1 98.44 77 LYS B C 1
ATOM 3092 O O . LYS B 1 77 ? -8.695 -28.828 5.262 1 98.44 77 LYS B O 1
ATOM 3097 N N . LEU B 1 78 ? -7.145 -28.156 6.695 1 98.62 78 LEU B N 1
ATOM 3098 C CA . LEU B 1 78 ? -6.055 -28.453 5.773 1 98.62 78 LEU B CA 1
ATOM 3099 C C . LEU B 1 78 ? -5.926 -29.953 5.551 1 98.62 78 LEU B C 1
ATOM 3101 O O . LEU B 1 78 ? -5.703 -30.406 4.422 1 98.62 78 LEU B O 1
ATOM 3105 N N . GLU B 1 79 ? -6.043 -30.734 6.629 1 98.5 79 GLU B N 1
ATOM 3106 C CA . GLU B 1 79 ? -5.984 -32.188 6.523 1 98.5 79 GLU B CA 1
ATOM 3107 C C . GLU B 1 79 ? -7.109 -32.719 5.641 1 98.5 79 GLU B C 1
ATOM 3109 O O . GLU B 1 79 ? -6.891 -33.625 4.812 1 98.5 79 GLU B O 1
ATOM 3114 N N . LEU B 1 80 ? -8.258 -32.156 5.848 1 98.38 80 LEU B N 1
ATOM 3115 C CA . LEU B 1 80 ? -9.398 -32.562 5.035 1 98.38 80 LEU B CA 1
ATOM 3116 C C . LEU B 1 80 ? -9.156 -32.25 3.562 1 98.38 80 LEU B C 1
ATOM 3118 O O . LEU B 1 80 ? -9.43 -33.094 2.689 1 98.38 80 LEU B O 1
ATOM 3122 N N . LEU B 1 81 ? -8.68 -31.031 3.299 1 98.38 81 LEU B N 1
ATOM 3123 C CA . LEU B 1 81 ? -8.398 -30.641 1.924 1 98.38 81 LEU B CA 1
ATOM 3124 C C . LEU B 1 81 ? -7.297 -31.5 1.32 1 98.38 81 LEU B C 1
ATOM 3126 O O . LEU B 1 81 ? -7.379 -31.891 0.153 1 98.38 81 LEU B O 1
ATOM 3130 N N . LYS B 1 82 ? -6.27 -31.812 2.066 1 98.5 82 LYS B N 1
ATOM 3131 C CA . LYS B 1 82 ? -5.203 -32.688 1.597 1 98.5 82 LYS B CA 1
ATOM 3132 C C . LYS B 1 82 ? -5.754 -34.062 1.189 1 98.5 82 LYS B C 1
ATOM 3134 O O . LYS B 1 82 ? -5.395 -34.594 0.135 1 98.5 82 LYS B O 1
ATOM 3139 N N . ARG B 1 83 ? -6.594 -34.594 2.014 1 98 83 ARG B N 1
ATOM 3140 C CA . ARG B 1 83 ? -7.18 -35.906 1.717 1 98 83 ARG B CA 1
ATOM 3141 C C . ARG B 1 83 ? -7.953 -35.875 0.404 1 98 83 ARG B C 1
ATOM 3143 O O . ARG B 1 83 ? -7.922 -36.844 -0.366 1 98 83 ARG B O 1
ATOM 3150 N N . GLU B 1 84 ? -8.562 -34.812 0.212 1 97.88 84 GLU B N 1
ATOM 3151 C CA . GLU B 1 84 ? -9.328 -34.656 -1.018 1 97.88 84 GLU B CA 1
ATOM 3152 C C . GLU B 1 84 ? -8.414 -34.562 -2.234 1 97.88 84 GLU B C 1
ATOM 3154 O O . GLU B 1 84 ? -8.727 -35.125 -3.287 1 97.88 84 GLU B O 1
ATOM 3159 N N . LEU B 1 85 ? -7.301 -33.906 -2.107 1 98.25 85 LEU B N 1
ATOM 3160 C CA . LEU B 1 85 ? -6.48 -33.562 -3.264 1 98.25 85 LEU B CA 1
ATOM 3161 C C . LEU B 1 85 ? -5.379 -34.594 -3.484 1 98.25 85 LEU B C 1
ATOM 3163 O O . LEU B 1 85 ? -4.863 -34.719 -4.594 1 98.25 85 LEU B O 1
ATOM 3167 N N . GLU B 1 86 ? -4.969 -35.281 -2.439 1 97.12 86 GLU B N 1
ATOM 3168 C CA . GLU B 1 86 ? -3.791 -36.125 -2.469 1 97.12 86 GLU B CA 1
ATOM 3169 C C . GLU B 1 86 ? -4.016 -37.344 -3.369 1 97.12 86 GLU B C 1
ATOM 3171 O O . GLU B 1 86 ? -3.062 -38.031 -3.766 1 97.12 86 GLU B O 1
ATOM 3176 N N . VAL B 1 87 ? -5.25 -37.656 -3.76 1 96.31 87 VAL B N 1
ATOM 3177 C CA . VAL B 1 87 ? -5.57 -38.75 -4.668 1 96.31 87 VAL B CA 1
ATOM 3178 C C . VAL B 1 87 ? -5.039 -38.438 -6.066 1 96.31 87 VAL B C 1
ATOM 3180 O O . VAL B 1 87 ? -4.746 -39.344 -6.844 1 96.31 87 VAL B O 1
ATOM 3183 N N . ARG B 1 88 ? -4.816 -37.188 -6.379 1 95.94 88 ARG B N 1
ATOM 3184 C CA . ARG B 1 88 ? -4.473 -36.781 -7.734 1 95.94 88 ARG B CA 1
ATOM 3185 C C . ARG B 1 88 ? -3.051 -36.219 -7.793 1 95.94 88 ARG B C 1
ATOM 3187 O O . ARG B 1 88 ? -2.412 -36.25 -8.844 1 95.94 88 ARG B O 1
ATOM 3194 N N . ALA B 1 89 ? -2.586 -35.656 -6.688 1 96.69 89 ALA B N 1
ATOM 3195 C CA . ALA B 1 89 ? -1.309 -34.969 -6.691 1 96.69 89 ALA B CA 1
ATOM 3196 C C . ALA B 1 89 ? -0.598 -35.094 -5.348 1 96.69 89 ALA B C 1
ATOM 3198 O O . ALA B 1 89 ? -1.212 -35.5 -4.352 1 96.69 89 ALA B O 1
ATOM 3199 N N . GLU B 1 90 ? 0.708 -34.875 -5.344 1 97.81 90 GLU B N 1
ATOM 3200 C CA . GLU B 1 90 ? 1.457 -34.781 -4.094 1 97.81 90 GLU B CA 1
ATOM 3201 C C . GLU B 1 90 ? 1.12 -33.5 -3.35 1 97.81 90 GLU B C 1
ATOM 3203 O O . GLU B 1 90 ? 1.323 -32.406 -3.877 1 97.81 90 GLU B O 1
ATOM 3208 N N . VAL B 1 91 ? 0.539 -33.656 -2.141 1 98.31 91 VAL B N 1
ATOM 3209 C CA . VAL B 1 91 ? 0.064 -32.5 -1.406 1 98.31 91 VAL B CA 1
ATOM 3210 C C . VAL B 1 91 ? 0.65 -32.5 0.003 1 98.31 91 VAL B C 1
ATOM 3212 O O . VAL B 1 91 ? 0.605 -33.5 0.7 1 98.31 91 VAL B O 1
ATOM 3215 N N . SER B 1 92 ? 1.278 -31.469 0.376 1 98.19 92 SER B N 1
ATOM 3216 C CA . SER B 1 92 ? 1.717 -31.188 1.74 1 98.19 92 SER B CA 1
ATOM 3217 C C . SER B 1 92 ? 1.122 -29.875 2.254 1 98.19 92 SER B C 1
ATOM 3219 O O . SER B 1 92 ? 0.557 -29.094 1.483 1 98.19 92 SER B O 1
ATOM 3221 N N . PHE B 1 93 ? 1.114 -29.719 3.582 1 98.38 93 PHE B N 1
ATOM 3222 C CA . PHE B 1 93 ? 0.611 -28.469 4.121 1 98.38 93 PHE B CA 1
ATOM 3223 C C . PHE B 1 93 ? 1.384 -28.062 5.371 1 98.38 93 PHE B C 1
ATOM 3225 O O . PHE B 1 93 ? 2.053 -28.891 5.988 1 98.38 93 PHE B O 1
ATOM 3232 N N . TYR B 1 94 ? 1.408 -26.781 5.66 1 98.19 94 TYR B N 1
ATOM 3233 C CA . TYR B 1 94 ? 1.907 -26.219 6.906 1 98.19 94 TYR B CA 1
ATOM 3234 C C . TYR B 1 94 ? 0.874 -25.281 7.531 1 98.19 94 TYR B C 1
ATOM 3236 O O . TYR B 1 94 ? 0.173 -24.562 6.82 1 98.19 94 TYR B O 1
ATOM 3244 N N . VAL B 1 95 ? 0.824 -25.359 8.859 1 98.12 95 VAL B N 1
ATOM 3245 C CA . VAL B 1 95 ? -0.127 -24.547 9.602 1 98.12 95 VAL B CA 1
ATOM 3246 C C . VAL B 1 95 ? 0.547 -23.25 10.047 1 98.12 95 VAL B C 1
ATOM 3248 O O . VAL B 1 95 ? 1.502 -23.281 10.828 1 98.12 95 VAL B O 1
ATOM 3251 N N . VAL B 1 96 ? 0.079 -22.141 9.523 1 97.12 96 VAL B N 1
ATOM 3252 C CA . VAL B 1 96 ? 0.59 -20.828 9.883 1 97.12 96 VAL B CA 1
ATOM 3253 C C . VAL B 1 96 ? -0.572 -19.844 10.062 1 97.12 96 VAL B C 1
ATOM 3255 O O . VAL B 1 96 ? -1.443 -19.75 9.195 1 97.12 96 VAL B O 1
ATOM 3258 N N . ASN B 1 97 ? -0.656 -19.25 11.172 1 96.25 97 ASN B N 1
ATOM 3259 C CA . ASN B 1 97 ? -1.54 -18.094 11.344 1 96.25 97 ASN B CA 1
ATOM 3260 C C . ASN B 1 97 ? -0.854 -16.797 10.938 1 96.25 97 ASN B C 1
ATOM 3262 O O . ASN B 1 97 ? -0.1 -16.219 11.719 1 96.25 97 ASN B O 1
ATOM 3266 N N . PHE B 1 98 ? -1.174 -16.297 9.797 1 94.5 98 PHE B N 1
ATOM 3267 C CA . PHE B 1 98 ? -0.469 -15.18 9.172 1 94.5 98 PHE B CA 1
ATOM 3268 C C . PHE B 1 98 ? -0.601 -13.922 10.016 1 94.5 98 PHE B C 1
ATOM 3270 O O . PHE B 1 98 ? 0.259 -13.039 9.961 1 94.5 98 PHE B O 1
ATOM 3277 N N . ASN B 1 99 ? -1.639 -13.812 10.758 1 91.88 99 ASN B N 1
ATOM 3278 C CA . ASN B 1 99 ? -1.843 -12.648 11.609 1 91.88 99 ASN B CA 1
ATOM 3279 C C . ASN B 1 99 ? -1.018 -12.734 12.891 1 91.88 99 ASN B C 1
ATOM 3281 O O . ASN B 1 99 ? -0.248 -11.828 13.203 1 91.88 99 ASN B O 1
ATOM 3285 N N . GLN B 1 100 ? -1.026 -13.836 13.547 1 89.5 100 GLN B N 1
ATOM 3286 C CA . GLN B 1 100 ? -0.443 -14 14.875 1 89.5 100 GLN B CA 1
ATOM 3287 C C . GLN B 1 100 ? 1.076 -14.117 14.797 1 89.5 100 GLN B C 1
ATOM 3289 O O . GLN B 1 100 ? 1.782 -13.727 15.727 1 89.5 100 GLN B O 1
ATOM 3294 N N . THR B 1 101 ? 1.537 -14.586 13.656 1 85.94 101 THR B N 1
ATOM 3295 C CA . THR B 1 101 ? 2.973 -14.828 13.562 1 85.94 101 THR B CA 1
ATOM 3296 C C . THR B 1 101 ? 3.629 -13.852 12.594 1 85.94 101 THR B C 1
ATOM 3298 O O . THR B 1 101 ? 4.711 -14.125 12.07 1 85.94 101 THR B O 1
ATOM 3301 N N . ALA B 1 102 ? 3.008 -12.789 12.383 1 88.06 102 ALA B N 1
ATOM 3302 C CA . ALA B 1 102 ? 3.451 -11.867 11.336 1 88.06 102 ALA B CA 1
ATOM 3303 C C . ALA B 1 102 ? 4.836 -11.312 11.648 1 88.06 102 ALA B C 1
ATOM 3305 O O . ALA B 1 102 ? 5.609 -11.008 10.734 1 88.06 102 ALA B O 1
ATOM 3306 N N . ASP B 1 103 ? 5.176 -11.219 12.898 1 85.75 103 ASP B N 1
ATOM 3307 C CA . ASP B 1 103 ? 6.457 -10.625 13.281 1 85.75 103 ASP B CA 1
ATOM 3308 C C . ASP B 1 103 ? 7.555 -11.68 13.344 1 85.75 103 ASP B C 1
ATOM 3310 O O . ASP B 1 103 ? 8.719 -11.359 13.609 1 85.75 103 ASP B O 1
ATOM 3314 N N . ASN B 1 104 ? 7.191 -12.898 13.047 1 90.56 104 ASN B N 1
ATOM 3315 C CA . ASN B 1 104 ? 8.156 -13.992 13.117 1 90.56 104 ASN B CA 1
ATOM 3316 C C . ASN B 1 104 ? 8.602 -14.445 11.734 1 90.56 104 ASN B C 1
ATOM 3318 O O . ASN B 1 104 ? 7.992 -15.344 11.148 1 90.56 104 ASN B O 1
ATOM 3322 N N . TYR B 1 105 ? 9.641 -14.039 11.344 1 89.88 105 TYR B N 1
ATOM 3323 C CA . TYR B 1 105 ? 10.188 -14.359 10.023 1 89.88 105 TYR B CA 1
ATOM 3324 C C . TYR B 1 105 ? 10.562 -15.836 9.945 1 89.88 105 TYR B C 1
ATOM 3326 O O . TYR B 1 105 ? 10.445 -16.453 8.883 1 89.88 105 TYR B O 1
ATOM 3334 N N . ASN B 1 106 ? 10.992 -16.406 10.984 1 92.44 106 ASN B N 1
ATOM 3335 C CA . ASN B 1 106 ? 11.578 -17.734 10.984 1 92.44 106 ASN B CA 1
ATOM 3336 C C . ASN B 1 106 ? 10.5 -18.812 10.898 1 92.44 106 ASN B C 1
ATOM 3338 O O . ASN B 1 106 ? 10.805 -19.984 10.656 1 92.44 106 ASN B O 1
ATOM 3342 N N . ILE B 1 107 ? 9.305 -18.406 11.047 1 93.69 107 ILE B N 1
ATOM 3343 C CA . ILE B 1 107 ? 8.219 -19.391 10.992 1 93.69 107 ILE B CA 1
ATOM 3344 C C . ILE B 1 107 ? 8.148 -19.984 9.586 1 93.69 107 ILE B C 1
ATOM 3346 O O . ILE B 1 107 ? 7.613 -21.078 9.406 1 93.69 107 ILE B O 1
ATOM 3350 N N . TYR B 1 108 ? 8.727 -19.312 8.617 1 93.56 108 TYR B N 1
ATOM 3351 C CA . TYR B 1 108 ? 8.648 -19.734 7.223 1 93.56 108 TYR B CA 1
ATOM 3352 C C . TYR B 1 108 ? 9.883 -20.531 6.824 1 93.56 108 TYR B C 1
ATOM 3354 O O . TYR B 1 108 ? 10.094 -20.812 5.641 1 93.56 108 TYR B O 1
ATOM 3362 N N . SER B 1 109 ? 10.672 -20.938 7.742 1 94.12 109 SER B N 1
ATOM 3363 C CA . SER B 1 109 ? 11.906 -21.656 7.445 1 94.12 109 SER B CA 1
ATOM 3364 C C . SER B 1 109 ? 11.617 -22.984 6.758 1 94.12 109 SER B C 1
ATOM 3366 O O . SER B 1 109 ? 12.453 -23.5 6.012 1 94.12 109 SER B O 1
ATOM 3368 N N . PHE B 1 110 ? 10.43 -23.516 6.969 1 95.19 110 PHE B N 1
ATOM 3369 C CA . PHE B 1 110 ? 10.047 -24.781 6.371 1 95.19 110 PHE B CA 1
ATOM 3370 C C . PHE B 1 110 ? 10.031 -24.688 4.852 1 95.19 110 PHE B C 1
ATOM 3372 O O . PHE B 1 110 ? 10.117 -25.703 4.16 1 95.19 110 PHE B O 1
ATOM 3379 N N . LEU B 1 111 ? 9.953 -23.547 4.262 1 95.69 111 LEU B N 1
ATOM 3380 C CA . LEU B 1 111 ? 9.906 -23.344 2.816 1 95.69 111 LEU B CA 1
ATOM 3381 C C . LEU B 1 111 ? 11.234 -23.734 2.17 1 95.69 111 LEU B C 1
ATOM 3383 O O . LEU B 1 111 ? 11.273 -24.047 0.976 1 95.69 111 LEU B O 1
ATOM 3387 N N . GLU B 1 112 ? 12.25 -23.688 2.941 1 91.19 112 GLU B N 1
ATOM 3388 C CA . GLU B 1 112 ? 13.578 -23.984 2.436 1 91.19 112 GLU B CA 1
ATOM 3389 C C . GLU B 1 112 ? 13.711 -25.469 2.092 1 91.19 112 GLU B C 1
ATOM 3391 O O . GLU B 1 112 ? 14.617 -25.859 1.355 1 91.19 112 GLU B O 1
ATOM 3396 N N . ASP B 1 113 ? 12.828 -26.219 2.623 1 93.12 113 ASP B N 1
ATOM 3397 C CA . ASP B 1 113 ? 12.883 -27.672 2.402 1 93.12 113 ASP B CA 1
ATOM 3398 C C . ASP B 1 113 ? 12.188 -28.047 1.093 1 93.12 113 ASP B C 1
ATOM 3400 O O . ASP B 1 113 ? 12.141 -29.219 0.73 1 93.12 113 ASP B O 1
ATOM 3404 N N . HIS B 1 114 ? 11.688 -27.109 0.384 1 95.75 114 HIS B N 1
ATOM 3405 C CA . HIS B 1 114 ? 10.945 -27.359 -0.844 1 95.75 114 HIS B CA 1
ATOM 3406 C C . HIS B 1 114 ? 11.555 -26.609 -2.023 1 95.75 114 HIS B C 1
ATOM 3408 O O . HIS B 1 114 ? 12.023 -25.484 -1.874 1 95.75 114 HIS B O 1
ATOM 3414 N N . ASP B 1 115 ? 11.633 -27.281 -3.129 1 96.06 115 ASP B N 1
ATOM 3415 C CA . ASP B 1 115 ? 12.008 -26.625 -4.379 1 96.06 115 ASP B CA 1
ATOM 3416 C C . ASP B 1 115 ? 10.82 -25.906 -5.008 1 96.06 115 ASP B C 1
ATOM 3418 O O . ASP B 1 115 ? 10.086 -26.484 -5.812 1 96.06 115 ASP B O 1
ATOM 3422 N N . ILE B 1 116 ? 10.742 -24.625 -4.703 1 98.12 116 ILE B N 1
ATOM 3423 C CA . ILE B 1 116 ? 9.523 -23.891 -5.031 1 98.12 116 ILE B CA 1
ATOM 3424 C C . ILE B 1 116 ? 9.68 -23.219 -6.395 1 98.12 116 ILE B C 1
ATOM 3426 O O . ILE B 1 116 ? 10.594 -22.422 -6.602 1 98.12 116 ILE B O 1
ATOM 3430 N N . GLY B 1 117 ? 8.781 -23.547 -7.262 1 98.19 117 GLY B N 1
ATOM 3431 C CA . GLY B 1 117 ? 8.781 -22.922 -8.578 1 98.19 117 GLY B CA 1
ATOM 3432 C C . GLY B 1 117 ? 7.793 -21.781 -8.695 1 98.19 117 GLY B C 1
ATOM 3433 O O . GLY B 1 117 ? 7.977 -20.875 -9.516 1 98.19 117 GLY B O 1
ATOM 3434 N N . PHE B 1 118 ? 6.723 -21.875 -7.938 1 98.75 118 PHE B N 1
ATOM 3435 C CA . PHE B 1 118 ? 5.637 -20.906 -8.039 1 98.75 118 PHE B CA 1
ATOM 3436 C C . PHE B 1 118 ? 5.031 -20.625 -6.672 1 98.75 118 PHE B C 1
ATOM 3438 O O . PHE B 1 118 ? 4.559 -21.531 -5.992 1 98.75 118 PHE B O 1
ATOM 3445 N N . LEU B 1 119 ? 5.156 -19.359 -6.227 1 98.75 119 LEU B N 1
ATOM 3446 C CA . LEU B 1 119 ? 4.508 -18.906 -5.004 1 98.75 119 LEU B CA 1
ATOM 3447 C C . LEU B 1 119 ? 3.244 -18.109 -5.328 1 98.75 119 LEU B C 1
ATOM 3449 O O . LEU B 1 119 ? 3.309 -17.078 -6 1 98.75 119 LEU B O 1
ATOM 3453 N N . ILE B 1 120 ? 2.09 -18.609 -4.867 1 98.75 120 ILE B N 1
ATOM 3454 C CA . ILE B 1 120 ? 0.818 -17.906 -5.031 1 98.75 120 ILE B CA 1
ATOM 3455 C C . ILE B 1 120 ? 0.355 -17.359 -3.688 1 98.75 120 ILE B C 1
ATOM 3457 O O . ILE B 1 120 ? -0.118 -18.109 -2.828 1 98.75 120 ILE B O 1
ATOM 3461 N N . ASN B 1 121 ? 0.512 -16.062 -3.529 1 98.38 121 ASN B N 1
ATOM 3462 C CA . ASN B 1 121 ? 0.023 -15.375 -2.342 1 98.38 121 ASN B CA 1
ATOM 3463 C C . ASN B 1 121 ? -1.469 -15.07 -2.445 1 98.38 121 ASN B C 1
ATOM 3465 O O . ASN B 1 121 ? -1.86 -14.039 -2.99 1 98.38 121 ASN B O 1
ATOM 3469 N N . ALA B 1 122 ? -2.25 -15.898 -1.821 1 96.38 122 ALA B N 1
ATOM 3470 C CA . ALA B 1 122 ? -3.701 -15.742 -1.895 1 96.38 122 ALA B CA 1
ATOM 3471 C C . ALA B 1 122 ? -4.293 -15.461 -0.516 1 96.38 122 ALA B C 1
ATOM 3473 O O . ALA B 1 122 ? -5.488 -15.195 -0.389 1 96.38 122 ALA B O 1
ATOM 3474 N N . ALA B 1 123 ? -3.477 -15.555 0.542 1 94.44 123 ALA B N 1
ATOM 3475 C CA . ALA B 1 123 ? -3.947 -15.234 1.887 1 94.44 123 ALA B CA 1
ATOM 3476 C C . ALA B 1 123 ? -4.34 -13.766 1.995 1 94.44 123 ALA B C 1
ATOM 3478 O O . ALA B 1 123 ? -3.576 -12.875 1.605 1 94.44 123 ALA B O 1
ATOM 3479 N N . CYS B 1 124 ? -5.496 -13.547 2.439 1 89 124 CYS B N 1
ATOM 3480 C CA . CYS B 1 124 ? -5.961 -12.172 2.561 1 89 124 CYS B CA 1
ATOM 3481 C C . CYS B 1 124 ? -6.906 -12.016 3.748 1 89 124 CYS B C 1
ATOM 3483 O O . CYS B 1 124 ? -7.793 -12.844 3.951 1 89 124 CYS B O 1
ATOM 3485 N N . SER B 1 125 ? -6.645 -11.055 4.562 1 85.12 125 SER B N 1
ATOM 3486 C CA . SER B 1 125 ? -7.59 -10.617 5.578 1 85.12 125 SER B CA 1
ATOM 3487 C C . SER B 1 125 ? -8.391 -9.406 5.102 1 85.12 125 SER B C 1
ATOM 3489 O O . SER B 1 125 ? -7.832 -8.484 4.5 1 85.12 125 SER B O 1
ATOM 3491 N N . LEU B 1 126 ? -9.703 -9.531 5.25 1 75.56 126 LEU B N 1
ATOM 3492 C CA . LEU B 1 126 ? -10.602 -8.477 4.82 1 75.56 126 LEU B CA 1
ATOM 3493 C C . LEU B 1 126 ? -11.141 -7.695 6.02 1 75.56 126 LEU B C 1
ATOM 3495 O O . LEU B 1 126 ? -11.078 -8.18 7.152 1 75.56 126 LEU B O 1
ATOM 3499 N N . ASP B 1 127 ? -11.508 -6.508 5.719 1 64.5 127 ASP B N 1
ATOM 3500 C CA . ASP B 1 127 ? -12.211 -5.738 6.742 1 64.5 127 ASP B CA 1
ATOM 3501 C C . ASP B 1 127 ? -13.516 -6.418 7.137 1 64.5 127 ASP B C 1
ATOM 3503 O O . ASP B 1 127 ? -14.148 -7.09 6.316 1 64.5 127 ASP B O 1
ATOM 3507 N N . ARG B 1 128 ? -13.625 -6.523 8.461 1 56.81 128 ARG B N 1
ATOM 3508 C CA . ARG B 1 128 ? -14.906 -7.035 8.922 1 56.81 128 ARG B CA 1
ATOM 3509 C C . ARG B 1 128 ? -16.031 -6.039 8.641 1 56.81 128 ARG B C 1
ATOM 3511 O O . ARG B 1 128 ? -16.203 -5.07 9.383 1 56.81 128 ARG B O 1
ATOM 3518 N N . GLY B 1 129 ? -16.609 -6.258 7.508 1 57.22 129 GLY B N 1
ATOM 3519 C CA . GLY B 1 129 ? -17.719 -5.375 7.191 1 57.22 129 GLY B CA 1
ATOM 3520 C C . GLY B 1 129 ? -17.281 -4.012 6.703 1 57.22 129 GLY B C 1
ATOM 3521 O O . GLY B 1 129 ? -16.219 -3.877 6.094 1 57.22 129 GLY B O 1
ATOM 3522 N N . PHE B 1 130 ? -18.312 -3.199 6.68 1 58.12 130 PHE B N 1
ATOM 3523 C CA . PHE B 1 130 ? -18.125 -1.808 6.297 1 58.12 130 PHE B CA 1
ATOM 3524 C C . PHE B 1 130 ? -17.891 -0.936 7.527 1 58.12 130 PHE B C 1
ATOM 3526 O O . PHE B 1 130 ? -18.391 0.189 7.598 1 58.12 130 PHE B O 1
ATOM 3533 N N . GLU B 1 131 ? -17.109 -1.587 8.469 1 61.81 131 GLU B N 1
ATOM 3534 C CA . GLU B 1 131 ? -16.891 -0.793 9.672 1 61.81 131 GLU B CA 1
ATOM 3535 C C . GLU B 1 131 ? -15.883 0.327 9.422 1 61.81 131 GLU B C 1
ATOM 3537 O O . GLU B 1 131 ? -14.883 0.127 8.727 1 61.81 131 GLU B O 1
ATOM 3542 N N . THR B 1 132 ? -16.281 1.421 9.977 1 66.12 132 THR B N 1
ATOM 3543 C CA . THR B 1 132 ? -15.477 2.633 9.852 1 66.12 132 THR B CA 1
ATOM 3544 C C . THR B 1 132 ? -14.094 2.432 10.461 1 66.12 132 THR B C 1
ATOM 3546 O O . THR B 1 132 ? -13.914 1.598 11.352 1 66.12 132 THR B O 1
ATOM 3549 N N . PHE B 1 133 ? -13.102 2.973 9.836 1 75.38 133 PHE B N 1
ATOM 3550 C CA . PHE B 1 133 ? -11.734 3.051 10.328 1 75.38 133 PHE B CA 1
ATOM 3551 C C . PHE B 1 133 ? -11.711 3.416 11.805 1 75.38 133 PHE B C 1
ATOM 3553 O O . PHE B 1 133 ? -10.828 2.986 12.547 1 75.38 133 PHE B O 1
ATOM 3560 N N . ILE B 1 134 ? -12.781 4.004 12.266 1 70.19 134 ILE B N 1
ATOM 3561 C CA . ILE B 1 134 ? -12.859 4.531 13.625 1 70.19 134 ILE B CA 1
ATOM 3562 C C . ILE B 1 134 ? -13.242 3.41 14.594 1 70.19 134 ILE B C 1
ATOM 3564 O O . ILE B 1 134 ? -12.758 3.365 15.727 1 70.19 134 ILE B O 1
ATOM 3568 N N . ASN B 1 135 ? -13.992 2.508 14.141 1 65.81 135 ASN B N 1
ATOM 3569 C CA . ASN B 1 135 ? -14.625 1.568 15.055 1 65.81 135 ASN B CA 1
ATOM 3570 C C . ASN B 1 135 ? -13.773 0.322 15.266 1 65.81 135 ASN B C 1
ATOM 3572 O O . ASN B 1 135 ? -13.984 -0.433 16.219 1 65.81 135 ASN B O 1
ATOM 3576 N N . ARG B 1 136 ? -12.836 0.144 14.375 1 66.88 136 ARG B N 1
ATOM 3577 C CA . ARG B 1 136 ? -12.078 -1.091 14.547 1 66.88 136 ARG B CA 1
ATOM 3578 C C . ARG B 1 136 ? -10.641 -0.918 14.078 1 66.88 136 ARG B C 1
ATOM 3580 O O . ARG B 1 136 ? -10.375 -0.245 13.078 1 66.88 136 ARG B O 1
ATOM 3587 N N . ARG B 1 137 ? -9.852 -1.467 15.086 1 70.44 137 ARG B N 1
ATOM 3588 C CA . ARG B 1 137 ? -8.461 -1.656 14.68 1 70.44 137 ARG B CA 1
ATOM 3589 C C . ARG B 1 137 ? -8.297 -2.947 13.883 1 70.44 137 ARG B C 1
ATOM 3591 O O . ARG B 1 137 ? -8.742 -4.012 14.32 1 70.44 137 ARG B O 1
ATOM 3598 N N . ASP B 1 138 ? -7.965 -2.824 12.609 1 77.31 138 ASP B N 1
ATOM 3599 C CA . ASP B 1 138 ? -7.812 -4.031 11.805 1 77.31 138 ASP B CA 1
ATOM 3600 C C . ASP B 1 138 ? -6.344 -4.301 11.492 1 77.31 138 ASP B C 1
ATOM 3602 O O . ASP B 1 138 ? -5.969 -4.461 10.328 1 77.31 138 ASP B O 1
ATOM 3606 N N . ASP B 1 139 ? -5.613 -4.598 12.555 1 86 139 ASP B N 1
ATOM 3607 C CA . ASP B 1 139 ? -4.191 -4.895 12.391 1 86 139 ASP B CA 1
ATOM 3608 C C . ASP B 1 139 ? -3.99 -6.195 11.609 1 86 139 ASP B C 1
ATOM 3610 O O . ASP B 1 139 ? -2.924 -6.422 11.039 1 86 139 ASP B O 1
ATOM 3614 N N . SER B 1 140 ? -5.043 -7.02 11.664 1 89.88 140 SER B N 1
ATOM 3615 C CA . SER B 1 140 ? -4.961 -8.305 10.984 1 89.88 140 SER B CA 1
ATOM 3616 C C . SER B 1 140 ? -4.715 -8.125 9.484 1 89.88 140 SER B C 1
ATOM 3618 O O . SER B 1 140 ? -4.035 -8.938 8.859 1 89.88 140 SER B O 1
ATOM 3620 N N . ILE B 1 141 ? -5.234 -7.062 8.945 1 92.5 141 ILE B N 1
ATOM 3621 C CA . ILE B 1 141 ? -5.059 -6.789 7.523 1 92.5 141 ILE B CA 1
ATOM 3622 C C . ILE B 1 141 ? -3.592 -6.484 7.234 1 92.5 141 ILE B C 1
ATOM 3624 O O . ILE B 1 141 ? -3.004 -7.055 6.312 1 92.5 141 ILE B O 1
ATOM 3628 N N . ILE B 1 142 ? -2.994 -5.656 8.055 1 94.31 142 ILE B N 1
ATOM 3629 C CA . ILE B 1 142 ? -1.598 -5.289 7.855 1 94.31 142 ILE B CA 1
ATOM 3630 C C . ILE B 1 142 ? -0.703 -6.5 8.125 1 94.31 142 ILE B C 1
ATOM 3632 O O . ILE B 1 142 ? 0.217 -6.777 7.352 1 94.31 142 ILE B O 1
ATOM 3636 N N . ASN B 1 143 ? -1.009 -7.199 9.164 1 94.12 143 ASN B N 1
ATOM 3637 C CA . ASN B 1 143 ? -0.204 -8.359 9.539 1 94.12 143 ASN B CA 1
ATOM 3638 C C . ASN B 1 143 ? -0.272 -9.453 8.477 1 94.12 143 ASN B C 1
ATOM 3640 O O . ASN B 1 143 ? 0.759 -9.984 8.062 1 94.12 143 ASN B O 1
ATOM 3644 N N . THR B 1 144 ? -1.386 -9.75 7.98 1 95.44 144 THR B N 1
ATOM 3645 C CA . THR B 1 144 ? -1.585 -10.852 7.047 1 95.44 144 THR B CA 1
ATOM 3646 C C . THR B 1 144 ? -1.217 -10.438 5.629 1 95.44 144 THR B C 1
ATOM 3648 O O . THR B 1 144 ? -0.364 -11.055 4.992 1 95.44 144 THR B O 1
ATOM 3651 N N . ASN B 1 145 ? -1.812 -9.32 5.188 1 95.69 145 ASN B N 1
ATOM 3652 C CA . ASN B 1 145 ? -1.721 -8.945 3.781 1 95.69 145 ASN B CA 1
ATOM 3653 C C . ASN B 1 145 ? -0.361 -8.336 3.453 1 95.69 145 ASN B C 1
ATOM 3655 O O . ASN B 1 145 ? 0.069 -8.352 2.299 1 95.69 145 ASN B O 1
ATOM 3659 N N . ILE B 1 146 ? 0.261 -7.785 4.449 1 96.62 146 ILE B N 1
ATOM 3660 C CA . ILE B 1 146 ? 1.474 -7.031 4.152 1 96.62 146 ILE B CA 1
ATOM 3661 C C . ILE B 1 146 ? 2.682 -7.73 4.77 1 96.62 146 ILE B C 1
ATOM 3663 O O . ILE B 1 146 ? 3.492 -8.328 4.055 1 96.62 146 ILE B O 1
ATOM 3667 N N . LEU B 1 147 ? 2.691 -7.801 6.059 1 94.94 147 LEU B N 1
ATOM 3668 C CA . LEU B 1 147 ? 3.893 -8.258 6.75 1 94.94 147 LEU B CA 1
ATOM 3669 C C . LEU B 1 147 ? 4.164 -9.727 6.449 1 94.94 147 LEU B C 1
ATOM 3671 O O . LEU B 1 147 ? 5.238 -10.078 5.949 1 94.94 147 LEU B O 1
ATOM 3675 N N . SER B 1 148 ? 3.242 -10.594 6.73 1 96 148 SER B N 1
ATOM 3676 C CA . SER B 1 148 ? 3.42 -12.023 6.492 1 96 148 SER B CA 1
ATOM 3677 C C . SER B 1 148 ? 3.68 -12.312 5.016 1 96 148 SER B C 1
ATOM 3679 O O . SER B 1 148 ? 4.562 -13.102 4.68 1 96 148 SER B O 1
ATOM 3681 N N . THR B 1 149 ? 2.928 -11.68 4.156 1 96.88 149 THR B N 1
ATOM 3682 C CA . THR B 1 149 ? 3.092 -11.867 2.719 1 96.88 149 THR B CA 1
ATOM 3683 C C . THR B 1 149 ? 4.492 -11.445 2.275 1 96.88 149 THR B C 1
ATOM 3685 O O . THR B 1 149 ? 5.125 -12.125 1.469 1 96.88 149 THR B O 1
ATOM 3688 N N . THR B 1 150 ? 4.98 -10.328 2.789 1 95.88 150 THR B N 1
ATOM 3689 C CA . THR B 1 150 ? 6.32 -9.852 2.461 1 95.88 150 THR B CA 1
ATOM 3690 C C . THR B 1 150 ? 7.379 -10.844 2.938 1 95.88 150 THR B C 1
ATOM 3692 O O . THR B 1 150 ? 8.328 -11.148 2.209 1 95.88 150 THR B O 1
ATOM 3695 N N . HIS B 1 151 ? 7.191 -11.398 4.133 1 94.88 151 HIS B N 1
ATOM 3696 C CA . HIS B 1 151 ? 8.148 -12.336 4.711 1 94.88 151 HIS B CA 1
ATOM 3697 C C . HIS B 1 151 ? 8.211 -13.625 3.891 1 94.88 151 HIS B C 1
ATOM 3699 O O . HIS B 1 151 ? 9.297 -14.094 3.561 1 94.88 151 HIS B O 1
ATOM 3705 N N . ILE B 1 152 ? 7.082 -14.18 3.582 1 95.88 152 ILE B N 1
ATOM 3706 C CA . ILE B 1 152 ? 7.066 -15.438 2.846 1 95.88 152 ILE B CA 1
ATOM 3707 C C . ILE B 1 152 ? 7.641 -15.227 1.447 1 95.88 152 ILE B C 1
ATOM 3709 O O . ILE B 1 152 ? 8.391 -16.062 0.943 1 95.88 152 ILE B O 1
ATOM 3713 N N . THR B 1 153 ? 7.297 -14.125 0.824 1 96.19 153 THR B N 1
ATOM 3714 C CA . THR B 1 153 ? 7.816 -13.797 -0.5 1 96.19 153 THR B CA 1
ATOM 3715 C C . THR B 1 153 ? 9.336 -13.672 -0.469 1 96.19 153 THR B C 1
ATOM 3717 O O . THR B 1 153 ? 10.031 -14.219 -1.331 1 96.19 153 THR B O 1
ATOM 3720 N N . HIS B 1 154 ? 9.828 -12.953 0.552 1 93.62 154 HIS B N 1
ATOM 3721 C CA . HIS B 1 154 ? 11.273 -12.781 0.701 1 93.62 154 HIS B CA 1
ATOM 3722 C C . HIS B 1 154 ? 11.977 -14.125 0.826 1 93.62 154 HIS B C 1
ATOM 3724 O O . HIS B 1 154 ? 12.984 -14.367 0.16 1 93.62 154 HIS B O 1
ATOM 3730 N N . ARG B 1 155 ? 11.445 -14.961 1.648 1 92.06 155 ARG B N 1
ATOM 3731 C CA . ARG B 1 155 ? 12.039 -16.266 1.882 1 92.06 155 ARG B CA 1
ATOM 3732 C C . ARG B 1 155 ? 12.078 -17.094 0.598 1 92.06 155 ARG B C 1
ATOM 3734 O O . ARG B 1 155 ? 13.086 -17.734 0.296 1 92.06 155 ARG B O 1
ATOM 3741 N N . VAL B 1 156 ? 11.047 -17.078 -0.164 1 95.5 156 VAL B N 1
ATOM 3742 C CA . VAL B 1 156 ? 10.93 -17.875 -1.375 1 95.5 156 VAL B CA 1
ATOM 3743 C C . VAL B 1 156 ? 11.852 -17.312 -2.459 1 95.5 156 VAL B C 1
ATOM 3745 O O . VAL B 1 156 ? 12.516 -18.062 -3.174 1 95.5 156 VAL B O 1
ATOM 3748 N N . ILE B 1 157 ? 11.938 -16.016 -2.574 1 93.31 157 ILE B N 1
ATOM 3749 C CA . ILE B 1 157 ? 12.75 -15.367 -3.6 1 93.31 157 ILE B CA 1
ATOM 3750 C C . ILE B 1 157 ? 14.227 -15.703 -3.381 1 93.31 157 ILE B C 1
ATOM 3752 O O . ILE B 1 157 ? 14.977 -15.883 -4.344 1 93.31 157 ILE B O 1
ATOM 3756 N N . THR B 1 158 ? 14.617 -15.773 -2.117 1 88.44 158 THR B N 1
ATOM 3757 C CA . THR B 1 158 ? 16.016 -16.047 -1.8 1 88.44 158 THR B CA 1
ATOM 3758 C C . THR B 1 158 ? 16.453 -17.375 -2.418 1 88.44 158 THR B C 1
ATOM 3760 O O . THR B 1 158 ? 17.578 -17.484 -2.932 1 88.44 158 THR B O 1
ATOM 3763 N N . GLN B 1 159 ? 15.594 -18.297 -2.449 1 89.19 159 GLN B N 1
ATOM 3764 C CA . GLN B 1 159 ? 15.953 -19.578 -3.035 1 89.19 159 GLN B CA 1
ATOM 3765 C C . GLN B 1 159 ? 15.781 -19.562 -4.551 1 89.19 159 GLN B C 1
ATOM 3767 O O . GLN B 1 159 ? 16.531 -20.234 -5.273 1 89.19 159 GLN B O 1
ATOM 3772 N N . MET B 1 160 ? 14.859 -18.797 -5.035 1 93.44 160 MET B N 1
ATOM 3773 C CA . MET B 1 160 ? 14.625 -18.703 -6.473 1 93.44 160 MET B CA 1
ATOM 3774 C C . MET B 1 160 ? 15.805 -18.031 -7.172 1 93.44 160 MET B C 1
ATOM 3776 O O . MET B 1 160 ? 16.156 -18.406 -8.297 1 93.44 160 MET B O 1
ATOM 3780 N N . VAL B 1 161 ? 16.359 -17.078 -6.5 1 89.5 161 VAL B N 1
ATOM 3781 C CA . VAL B 1 161 ? 17.469 -16.312 -7.062 1 89.5 161 VAL B CA 1
ATOM 3782 C C . VAL B 1 161 ? 18.656 -17.25 -7.336 1 89.5 161 VAL B C 1
ATOM 3784 O O . VAL B 1 161 ? 19.312 -17.141 -8.367 1 89.5 161 VAL B O 1
ATOM 3787 N N . GLN B 1 162 ? 18.844 -18.188 -6.465 1 87.06 162 GLN B N 1
ATOM 3788 C CA . GLN B 1 162 ? 19.938 -19.141 -6.613 1 87.06 162 GLN B CA 1
ATOM 3789 C C . GLN B 1 162 ? 19.734 -20.031 -7.836 1 87.06 162 GLN B C 1
ATOM 3791 O O . GLN B 1 162 ? 20.688 -20.344 -8.547 1 87.06 162 GLN B O 1
ATOM 3796 N N . ARG B 1 163 ? 18.562 -20.344 -8.133 1 90.31 163 ARG B N 1
ATOM 3797 C CA . ARG B 1 163 ? 18.219 -21.219 -9.242 1 90.31 163 ARG B CA 1
ATOM 3798 C C . ARG B 1 163 ? 17.953 -20.422 -10.516 1 90.31 163 ARG B C 1
ATOM 3800 O O . ARG B 1 163 ? 17.859 -20.984 -11.602 1 90.31 163 ARG B O 1
ATOM 3807 N N . LYS B 1 164 ? 17.734 -19.078 -10.422 1 92.94 164 LYS B N 1
ATOM 3808 C CA . LYS B 1 164 ? 17.469 -18.141 -11.508 1 92.94 164 LYS B CA 1
ATOM 3809 C C . LYS B 1 164 ? 16.172 -18.5 -12.234 1 92.94 164 LYS B C 1
ATOM 3811 O O . LYS B 1 164 ? 16.125 -18.5 -13.461 1 92.94 164 LYS B O 1
ATOM 3816 N N . CYS B 1 165 ? 15.266 -18.953 -11.469 1 95.5 165 CYS B N 1
ATOM 3817 C CA . CYS B 1 165 ? 13.953 -19.281 -12 1 95.5 165 CYS B CA 1
ATOM 3818 C C . CYS B 1 165 ? 12.898 -19.266 -10.898 1 95.5 165 CYS B C 1
ATOM 3820 O O . CYS B 1 165 ? 13.133 -19.781 -9.797 1 95.5 165 CYS B O 1
ATOM 3822 N N . GLY B 1 166 ? 11.789 -18.688 -11.242 1 97.25 166 GLY B N 1
ATOM 3823 C CA . GLY B 1 166 ? 10.695 -18.703 -10.289 1 97.25 166 GLY B CA 1
ATOM 3824 C C . GLY B 1 166 ? 9.586 -17.734 -10.625 1 97.25 166 GLY B C 1
ATOM 3825 O O . GLY B 1 166 ? 9.812 -16.766 -11.359 1 97.25 166 GLY B O 1
ATOM 3826 N N . TYR B 1 167 ? 8.406 -18.016 -10.18 1 98.5 167 TYR B N 1
ATOM 3827 C CA . TYR B 1 167 ? 7.23 -17.172 -10.391 1 98.5 167 TYR B CA 1
ATOM 3828 C C . TYR B 1 167 ? 6.547 -16.844 -9.062 1 98.5 167 TYR B C 1
ATOM 3830 O O . TYR B 1 167 ? 6.457 -17.703 -8.188 1 98.5 167 TYR B O 1
ATOM 3838 N N . ILE B 1 168 ? 6.152 -15.641 -8.906 1 98.44 168 ILE B N 1
ATOM 3839 C CA . ILE B 1 168 ? 5.422 -15.18 -7.73 1 98.44 168 ILE B CA 1
ATOM 3840 C C . ILE B 1 168 ? 4.16 -14.438 -8.164 1 98.44 168 ILE B C 1
ATOM 3842 O O . ILE B 1 168 ? 4.211 -13.578 -9.047 1 98.44 168 ILE B O 1
ATOM 3846 N N . ALA B 1 169 ? 3.025 -14.797 -7.605 1 98.44 169 ALA B N 1
ATOM 3847 C CA . ALA B 1 169 ? 1.768 -14.109 -7.875 1 98.44 169 ALA B CA 1
ATOM 3848 C C . ALA B 1 169 ? 1.165 -13.547 -6.59 1 98.44 169 ALA B C 1
ATOM 3850 O O . ALA B 1 169 ? 1.139 -14.219 -5.559 1 98.44 169 ALA B O 1
ATOM 3851 N N . PHE B 1 170 ? 0.789 -12.312 -6.613 1 97.81 170 PHE B N 1
ATOM 3852 C CA . PHE B 1 170 ? -0.037 -11.688 -5.586 1 97.81 170 PHE B CA 1
ATOM 3853 C C . PHE B 1 170 ? -1.484 -11.578 -6.047 1 97.81 170 PHE B C 1
ATOM 3855 O O . PHE B 1 170 ? -1.791 -10.82 -6.969 1 97.81 170 PHE B O 1
ATOM 3862 N N . ILE B 1 171 ? -2.355 -12.336 -5.406 1 95.31 171 ILE B N 1
ATOM 3863 C CA . ILE B 1 171 ? -3.766 -12.266 -5.773 1 95.31 171 ILE B CA 1
ATOM 3864 C C . ILE B 1 171 ? -4.414 -11.055 -5.105 1 95.31 171 ILE B C 1
ATOM 3866 O O . ILE B 1 171 ? -4.359 -10.914 -3.881 1 95.31 171 ILE B O 1
ATOM 3870 N N . GLY B 1 172 ? -4.91 -10.148 -5.867 1 90.31 172 GLY B N 1
ATOM 3871 C CA . GLY B 1 172 ? -5.562 -8.961 -5.332 1 90.31 172 GLY B CA 1
ATOM 3872 C C . GLY B 1 172 ? -6.754 -8.516 -6.152 1 90.31 172 GLY B C 1
ATOM 3873 O O . GLY B 1 172 ? -7.387 -9.328 -6.832 1 90.31 172 GLY B O 1
ATOM 3874 N N . GLU B 1 173 ? -7.172 -7.211 -5.926 1 85.31 173 GLU B N 1
ATOM 3875 C CA . GLU B 1 173 ? -8.336 -6.641 -6.598 1 85.31 173 GLU B CA 1
ATOM 3876 C C . GLU B 1 173 ? -7.988 -5.312 -7.27 1 85.31 173 GLU B C 1
ATOM 3878 O O . GLU B 1 173 ? -6.863 -4.828 -7.152 1 85.31 173 GLU B O 1
ATOM 3883 N N . SER B 1 174 ? -8.953 -4.828 -8.008 1 78.62 174 SER B N 1
ATOM 3884 C CA . SER B 1 174 ? -8.719 -3.613 -8.781 1 78.62 174 SER B CA 1
ATOM 3885 C C . SER B 1 174 ? -8.906 -2.365 -7.926 1 78.62 174 SER B C 1
ATOM 3887 O O . SER B 1 174 ? -8.531 -1.264 -8.336 1 78.62 174 SER B O 1
ATOM 3889 N N . SER B 1 175 ? -9.312 -2.434 -6.727 1 76.81 175 SER B N 1
ATOM 3890 C CA . SER B 1 175 ? -9.672 -1.265 -5.93 1 76.81 175 SER B CA 1
ATOM 3891 C C . SER B 1 175 ? -8.438 -0.637 -5.285 1 76.81 175 SER B C 1
ATOM 3893 O O . SER B 1 175 ? -8.555 0.272 -4.461 1 76.81 175 SER B O 1
ATOM 3895 N N . PHE B 1 176 ? -7.289 -1.012 -5.727 1 76 176 PHE B N 1
ATOM 3896 C CA . PHE B 1 176 ? -6.082 -0.485 -5.102 1 76 176 PHE B CA 1
ATOM 3897 C C . PHE B 1 176 ? -5.801 0.936 -5.578 1 76 176 PHE B C 1
ATOM 3899 O O . PHE B 1 176 ? -5.012 1.656 -4.965 1 76 176 PHE B O 1
ATOM 3906 N N . ASP B 1 177 ? -6.48 1.385 -6.625 1 80.88 177 ASP B N 1
ATOM 3907 C CA . ASP B 1 177 ? -6.172 2.699 -7.176 1 80.88 177 ASP B CA 1
ATOM 3908 C C . ASP B 1 177 ? -7.391 3.615 -7.137 1 80.88 177 ASP B C 1
ATOM 3910 O O . ASP B 1 177 ? -7.434 4.633 -7.832 1 80.88 177 ASP B O 1
ATOM 3914 N N . LEU B 1 178 ? -8.352 3.195 -6.434 1 87.69 178 LEU B N 1
ATOM 3915 C CA . LEU B 1 178 ? -9.555 3.982 -6.227 1 87.69 178 LEU B CA 1
ATOM 3916 C C . LEU B 1 178 ? -9.82 4.188 -4.738 1 87.69 178 LEU B C 1
ATOM 3918 O O . LEU B 1 178 ? -9.539 3.303 -3.926 1 87.69 178 LEU B O 1
ATOM 3922 N N . PRO B 1 179 ? -10.398 5.332 -4.465 1 89.94 179 PRO B N 1
ATOM 3923 C CA . PRO B 1 179 ? -10.82 5.477 -3.068 1 89.94 179 PRO B CA 1
ATOM 3924 C C . PRO B 1 179 ? -11.922 4.5 -2.682 1 89.94 179 PRO B C 1
ATOM 3926 O O . PRO B 1 179 ? -12.906 4.352 -3.414 1 89.94 179 PRO B O 1
ATOM 3929 N N . VAL B 1 180 ? -11.695 3.869 -1.572 1 88.25 180 VAL B N 1
ATOM 3930 C CA . VAL B 1 180 ? -12.688 2.914 -1.087 1 88.25 180 VAL B CA 1
ATOM 3931 C C . VAL B 1 180 ? -13 3.197 0.379 1 88.25 180 VAL B C 1
ATOM 3933 O O . VAL B 1 180 ? -12.609 2.436 1.266 1 88.25 180 VAL B O 1
ATOM 3936 N N . PRO B 1 181 ? -13.891 4.18 0.563 1 89.5 181 PRO B N 1
ATOM 3937 C CA . PRO B 1 181 ? -14.281 4.453 1.946 1 89.5 181 PRO B CA 1
ATOM 3938 C C . PRO B 1 181 ? -14.883 3.234 2.643 1 89.5 181 PRO B C 1
ATOM 3940 O O . PRO B 1 181 ? -15.516 2.4 1.994 1 89.5 181 PRO B O 1
ATOM 3943 N N . PHE B 1 182 ? -14.586 3.055 3.967 1 86 182 PHE B N 1
ATOM 3944 C CA . PHE B 1 182 ? -15.086 2.002 4.844 1 86 182 PHE B CA 1
ATOM 3945 C C . PHE B 1 182 ? -14.312 0.707 4.633 1 86 182 PHE B C 1
ATOM 3947 O O . PHE B 1 182 ? -14.578 -0.296 5.301 1 86 182 PHE B O 1
ATOM 3954 N N . CYS B 1 183 ? -13.383 0.729 3.695 1 86.75 183 CYS B N 1
ATOM 3955 C CA . CYS B 1 183 ? -12.438 -0.359 3.471 1 86.75 183 CYS B CA 1
ATOM 3956 C C . CYS B 1 183 ? -11.031 0.178 3.254 1 86.75 183 CYS B C 1
ATOM 3958 O O . CYS B 1 183 ? -10.312 -0.286 2.365 1 86.75 183 CYS B O 1
ATOM 3960 N N . ALA B 1 184 ? -10.727 1.168 3.984 1 90.38 184 ALA B N 1
ATOM 3961 C CA . ALA B 1 184 ? -9.516 1.938 3.738 1 90.38 184 ALA B CA 1
ATOM 3962 C C . ALA B 1 184 ? -8.266 1.076 3.932 1 90.38 184 ALA B C 1
ATOM 3964 O O . ALA B 1 184 ? -7.348 1.11 3.111 1 90.38 184 ALA B O 1
ATOM 3965 N N . LEU B 1 185 ? -8.234 0.278 4.977 1 91.5 185 LEU B N 1
ATOM 3966 C CA . LEU B 1 185 ? -7.055 -0.52 5.277 1 91.5 185 LEU B CA 1
ATOM 3967 C C . LEU B 1 185 ? -6.883 -1.642 4.258 1 91.5 185 LEU B C 1
ATOM 3969 O O . LEU B 1 185 ? -5.77 -1.898 3.791 1 91.5 185 LEU B O 1
ATOM 3973 N N . TYR B 1 186 ? -7.941 -2.266 3.916 1 89.88 186 TYR B N 1
ATOM 3974 C CA . TYR B 1 186 ? -7.879 -3.346 2.938 1 89.88 186 TYR B CA 1
ATOM 3975 C C . TYR B 1 186 ? -7.406 -2.828 1.585 1 89.88 186 TYR B C 1
ATOM 3977 O O . TYR B 1 186 ? -6.473 -3.379 0.995 1 89.88 186 TYR B O 1
ATOM 3985 N N . SER B 1 187 ? -8.055 -1.76 1.101 1 91.25 187 SER B N 1
ATOM 3986 C CA . SER B 1 187 ? -7.66 -1.19 -0.183 1 91.25 187 SER B CA 1
ATOM 3987 C C . SER B 1 187 ? -6.211 -0.718 -0.154 1 91.25 187 SER B C 1
ATOM 3989 O O . SER B 1 187 ? -5.496 -0.835 -1.15 1 91.25 187 SER B O 1
ATOM 3991 N N . ALA B 1 188 ? -5.832 -0.173 0.974 1 94.56 188 ALA B N 1
ATOM 3992 C CA . ALA B 1 188 ? -4.441 0.253 1.121 1 94.56 188 ALA B CA 1
ATOM 3993 C C . ALA B 1 188 ? -3.49 -0.937 1.038 1 94.56 188 ALA B C 1
ATOM 3995 O O . ALA B 1 188 ? -2.412 -0.838 0.448 1 94.56 188 ALA B O 1
ATOM 3996 N N . SER B 1 189 ? -3.836 -2.051 1.617 1 94.69 189 SER B N 1
ATOM 3997 C CA . SER B 1 189 ? -2.996 -3.242 1.562 1 94.69 189 SER B CA 1
ATOM 3998 C C . SER B 1 189 ? -2.863 -3.758 0.133 1 94.69 189 SER B C 1
ATOM 4000 O O . SER B 1 189 ? -1.81 -4.27 -0.253 1 94.69 189 SER B O 1
ATOM 4002 N N . LEU B 1 190 ? -3.941 -3.633 -0.624 1 93.75 190 LEU B N 1
ATOM 4003 C CA . LEU B 1 190 ? -3.881 -4.031 -2.025 1 93.75 190 LEU B CA 1
ATOM 4004 C C . LEU B 1 190 ? -2.943 -3.121 -2.811 1 93.75 190 LEU B C 1
ATOM 4006 O O . LEU B 1 190 ? -2.213 -3.584 -3.689 1 93.75 190 LEU B O 1
ATOM 4010 N N . ALA B 1 191 ? -3.006 -1.861 -2.494 1 95.62 191 ALA B N 1
ATOM 4011 C CA . ALA B 1 191 ? -2.092 -0.919 -3.135 1 95.62 191 ALA B CA 1
ATOM 4012 C C . ALA B 1 191 ? -0.639 -1.272 -2.834 1 95.62 191 ALA B C 1
ATOM 4014 O O . ALA B 1 191 ? 0.223 -1.187 -3.713 1 95.62 191 ALA B O 1
ATOM 4015 N N . TYR B 1 192 ? -0.399 -1.647 -1.614 1 96.75 192 TYR B N 1
ATOM 4016 C CA . TYR B 1 192 ? 0.928 -2.098 -1.21 1 96.75 192 TYR B CA 1
ATOM 4017 C C . TYR B 1 192 ? 1.381 -3.285 -2.053 1 96.75 192 TYR B C 1
ATOM 4019 O O . TYR B 1 192 ? 2.484 -3.279 -2.602 1 96.75 192 TYR B O 1
ATOM 4027 N N . LEU B 1 193 ? 0.576 -4.258 -2.172 1 97 193 LEU B N 1
ATOM 4028 C CA . LEU B 1 193 ? 0.914 -5.484 -2.887 1 97 193 LEU B CA 1
ATOM 4029 C C . LEU B 1 193 ? 1.159 -5.199 -4.363 1 97 193 LEU B C 1
ATOM 4031 O O . LEU B 1 193 ? 2.088 -5.75 -4.961 1 97 193 LEU B O 1
ATOM 4035 N N . HIS B 1 194 ? 0.308 -4.41 -4.918 1 96 194 HIS B N 1
ATOM 4036 C CA . HIS B 1 194 ? 0.467 -4.07 -6.328 1 96 194 HIS B CA 1
ATOM 4037 C C . HIS B 1 194 ? 1.81 -3.395 -6.586 1 96 194 HIS B C 1
ATOM 4039 O O . HIS B 1 194 ? 2.518 -3.748 -7.531 1 96 194 HIS B O 1
ATOM 4045 N N . GLN B 1 195 ? 2.105 -2.418 -5.754 1 95.62 195 GLN B N 1
ATOM 4046 C CA . GLN B 1 195 ? 3.355 -1.686 -5.918 1 95.62 195 GLN B CA 1
ATOM 4047 C C . GLN B 1 195 ? 4.559 -2.59 -5.676 1 95.62 195 GLN B C 1
ATOM 4049 O O . GLN B 1 195 ? 5.562 -2.502 -6.387 1 95.62 195 GLN B O 1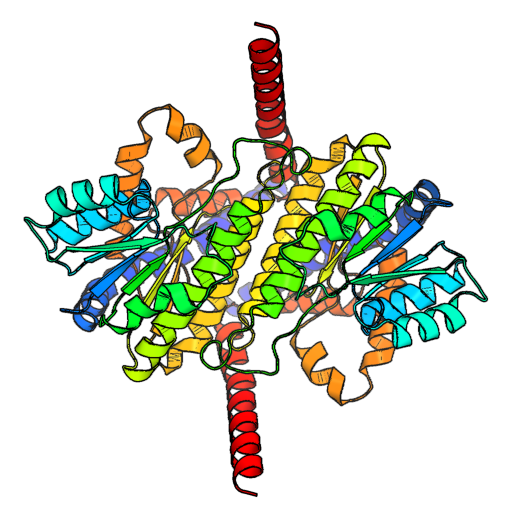
ATOM 4054 N N . LEU B 1 196 ? 4.484 -3.426 -4.703 1 95.38 196 LEU B N 1
ATOM 4055 C CA . LEU B 1 196 ? 5.543 -4.387 -4.418 1 95.38 196 LEU B CA 1
ATOM 4056 C C . LEU B 1 196 ? 5.805 -5.285 -5.625 1 95.38 196 LEU B C 1
ATOM 4058 O O . LEU B 1 196 ? 6.945 -5.426 -6.062 1 95.38 196 LEU B O 1
ATOM 4062 N N . ALA B 1 197 ? 4.754 -5.824 -6.184 1 96.31 197 ALA B N 1
ATOM 4063 C CA . ALA B 1 197 ? 4.859 -6.699 -7.344 1 96.31 197 ALA B CA 1
ATOM 4064 C C . ALA B 1 197 ? 5.477 -5.965 -8.531 1 96.31 197 ALA B C 1
ATOM 4066 O O . ALA B 1 197 ? 6.371 -6.492 -9.195 1 96.31 197 ALA B O 1
ATOM 4067 N N . SER B 1 198 ? 5 -4.777 -8.711 1 95.12 198 SER B N 1
ATOM 4068 C CA . SER B 1 198 ? 5.449 -3.982 -9.852 1 95.12 198 SER B CA 1
ATOM 4069 C C . SER B 1 198 ? 6.945 -3.701 -9.773 1 95.12 198 SER B C 1
ATOM 4071 O O . SER B 1 198 ? 7.648 -3.783 -10.781 1 95.12 198 SER B O 1
ATOM 4073 N N . SER B 1 199 ? 7.395 -3.346 -8.641 1 93.56 199 SER B N 1
ATOM 4074 C CA . SER B 1 199 ? 8.805 -3.025 -8.461 1 93.56 199 SER B CA 1
ATOM 4075 C C . SER B 1 199 ? 9.672 -4.281 -8.523 1 93.56 199 SER B C 1
ATOM 4077 O O . SER B 1 199 ? 10.727 -4.289 -9.156 1 93.56 199 SER B O 1
ATOM 4079 N N . LEU B 1 200 ? 9.227 -5.332 -7.93 1 94.31 200 LEU B N 1
ATOM 4080 C CA . LEU B 1 200 ? 9.977 -6.578 -7.895 1 94.31 200 LEU B CA 1
ATOM 4081 C C . LEU B 1 200 ? 10.07 -7.199 -9.281 1 94.31 200 LEU B C 1
ATOM 4083 O O . LEU B 1 200 ? 11.062 -7.855 -9.609 1 94.31 200 LEU B O 1
ATOM 4087 N N . TYR B 1 201 ? 9.062 -6.988 -10.109 1 96.38 201 TYR B N 1
ATOM 4088 C CA . TYR B 1 201 ? 9.078 -7.48 -11.484 1 96.38 201 TYR B CA 1
ATOM 4089 C C . TYR B 1 201 ? 10.352 -7.055 -12.203 1 96.38 201 TYR B C 1
ATOM 4091 O O . TYR B 1 201 ? 11 -7.871 -12.859 1 96.38 201 TYR B O 1
ATOM 4099 N N . TYR B 1 202 ? 10.695 -5.836 -12.031 1 94.06 202 TYR B N 1
ATOM 4100 C CA . TYR B 1 202 ? 11.883 -5.316 -12.703 1 94.06 202 TYR B CA 1
ATOM 4101 C C . TYR B 1 202 ? 13.148 -5.691 -11.938 1 94.06 202 TYR B C 1
ATOM 4103 O O . TYR B 1 202 ? 14.148 -6.086 -12.539 1 94.06 202 TYR B O 1
ATOM 4111 N N . GLU B 1 203 ? 13.062 -5.625 -10.656 1 90.88 203 GLU B N 1
ATOM 4112 C CA . GLU B 1 203 ? 14.227 -5.871 -9.812 1 90.88 203 GLU B CA 1
ATOM 4113 C C . GLU B 1 203 ? 14.734 -7.301 -9.969 1 90.88 203 GLU B C 1
ATOM 4115 O O . GLU B 1 203 ? 15.938 -7.551 -9.914 1 90.88 203 GLU B O 1
ATOM 4120 N N . LEU B 1 204 ? 13.805 -8.227 -10.211 1 92.19 204 LEU B N 1
ATOM 4121 C CA . LEU B 1 204 ? 14.164 -9.641 -10.188 1 92.19 204 LEU B CA 1
ATOM 4122 C C . LEU B 1 204 ? 14.273 -10.195 -11.602 1 92.19 204 LEU B C 1
ATOM 4124 O O . LEU B 1 204 ? 14.562 -11.383 -11.789 1 92.19 204 LEU B O 1
ATOM 4128 N N . SER B 1 205 ? 14.102 -9.367 -12.539 1 91.31 205 SER B N 1
ATOM 4129 C CA . SER B 1 205 ? 14.094 -9.812 -13.93 1 91.31 205 SER B CA 1
ATOM 4130 C C . SER B 1 205 ? 15.422 -10.461 -14.305 1 91.31 205 SER B C 1
ATOM 4132 O O . SER B 1 205 ? 15.445 -11.469 -15.023 1 91.31 205 SER B O 1
ATOM 4134 N N . ASP B 1 206 ? 16.5 -9.984 -13.781 1 88.56 206 ASP B N 1
ATOM 4135 C CA . ASP B 1 206 ? 17.828 -10.492 -14.125 1 88.56 206 ASP B CA 1
ATOM 4136 C C . ASP B 1 206 ? 18.062 -11.859 -13.492 1 88.56 206 ASP B C 1
ATOM 4138 O O . ASP B 1 206 ? 19 -12.578 -13.875 1 88.56 206 ASP B O 1
ATOM 4142 N N . TYR B 1 207 ? 17.234 -12.211 -12.594 1 90.88 207 TYR B N 1
ATOM 4143 C CA . TYR B 1 207 ? 17.375 -13.5 -11.93 1 90.88 207 TYR B CA 1
ATOM 4144 C C . TYR B 1 207 ? 16.375 -14.508 -12.477 1 90.88 207 TYR B C 1
ATOM 4146 O O . TYR B 1 207 ? 16.172 -15.578 -11.898 1 90.88 207 TYR B O 1
ATOM 4154 N N . GLY B 1 208 ? 15.648 -14.102 -13.555 1 93.62 208 GLY B N 1
ATOM 4155 C CA . GLY B 1 208 ? 14.695 -15.016 -14.164 1 93.62 208 GLY B CA 1
ATOM 4156 C C . GLY B 1 208 ? 13.445 -15.219 -13.336 1 93.62 208 GLY B C 1
ATOM 4157 O O . GLY B 1 208 ? 12.766 -16.234 -13.461 1 93.62 208 GLY B O 1
ATOM 4158 N N . ILE B 1 209 ? 13.219 -14.359 -12.414 1 96.19 209 ILE B N 1
ATOM 4159 C CA . ILE B 1 209 ? 12.047 -14.453 -11.547 1 96.19 209 ILE B CA 1
ATOM 4160 C C . ILE B 1 209 ? 10.992 -13.445 -12.008 1 96.19 209 ILE B C 1
ATOM 4162 O O . ILE B 1 209 ? 11.312 -12.289 -12.297 1 96.19 209 ILE B O 1
ATOM 4166 N N . VAL B 1 210 ? 9.734 -13.883 -12.133 1 97.62 210 VAL B N 1
ATOM 4167 C CA . VAL B 1 210 ? 8.633 -13.016 -12.539 1 97.62 210 VAL B CA 1
ATOM 4168 C C . VAL B 1 210 ? 7.676 -12.812 -11.367 1 97.62 210 VAL B C 1
ATOM 4170 O O . VAL B 1 210 ? 7.129 -13.781 -10.828 1 97.62 210 VAL B O 1
ATOM 4173 N N . CYS B 1 211 ? 7.562 -11.609 -10.969 1 97.12 211 CYS B N 1
ATOM 4174 C CA . CYS B 1 211 ? 6.586 -11.211 -9.961 1 97.12 211 CYS B CA 1
ATOM 4175 C C . CYS B 1 211 ? 5.383 -10.531 -10.602 1 97.12 211 CYS B C 1
ATOM 4177 O O . CYS B 1 211 ? 5.539 -9.57 -11.352 1 97.12 211 CYS B O 1
ATOM 4179 N N . GLU B 1 212 ? 4.18 -11.047 -10.25 1 97.5 212 GLU B N 1
ATOM 4180 C CA . GLU B 1 212 ? 2.982 -10.586 -10.945 1 97.5 212 GLU B CA 1
ATOM 4181 C C . GLU B 1 212 ? 1.857 -10.273 -9.961 1 97.5 212 GLU B C 1
ATOM 4183 O O . GLU B 1 212 ? 1.666 -10.992 -8.977 1 97.5 212 GLU B O 1
ATOM 4188 N N . TYR B 1 213 ? 1.194 -9.141 -10.195 1 96.62 213 TYR B N 1
ATOM 4189 C CA . TYR B 1 213 ? -0.054 -8.836 -9.5 1 96.62 213 TYR B CA 1
ATOM 4190 C C . TYR B 1 213 ? -1.255 -9.305 -10.312 1 96.62 213 TYR B C 1
ATOM 4192 O O . TYR B 1 213 ? -1.41 -8.922 -11.477 1 96.62 213 TYR B O 1
ATOM 4200 N N . VAL B 1 214 ? -2.119 -10.141 -9.742 1 95.81 214 VAL B N 1
ATOM 4201 C CA . VAL B 1 214 ? -3.268 -10.727 -10.422 1 95.81 214 VAL B CA 1
ATOM 4202 C C . VAL B 1 214 ? -4.555 -10.07 -9.938 1 95.81 214 VAL B C 1
ATOM 4204 O O . VAL B 1 214 ? -4.902 -10.18 -8.758 1 95.81 214 VAL B O 1
ATOM 4207 N N . ARG B 1 215 ? -5.289 -9.492 -10.852 1 91.25 215 ARG B N 1
ATOM 4208 C CA . ARG B 1 215 ? -6.504 -8.766 -10.492 1 91.25 215 ARG B CA 1
ATOM 4209 C C . ARG B 1 215 ? -7.73 -9.664 -10.617 1 91.25 215 ARG B C 1
ATOM 4211 O O . ARG B 1 215 ? -8.031 -10.164 -11.703 1 91.25 215 ARG B O 1
ATOM 4218 N N . TYR B 1 216 ? -8.391 -10.094 -9.617 1 81.06 216 TYR B N 1
ATOM 4219 C CA . TYR B 1 216 ? -9.578 -10.938 -9.609 1 81.06 216 TYR B CA 1
ATOM 4220 C C . TYR B 1 216 ? -10.836 -10.109 -9.852 1 81.06 216 TYR B C 1
ATOM 4222 O O . TYR B 1 216 ? -11.836 -10.625 -10.367 1 81.06 216 TYR B O 1
ATOM 4230 N N . GLY B 1 217 ? -10.961 -8.828 -9.727 1 71.19 217 GLY B N 1
ATOM 4231 C CA . GLY B 1 217 ? -12.156 -8.031 -9.953 1 71.19 217 GLY B CA 1
ATOM 4232 C C . GLY B 1 217 ? -12.383 -6.973 -8.891 1 71.19 217 GLY B C 1
ATOM 4233 O O . GLY B 1 217 ? -11.438 -6.566 -8.211 1 71.19 217 GLY B O 1
ATOM 4234 N N . SER B 1 218 ? -13.75 -6.348 -8.945 1 58.59 218 SER B N 1
ATOM 4235 C CA . SER B 1 218 ? -14.023 -5.199 -8.086 1 58.59 218 SER B CA 1
ATOM 4236 C C . SER B 1 218 ? -14.531 -5.641 -6.719 1 58.59 218 SER B C 1
ATOM 4238 O O . SER B 1 218 ? -15.156 -6.691 -6.59 1 58.59 218 SER B O 1
ATOM 4240 N N . ILE B 1 219 ? -14.008 -5.023 -5.566 1 51.56 219 ILE B N 1
ATOM 4241 C CA . ILE B 1 219 ? -14.414 -5.16 -4.168 1 51.56 219 ILE B CA 1
ATOM 4242 C C . ILE B 1 219 ? -15.93 -5.336 -4.082 1 51.56 219 ILE B C 1
ATOM 4244 O O . ILE B 1 219 ? -16.422 -6.098 -3.25 1 51.56 219 ILE B O 1
ATOM 4248 N N . LEU B 1 220 ? -16.547 -4.551 -4.883 1 52.66 220 LEU B N 1
ATOM 4249 C CA . LEU B 1 220 ? -18 -4.512 -4.754 1 52.66 220 LEU B CA 1
ATOM 4250 C C . LEU B 1 220 ? -18.594 -5.898 -4.93 1 52.66 220 LEU B C 1
ATOM 4252 O O . LEU B 1 220 ? -19.531 -6.277 -4.207 1 52.66 220 LEU B O 1
ATOM 4256 N N . LYS B 1 221 ? -18.094 -6.457 -5.906 1 51.16 221 LYS B N 1
ATOM 4257 C CA . LYS B 1 221 ? -18.719 -7.727 -6.27 1 51.16 221 LYS B CA 1
ATOM 4258 C C . LYS B 1 221 ? -18.422 -8.797 -5.223 1 51.16 221 LYS B C 1
ATOM 4260 O O . LYS B 1 221 ? -19.297 -9.594 -4.879 1 51.16 221 LYS B O 1
ATOM 4265 N N . THR B 1 222 ? -17.172 -8.766 -4.777 1 48.69 222 THR B N 1
ATOM 4266 C CA . THR B 1 222 ? -16.797 -9.828 -3.855 1 48.69 222 THR B CA 1
ATOM 4267 C C . THR B 1 222 ? -17.609 -9.742 -2.564 1 48.69 222 THR B C 1
ATOM 4269 O O . THR B 1 222 ? -17.984 -10.766 -1.987 1 48.69 222 THR B O 1
ATOM 4272 N N . ARG B 1 223 ? -17.766 -8.539 -2.102 1 51.12 223 ARG B N 1
ATOM 4273 C CA . ARG B 1 223 ? -18.5 -8.367 -0.853 1 51.12 223 ARG B CA 1
ATOM 4274 C C . ARG B 1 223 ? -20 -8.609 -1.058 1 51.12 223 ARG B C 1
ATOM 4276 O O . ARG B 1 223 ? -20.672 -9.125 -0.166 1 51.12 223 ARG B O 1
ATOM 4283 N N . ILE B 1 224 ? -20.438 -8.211 -2.283 1 47.22 224 ILE B N 1
ATOM 4284 C CA . ILE B 1 224 ? -21.859 -8.406 -2.598 1 47.22 224 ILE B CA 1
ATOM 4285 C C . ILE B 1 224 ? -22.109 -9.875 -2.928 1 47.22 224 ILE B C 1
ATOM 4287 O O . ILE B 1 224 ? -23.141 -10.438 -2.533 1 47.22 224 ILE B O 1
ATOM 4291 N N . ASP B 1 225 ? -21.281 -10.445 -3.719 1 46.81 225 ASP B N 1
ATOM 4292 C CA . ASP B 1 225 ? -21.531 -11.789 -4.23 1 46.81 225 ASP B CA 1
ATOM 4293 C C . ASP B 1 225 ? -21.469 -12.828 -3.109 1 46.81 225 ASP B C 1
ATOM 4295 O O . ASP B 1 225 ? -22.016 -13.922 -3.234 1 46.81 225 ASP B O 1
ATOM 4299 N N . ARG B 1 226 ? -20.5 -12.633 -2.189 1 47 226 ARG B N 1
ATOM 4300 C CA . ARG B 1 226 ? -20.453 -13.641 -1.133 1 47 226 ARG B CA 1
ATOM 4301 C C . ARG B 1 226 ? -21.859 -13.945 -0.604 1 47 226 ARG B C 1
ATOM 4303 O O . ARG B 1 226 ? -22.094 -15.008 -0.03 1 47 226 ARG B O 1
ATOM 4310 N N . LYS B 1 227 ? -22.766 -13.047 -0.918 1 43.41 227 LYS B N 1
ATOM 4311 C CA . LYS B 1 227 ? -24.094 -13.305 -0.378 1 43.41 227 LYS B CA 1
ATOM 4312 C C . LYS B 1 227 ? -24.906 -14.203 -1.308 1 43.41 227 LYS B C 1
ATOM 4314 O O . LYS B 1 227 ? -25.734 -14.992 -0.849 1 43.41 227 LYS B O 1
ATOM 4319 N N . ASP B 1 228 ? -24.688 -14.188 -2.676 1 41.75 228 ASP B N 1
ATOM 4320 C CA . ASP B 1 228 ? -25.734 -14.797 -3.48 1 41.75 228 ASP B CA 1
ATOM 4321 C C . ASP B 1 228 ? -25.234 -16.062 -4.18 1 41.75 228 ASP B C 1
ATOM 4323 O O . ASP B 1 228 ? -25.875 -16.547 -5.109 1 41.75 228 ASP B O 1
ATOM 4327 N N . GLY B 1 229 ? -24.266 -16.781 -3.812 1 45.25 229 GLY B N 1
ATOM 4328 C CA . GLY B 1 229 ? -23.922 -18.047 -4.441 1 45.25 229 GLY B CA 1
ATOM 4329 C C . GLY B 1 229 ? -23.281 -17.891 -5.805 1 45.25 229 GLY B C 1
ATOM 4330 O O . GLY B 1 229 ? -22.688 -18.828 -6.336 1 45.25 229 GLY B O 1
ATOM 4331 N N . ILE B 1 230 ? -23.594 -17.016 -6.762 1 41.81 230 ILE B N 1
ATOM 4332 C CA . ILE B 1 230 ? -23.078 -16.641 -8.07 1 41.81 230 ILE B CA 1
ATOM 4333 C C . ILE B 1 230 ? -21.562 -16.469 -8 1 41.81 230 ILE B C 1
ATOM 4335 O O . ILE B 1 230 ? -20.859 -16.719 -8.984 1 41.81 230 ILE B O 1
ATOM 4339 N N . CYS B 1 231 ? -21 -16.719 -6.805 1 55.56 231 CYS B N 1
ATOM 4340 C CA . CYS B 1 231 ? -19.641 -16.375 -6.43 1 55.56 231 CYS B CA 1
ATOM 4341 C C . CYS B 1 231 ? -18.688 -17.516 -6.758 1 55.56 231 CYS B C 1
ATOM 4343 O O . CYS B 1 231 ? -17.594 -17.297 -7.293 1 55.56 231 CYS B O 1
ATOM 4345 N N . HIS B 1 232 ? -19.234 -18.672 -6.809 1 58.84 232 HIS B N 1
ATOM 4346 C CA . HIS B 1 232 ? -18.328 -19.797 -6.949 1 58.84 232 HIS B CA 1
ATOM 4347 C C . HIS B 1 232 ? -17.922 -20 -8.406 1 58.84 232 HIS B C 1
ATOM 4349 O O . HIS B 1 232 ? -16.766 -20.297 -8.695 1 58.84 232 HIS B O 1
ATOM 4355 N N . ASN B 1 233 ? -18.875 -19.859 -9.32 1 63.66 233 ASN B N 1
ATOM 4356 C CA . ASN B 1 233 ? -18.562 -20.031 -10.734 1 63.66 233 ASN B CA 1
ATOM 4357 C C . ASN B 1 233 ? -17.609 -18.953 -11.227 1 63.66 233 ASN B C 1
ATOM 4359 O O . ASN B 1 233 ? -16.719 -19.234 -12.047 1 63.66 233 ASN B O 1
ATOM 4363 N N . ASN B 1 234 ? -17.734 -17.953 -10.602 1 81.19 234 ASN B N 1
ATOM 4364 C CA . ASN B 1 234 ? -16.844 -16.859 -10.977 1 81.19 234 ASN B CA 1
ATOM 4365 C C . ASN B 1 234 ? -15.422 -17.094 -10.484 1 81.19 234 ASN B C 1
ATOM 4367 O O . ASN B 1 234 ? -14.461 -16.828 -11.203 1 81.19 234 ASN B O 1
ATOM 4371 N N . THR B 1 235 ? -15.422 -17.781 -9.375 1 88.44 235 THR B N 1
ATOM 4372 C CA . THR B 1 235 ? -14.102 -18.094 -8.82 1 88.44 235 THR B CA 1
ATOM 4373 C C . THR B 1 235 ? -13.406 -19.156 -9.648 1 88.44 235 THR B C 1
ATOM 4375 O O . THR B 1 235 ? -12.211 -19.047 -9.945 1 88.44 235 THR B O 1
ATOM 4378 N N . LYS B 1 236 ? -14.18 -20.188 -10.07 1 92.44 236 LYS B N 1
ATOM 4379 C CA . LYS B 1 236 ? -13.633 -21.281 -10.875 1 92.44 236 LYS B CA 1
ATOM 4380 C C . LYS B 1 236 ? -13.078 -20.75 -12.203 1 92.44 236 LYS B C 1
ATOM 4382 O O . LYS B 1 236 ? -11.953 -21.078 -12.586 1 92.44 236 LYS B O 1
ATOM 4387 N N . LYS B 1 237 ? -13.867 -19.953 -12.812 1 92.5 237 LYS B N 1
ATOM 4388 C CA . LYS B 1 237 ? -13.453 -19.406 -14.102 1 92.5 237 LYS B CA 1
ATOM 4389 C C . LYS B 1 237 ? -12.258 -18.484 -13.945 1 92.5 237 LYS B C 1
ATOM 4391 O O . LYS B 1 237 ? -11.383 -18.438 -14.805 1 92.5 237 LYS B O 1
ATOM 4396 N N . PHE B 1 238 ? -12.25 -17.734 -12.898 1 92.31 238 PHE B N 1
ATOM 4397 C CA . PHE B 1 238 ? -11.125 -16.844 -12.617 1 92.31 238 PHE B CA 1
ATOM 4398 C C . PHE B 1 238 ? -9.836 -17.641 -12.453 1 92.31 238 PHE B C 1
ATOM 4400 O O . PHE B 1 238 ? -8.828 -17.328 -13.094 1 92.31 238 PHE B O 1
ATOM 4407 N N . VAL B 1 239 ? -9.914 -18.672 -11.672 1 95.44 239 VAL B N 1
ATOM 4408 C CA . VAL B 1 239 ? -8.719 -19.453 -11.375 1 95.44 239 VAL B CA 1
ATOM 4409 C C . VAL B 1 239 ? -8.242 -20.172 -12.641 1 95.44 239 VAL B C 1
ATOM 4411 O O . VAL B 1 239 ? -7.047 -20.234 -12.914 1 95.44 239 VAL B O 1
ATOM 4414 N N . GLU B 1 240 ? -9.164 -20.703 -13.422 1 96.12 240 GLU B N 1
ATOM 4415 C CA . GLU B 1 240 ? -8.812 -21.344 -14.68 1 96.12 240 GLU B CA 1
ATOM 4416 C C . GLU B 1 240 ? -8.031 -20.391 -15.586 1 96.12 240 GLU B C 1
ATOM 4418 O O . GLU B 1 240 ? -6.984 -20.766 -16.125 1 96.12 240 GLU B O 1
ATOM 4423 N N . SER B 1 241 ? -8.578 -19.219 -15.711 1 95.31 241 SER B N 1
ATOM 4424 C CA . SER B 1 241 ? -7.934 -18.234 -16.562 1 95.31 241 SER B CA 1
ATOM 4425 C C . SER B 1 241 ? -6.598 -17.781 -15.984 1 95.31 241 SER B C 1
ATOM 4427 O O . SER B 1 241 ? -5.629 -17.594 -16.719 1 95.31 241 SER B O 1
ATOM 4429 N N . PHE B 1 242 ? -6.562 -17.609 -14.703 1 96.25 242 PHE B N 1
ATOM 4430 C CA . PHE B 1 242 ? -5.336 -17.203 -14.023 1 96.25 242 PHE B CA 1
ATOM 4431 C C . PHE B 1 242 ? -4.215 -18.203 -14.289 1 96.25 242 PHE B C 1
ATOM 4433 O O . PHE B 1 242 ? -3.119 -17.812 -14.703 1 96.25 242 PHE B O 1
ATOM 4440 N N . LEU B 1 243 ? -4.457 -19.484 -14.156 1 97.69 243 LEU B N 1
ATOM 4441 C CA . LEU B 1 243 ? -3.451 -20.531 -14.312 1 97.69 243 LEU B CA 1
ATOM 4442 C C . LEU B 1 243 ? -3.025 -20.656 -15.773 1 97.69 243 LEU B C 1
ATOM 4444 O O . LEU B 1 243 ? -1.96 -21.203 -16.062 1 97.69 243 LEU B O 1
ATOM 4448 N N . LYS B 1 244 ? -3.846 -20.047 -16.672 1 97.31 244 LYS B N 1
ATOM 4449 C CA . LYS B 1 244 ? -3.525 -20.109 -18.094 1 97.31 244 LYS B CA 1
ATOM 4450 C C . LYS B 1 244 ? -2.82 -18.844 -18.547 1 97.31 244 LYS B C 1
ATOM 4452 O O . LYS B 1 244 ? -2.42 -18.719 -19.703 1 97.31 244 LYS B O 1
ATOM 4457 N N . THR B 1 245 ? -2.654 -17.875 -17.625 1 96.94 245 THR B N 1
ATOM 4458 C CA . THR B 1 245 ? -2.156 -16.594 -18.109 1 96.94 245 THR B CA 1
ATOM 4459 C C . THR B 1 245 ? -0.993 -16.094 -17.25 1 96.94 245 THR B C 1
ATOM 4461 O O . THR B 1 245 ? -0.275 -15.172 -17.641 1 96.94 245 THR B O 1
ATOM 4464 N N . PHE B 1 246 ? -0.67 -16.656 -16.141 1 96.94 246 PHE B N 1
ATOM 4465 C CA . PHE B 1 246 ? 0.339 -16.109 -15.25 1 96.94 246 PHE B CA 1
ATOM 4466 C C . PHE B 1 246 ? 1.732 -16.234 -15.852 1 96.94 246 PHE B C 1
ATOM 4468 O O . PHE B 1 246 ? 1.941 -17.031 -16.766 1 96.94 246 PHE B O 1
ATOM 4475 N N . GLY B 1 247 ? 2.684 -15.352 -15.406 1 96.25 247 GLY B N 1
ATOM 4476 C CA . GLY B 1 247 ? 4.102 -15.641 -15.547 1 96.25 247 GLY B CA 1
ATOM 4477 C C . GLY B 1 247 ? 4.777 -14.812 -16.625 1 96.25 247 GLY B C 1
ATOM 4478 O O . GLY B 1 247 ? 5.961 -15 -16.906 1 96.25 247 GLY B O 1
ATOM 4479 N N . SER B 1 248 ? 4.02 -13.852 -17.234 1 94.31 248 SER B N 1
ATOM 4480 C CA . SER B 1 248 ? 4.645 -13.18 -18.359 1 94.31 248 SER B CA 1
ATOM 4481 C C . SER B 1 248 ? 4.52 -11.664 -18.25 1 94.31 248 SER B C 1
ATOM 4483 O O . SER B 1 248 ? 4.887 -10.938 -19.188 1 94.31 248 SER B O 1
ATOM 4485 N N . SER B 1 249 ? 3.943 -11.203 -17.188 1 94.44 249 SER B N 1
ATOM 4486 C CA . SER B 1 249 ? 3.732 -9.766 -17.062 1 94.44 249 SER B CA 1
ATOM 4487 C C . SER B 1 249 ? 3.783 -9.312 -15.617 1 94.44 249 SER B C 1
ATOM 4489 O O . SER B 1 249 ? 3.793 -10.141 -14.703 1 94.44 249 SER B O 1
ATOM 4491 N N . ARG B 1 250 ? 3.887 -8.008 -15.492 1 93.81 250 ARG B N 1
ATOM 4492 C CA . ARG B 1 250 ? 3.928 -7.418 -14.156 1 93.81 250 ARG B CA 1
ATOM 4493 C C . ARG B 1 250 ? 2.555 -7.461 -13.5 1 93.81 250 ARG B C 1
ATOM 4495 O O . ARG B 1 250 ? 2.451 -7.492 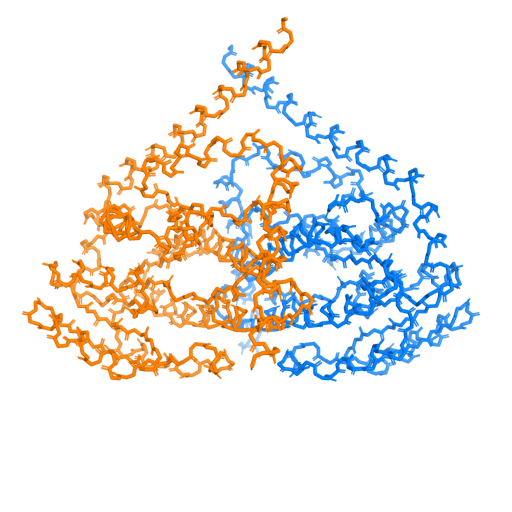-12.266 1 93.81 250 ARG B O 1
ATOM 4502 N N . GLU B 1 251 ? 1.567 -7.43 -14.336 1 94.12 251 GLU B N 1
ATOM 4503 C CA . GLU B 1 251 ? 0.176 -7.441 -13.891 1 94.12 251 GLU B CA 1
ATOM 4504 C C . GLU B 1 251 ? -0.729 -8.086 -14.938 1 94.12 251 GLU B C 1
ATOM 4506 O O . GLU B 1 251 ? -0.509 -7.926 -16.141 1 94.12 251 GLU B O 1
ATOM 4511 N N . ILE B 1 252 ? -1.76 -8.789 -14.438 1 94.25 252 ILE B N 1
ATOM 4512 C CA . ILE B 1 252 ? -2.676 -9.43 -15.375 1 94.25 252 ILE B CA 1
ATOM 4513 C C . ILE B 1 252 ? -4.098 -9.367 -14.828 1 94.25 252 ILE B C 1
ATOM 4515 O O . ILE B 1 252 ? -4.309 -9.422 -13.617 1 94.25 252 ILE B O 1
ATOM 4519 N N . ILE B 1 253 ? -4.996 -9.188 -15.695 1 92.69 253 ILE B N 1
ATOM 4520 C CA . ILE B 1 253 ? -6.422 -9.344 -15.438 1 92.69 253 ILE B CA 1
ATOM 4521 C C . ILE B 1 253 ? -6.953 -10.555 -16.203 1 92.69 253 ILE B C 1
ATOM 4523 O O . ILE B 1 253 ? -7.266 -10.453 -17.391 1 92.69 253 ILE B O 1
ATOM 4527 N N . PRO B 1 254 ? -7.121 -11.617 -15.516 1 92.38 254 PRO B N 1
ATOM 4528 C CA . PRO B 1 254 ? -7.34 -12.898 -16.188 1 92.38 254 PRO B CA 1
ATOM 4529 C C . PRO B 1 254 ? -8.711 -12.984 -16.844 1 92.38 254 PRO B C 1
ATOM 4531 O O . PRO B 1 254 ? -8.906 -13.797 -17.766 1 92.38 254 PRO B O 1
ATOM 4534 N N . ARG B 1 255 ? -9.672 -12.156 -16.422 1 89.25 255 ARG B N 1
ATOM 4535 C CA . ARG B 1 255 ? -11.016 -12.258 -16.969 1 89.25 255 ARG B CA 1
ATOM 4536 C C . ARG B 1 255 ? -11.344 -11.055 -17.859 1 89.25 255 ARG B C 1
ATOM 4538 O O . ARG B 1 255 ? -11.133 -9.906 -17.453 1 89.25 255 ARG B O 1
ATOM 4545 N N . PHE B 1 256 ? -12.008 -11.367 -18.922 1 85.62 256 PHE B N 1
ATOM 4546 C CA . PHE B 1 256 ? -12.312 -10.336 -19.906 1 85.62 256 PHE B CA 1
ATOM 4547 C C . PHE B 1 256 ? -13.266 -9.297 -19.312 1 85.62 256 PHE B C 1
ATOM 4549 O O . PHE B 1 256 ? -13.07 -8.094 -19.5 1 85.62 256 PHE B O 1
ATOM 4556 N N . TYR B 1 257 ? -14.242 -9.805 -18.719 1 83.88 257 TYR B N 1
ATOM 4557 C CA . TYR B 1 257 ? -15.234 -8.891 -18.172 1 83.88 257 TYR B CA 1
ATOM 4558 C C . TYR B 1 257 ? -14.609 -7.98 -17.125 1 83.88 257 TYR B C 1
ATOM 4560 O O . TYR B 1 257 ? -14.961 -6.801 -17.031 1 83.88 257 TYR B O 1
ATOM 4568 N N . HIS B 1 258 ? -13.703 -8.5 -16.328 1 84.38 258 HIS B N 1
ATOM 4569 C CA . HIS B 1 258 ? -13.008 -7.688 -15.336 1 84.38 258 HIS B CA 1
ATOM 4570 C C . HIS B 1 258 ? -12.125 -6.641 -16 1 84.38 258 HIS B C 1
ATOM 4572 O O . HIS B 1 258 ? -11.969 -5.531 -15.484 1 84.38 258 HIS B O 1
ATOM 4578 N N . MET B 1 259 ? -11.609 -6.98 -17.156 1 86.5 259 MET B N 1
ATOM 4579 C CA . MET B 1 259 ? -10.789 -6.051 -17.922 1 86.5 259 MET B CA 1
ATOM 4580 C C . MET B 1 259 ? -11.609 -4.852 -18.391 1 86.5 259 MET B C 1
ATOM 4582 O O . MET B 1 259 ? -11.188 -3.705 -18.219 1 86.5 259 MET B O 1
ATOM 4586 N N . LEU B 1 260 ? -12.75 -5.203 -18.891 1 83.88 260 LEU B N 1
ATOM 4587 C CA . LEU B 1 260 ? -13.633 -4.156 -19.391 1 83.88 260 LEU B CA 1
ATOM 4588 C C . LEU B 1 260 ? -14.078 -3.236 -18.25 1 83.88 260 LEU B C 1
ATOM 4590 O O . LEU B 1 260 ? -14.047 -2.012 -18.391 1 83.88 260 LEU B O 1
ATOM 4594 N N . LEU B 1 261 ? -14.43 -3.844 -17.188 1 83.69 261 LEU B N 1
ATOM 4595 C CA . LEU B 1 261 ? -14.891 -3.066 -16.047 1 83.69 261 LEU B CA 1
ATOM 4596 C C . LEU B 1 261 ? -13.781 -2.16 -15.523 1 83.69 261 LEU B C 1
ATOM 4598 O O . LEU B 1 261 ? -14.031 -1.004 -15.172 1 83.69 261 LEU B O 1
ATOM 4602 N N . HIS B 1 262 ? -12.656 -2.678 -15.469 1 84.81 262 HIS B N 1
ATOM 4603 C CA . HIS B 1 262 ? -11.523 -1.893 -15.008 1 84.81 262 HIS B CA 1
ATOM 4604 C C . HIS B 1 262 ? -11.297 -0.669 -15.891 1 84.81 262 HIS B C 1
ATOM 4606 O O . HIS B 1 262 ? -11.102 0.439 -15.391 1 84.81 262 HIS B O 1
ATOM 4612 N N . CYS B 1 263 ? -11.406 -0.822 -17.219 1 85.38 263 CYS B N 1
ATOM 4613 C CA . CYS B 1 263 ? -11.18 0.269 -18.156 1 85.38 263 CYS B CA 1
ATOM 4614 C C . CYS B 1 263 ? -12.266 1.327 -18.031 1 85.38 263 CYS B C 1
ATOM 4616 O O . CYS B 1 263 ? -11.992 2.525 -18.125 1 85.38 263 CYS B O 1
ATOM 4618 N N . ILE B 1 264 ? -13.5 0.919 -17.75 1 83.81 264 ILE B N 1
ATOM 4619 C CA . ILE B 1 264 ? -14.625 1.839 -17.625 1 83.81 264 ILE B CA 1
ATOM 4620 C C . ILE B 1 264 ? -14.5 2.645 -16.344 1 83.81 264 ILE B C 1
ATOM 4622 O O . ILE B 1 264 ? -14.656 3.869 -16.344 1 83.81 264 ILE B O 1
ATOM 4626 N N . VAL B 1 265 ? -14.188 1.977 -15.289 1 83.75 265 VAL B N 1
ATOM 4627 C CA . VAL B 1 265 ? -14.125 2.625 -13.984 1 83.75 265 VAL B CA 1
ATOM 4628 C C . VAL B 1 265 ? -12.953 3.607 -13.953 1 83.75 265 VAL B C 1
ATOM 4630 O O . VAL B 1 265 ? -13.047 4.668 -13.328 1 83.75 265 VAL B O 1
ATOM 4633 N N . PHE B 1 266 ? -11.922 3.242 -14.656 1 79.56 266 PHE B N 1
ATOM 4634 C CA . PHE B 1 266 ? -10.727 4.082 -14.68 1 79.56 266 PHE B CA 1
ATOM 4635 C C . PHE B 1 266 ? -11.023 5.426 -15.336 1 79.56 266 PHE B C 1
ATOM 4637 O O . PHE B 1 266 ? -10.312 6.402 -15.109 1 79.56 266 PHE B O 1
ATOM 4644 N N . CYS B 1 267 ? -12.062 5.457 -16.156 1 81.5 267 CYS B N 1
ATOM 4645 C CA . CYS B 1 267 ? -12.406 6.68 -16.875 1 81.5 267 CYS B CA 1
ATOM 4646 C C . CYS B 1 267 ? -13.32 7.566 -16.031 1 81.5 267 CYS B C 1
ATOM 4648 O O . CYS B 1 267 ? -13.5 8.742 -16.344 1 81.5 267 CYS B O 1
ATOM 4650 N N . ILE B 1 268 ? -13.844 7.07 -14.984 1 85.12 268 ILE B N 1
ATOM 4651 C CA . ILE B 1 268 ? -14.703 7.848 -14.102 1 85.12 268 ILE B CA 1
ATOM 4652 C C . ILE B 1 268 ? -13.844 8.633 -13.109 1 85.12 268 ILE B C 1
ATOM 4654 O O . ILE B 1 268 ? -12.969 8.062 -12.453 1 85.12 268 ILE B O 1
ATOM 4658 N N . PRO B 1 269 ? -14.102 9.938 -13.047 1 85.62 269 PRO B N 1
ATOM 4659 C CA . PRO B 1 269 ? -13.336 10.711 -12.062 1 85.62 269 PRO B CA 1
ATOM 4660 C C . PRO B 1 269 ? -13.406 10.109 -10.664 1 85.62 269 PRO B C 1
ATOM 4662 O O . PRO B 1 269 ? -14.477 9.688 -10.219 1 85.62 269 PRO B O 1
ATOM 4665 N N . GLN B 1 270 ? -12.305 10.047 -10 1 87.69 270 GLN B N 1
ATOM 4666 C CA . GLN B 1 270 ? -12.203 9.398 -8.703 1 87.69 270 GLN B CA 1
ATOM 4667 C C . GLN B 1 270 ? -13.094 10.078 -7.672 1 87.69 270 GLN B C 1
ATOM 4669 O O . GLN B 1 270 ? -13.57 9.438 -6.73 1 87.69 270 GLN B O 1
ATOM 4674 N N . THR B 1 271 ? -13.336 11.375 -7.852 1 90.06 271 THR B N 1
ATOM 4675 C CA . THR B 1 271 ? -14.203 12.094 -6.93 1 90.06 271 THR B CA 1
ATOM 4676 C C . THR B 1 271 ? -15.617 11.523 -6.961 1 90.06 271 THR B C 1
ATOM 4678 O O . THR B 1 271 ? -16.266 11.406 -5.922 1 90.06 271 THR B O 1
ATOM 4681 N N . ILE B 1 272 ? -16.016 11.18 -8.141 1 91.06 272 ILE B N 1
ATOM 4682 C CA . ILE B 1 272 ? -17.344 10.602 -8.297 1 91.06 272 ILE B CA 1
ATOM 4683 C C . ILE B 1 272 ? -17.391 9.219 -7.645 1 91.06 272 ILE B C 1
ATOM 4685 O O . ILE B 1 272 ? -18.328 8.898 -6.914 1 91.06 272 ILE B O 1
ATOM 4689 N N . ILE B 1 273 ? -16.359 8.469 -7.816 1 89.06 273 ILE B N 1
ATOM 4690 C CA . ILE B 1 273 ? -16.281 7.125 -7.254 1 89.06 273 ILE B CA 1
ATOM 4691 C C . ILE B 1 273 ? -16.266 7.203 -5.73 1 89.06 273 ILE B C 1
ATOM 4693 O O . ILE B 1 273 ? -16.969 6.461 -5.055 1 89.06 273 ILE B O 1
ATOM 4697 N N . GLY B 1 274 ? -15.453 8.086 -5.234 1 88.94 274 GLY B N 1
ATOM 4698 C CA . GLY B 1 274 ? -15.375 8.273 -3.793 1 88.94 274 GLY B CA 1
ATOM 4699 C C . GLY B 1 274 ? -16.719 8.586 -3.152 1 88.94 274 GLY B C 1
ATOM 4700 O O . GLY B 1 274 ? -17.078 7.996 -2.133 1 88.94 274 GLY B O 1
ATOM 4701 N N . HIS B 1 275 ? -17.438 9.461 -3.787 1 91.5 275 HIS B N 1
ATOM 4702 C CA . HIS B 1 275 ? -18.75 9.844 -3.252 1 91.5 275 HIS B CA 1
ATOM 4703 C C . HIS B 1 275 ? -19.75 8.695 -3.369 1 91.5 275 HIS B C 1
ATOM 4705 O O . HIS B 1 275 ? -20.531 8.461 -2.451 1 91.5 275 HIS B O 1
ATOM 4711 N N . LEU B 1 276 ? -19.703 8.047 -4.484 1 88.38 276 LEU B N 1
ATOM 4712 C CA . LEU B 1 276 ? -20.594 6.922 -4.699 1 88.38 276 LEU B CA 1
ATOM 4713 C C . LEU B 1 276 ? -20.359 5.832 -3.656 1 88.38 276 LEU B C 1
ATOM 4715 O O . LEU B 1 276 ? -21.312 5.324 -3.057 1 88.38 276 LEU B O 1
ATOM 4719 N N . PHE B 1 277 ? -19.109 5.527 -3.418 1 86.12 277 PHE B N 1
ATOM 4720 C CA . PHE B 1 277 ? -18.781 4.488 -2.449 1 86.12 277 PHE B CA 1
ATOM 4721 C C . PHE B 1 277 ? -19.156 4.93 -1.037 1 86.12 277 PHE B C 1
ATOM 4723 O O . PHE B 1 277 ? -19.562 4.113 -0.215 1 86.12 277 PHE B O 1
ATOM 4730 N N . THR B 1 278 ? -18.938 6.191 -0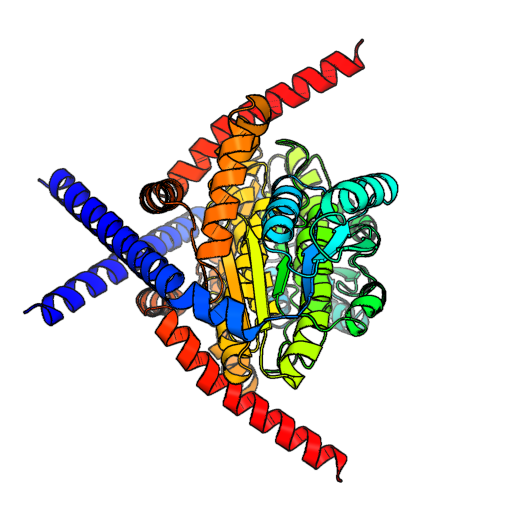.777 1 86.69 278 THR B N 1
ATOM 4731 C CA . THR B 1 278 ? -19.328 6.719 0.529 1 86.69 278 THR B CA 1
ATOM 4732 C C . THR B 1 278 ? -20.828 6.527 0.772 1 86.69 278 THR B C 1
ATOM 4734 O O . THR B 1 278 ? -21.234 6.113 1.858 1 86.69 278 THR B O 1
ATOM 4737 N N . GLU B 1 279 ? -21.594 6.797 -0.225 1 86 279 GLU B N 1
ATOM 4738 C CA . GLU B 1 279 ? -23.047 6.664 -0.115 1 86 279 GLU B CA 1
ATOM 4739 C C . GLU B 1 279 ? -23.453 5.203 0.039 1 86 279 GLU B C 1
ATOM 4741 O O . GLU B 1 279 ? -24.25 4.867 0.917 1 86 279 GLU B O 1
ATOM 4746 N N . ILE B 1 280 ? -22.906 4.367 -0.712 1 82.12 280 ILE B N 1
ATOM 4747 C CA . ILE B 1 280 ? -23.281 2.961 -0.739 1 82.12 280 ILE B CA 1
ATOM 4748 C C . ILE B 1 280 ? -22.812 2.277 0.545 1 82.12 280 ILE B C 1
ATOM 4750 O O . ILE B 1 280 ? -23.609 1.623 1.229 1 82.12 280 ILE B O 1
ATOM 4754 N N . PHE B 1 281 ? -21.578 2.508 0.891 1 78.94 281 PHE B N 1
ATOM 4755 C CA . PHE B 1 281 ? -21.016 1.789 2.023 1 78.94 281 PHE B CA 1
ATOM 4756 C C . PHE B 1 281 ? -21.406 2.451 3.338 1 78.94 281 PHE B C 1
ATOM 4758 O O . PHE B 1 281 ? -21.5 1.782 4.371 1 78.94 281 PHE B O 1
ATOM 4765 N N . GLY B 1 282 ? -21.562 3.748 3.258 1 76.56 282 GLY B N 1
ATOM 4766 C CA . GLY B 1 282 ? -22.078 4.422 4.438 1 76.56 282 GLY B CA 1
ATOM 4767 C C . GLY B 1 282 ? -23.422 3.896 4.879 1 76.56 282 GLY B C 1
ATOM 4768 O O . GLY B 1 282 ? -23.656 3.688 6.07 1 76.56 282 GLY B O 1
ATOM 4769 N N . LYS B 1 283 ? -24.281 3.658 3.936 1 75.38 283 LYS B N 1
ATOM 4770 C CA . LYS B 1 283 ? -25.594 3.098 4.219 1 75.38 283 LYS B CA 1
ATOM 4771 C C . LYS B 1 283 ? -25.484 1.689 4.797 1 75.38 283 LYS B C 1
ATOM 4773 O O . LYS B 1 283 ? -26.203 1.332 5.723 1 75.38 283 LYS B O 1
ATOM 4778 N N . LYS B 1 284 ? -24.578 1.006 4.293 1 72.5 284 LYS B N 1
ATOM 4779 C CA . LYS B 1 284 ? -24.375 -0.362 4.766 1 72.5 284 LYS B CA 1
ATOM 4780 C C . LYS B 1 284 ? -23.844 -0.377 6.195 1 72.5 284 LYS B C 1
ATOM 4782 O O . LYS B 1 284 ? -24.203 -1.243 6.992 1 72.5 284 LYS B O 1
ATOM 4787 N N . GLU B 1 285 ? -22.953 0.527 6.426 1 72.19 285 GLU B N 1
ATOM 4788 C CA . GLU B 1 285 ? -22.406 0.648 7.781 1 72.19 285 GLU B CA 1
ATOM 4789 C C . GLU B 1 285 ? -23.516 1.009 8.773 1 72.19 285 GLU B C 1
ATOM 4791 O O . GLU B 1 285 ? -23.5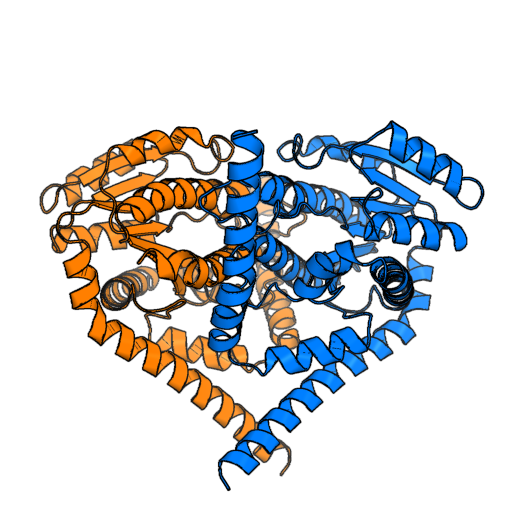62 0.453 9.875 1 72.19 285 GLU B O 1
ATOM 4796 N N . LEU B 1 286 ? -24.328 1.86 8.367 1 67.69 286 LEU B N 1
ATOM 4797 C CA . LEU B 1 286 ? -25.438 2.264 9.219 1 67.69 286 LEU B CA 1
ATOM 4798 C C . LEU B 1 286 ? -26.375 1.092 9.477 1 67.69 286 LEU B C 1
ATOM 4800 O O . LEU B 1 286 ? -26.859 0.906 10.602 1 67.69 286 LEU B O 1
ATOM 4804 N N . GLU B 1 287 ? -26.578 0.354 8.453 1 68.88 287 GLU B N 1
ATOM 4805 C CA . GLU B 1 287 ? -27.422 -0.83 8.586 1 68.88 287 GLU B CA 1
ATOM 4806 C C . GLU B 1 287 ? -26.797 -1.847 9.539 1 68.88 287 GLU B C 1
ATOM 4808 O O . GLU B 1 287 ? -27.5 -2.438 10.367 1 68.88 287 GLU B O 1
ATOM 4813 N N . ARG B 1 288 ? -25.547 -1.949 9.461 1 69.19 288 ARG B N 1
ATOM 4814 C CA . ARG B 1 288 ? -24.828 -2.885 10.328 1 69.19 288 ARG B CA 1
ATOM 4815 C C . ARG B 1 288 ? -24.906 -2.441 11.789 1 69.19 288 ARG B C 1
ATOM 4817 O O . ARG B 1 288 ? -25.156 -3.258 12.68 1 69.19 288 ARG B O 1
ATOM 4824 N N . GLU B 1 289 ? -24.625 -1.178 11.992 1 66.62 289 GLU B N 1
ATOM 4825 C CA . GLU B 1 289 ? -24.703 -0.634 13.352 1 66.62 289 GLU B CA 1
ATOM 4826 C C . GLU B 1 289 ? -26.094 -0.808 13.938 1 66.62 289 GLU B C 1
ATOM 4828 O O . GLU B 1 289 ? -26.25 -1.134 15.117 1 66.62 289 GLU B O 1
ATOM 4833 N N . TYR B 1 290 ? -27.078 -0.627 13.086 1 65.06 290 TYR B N 1
ATOM 4834 C CA . TYR B 1 290 ? -28.453 -0.777 13.523 1 65.06 290 TYR B CA 1
ATOM 4835 C C . TYR B 1 290 ? -28.75 -2.219 13.914 1 65.06 290 TYR B C 1
ATOM 4837 O O . TYR B 1 290 ? -29.359 -2.475 14.953 1 65.06 290 TYR B O 1
ATOM 4845 N N . LEU B 1 291 ? -28.25 -3.105 13.156 1 64.69 291 LEU B N 1
ATOM 4846 C CA . LEU B 1 291 ? -28.484 -4.52 13.422 1 64.69 291 LEU B CA 1
ATOM 4847 C C . LEU B 1 291 ? -27.734 -4.973 14.672 1 64.69 291 LEU B C 1
ATOM 4849 O O . LEU B 1 291 ? -28.25 -5.781 15.445 1 64.69 291 LEU B O 1
ATOM 4853 N N . GLU B 1 292 ? -26.484 -4.422 14.883 1 65.38 292 GLU B N 1
ATOM 4854 C CA . 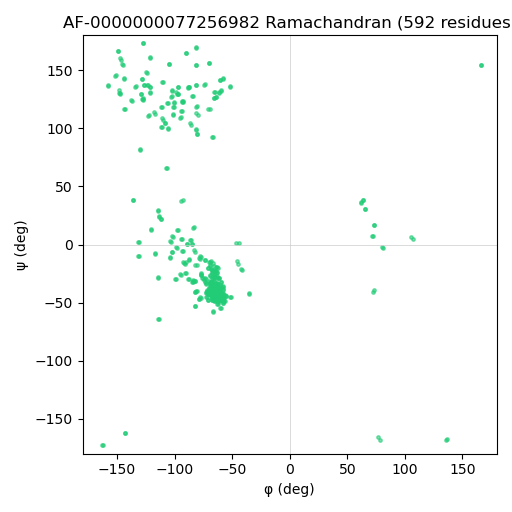GLU B 1 292 ? -25.703 -4.773 16.062 1 65.38 292 GLU B CA 1
ATOM 4855 C C . GLU B 1 292 ? -26.344 -4.234 17.328 1 65.38 292 GLU B C 1
ATOM 4857 O O . GLU B 1 292 ? -26.344 -4.902 18.375 1 65.38 292 GLU B O 1
ATOM 4862 N N . ARG B 1 293 ? -26.906 -2.982 17.297 1 62.03 293 ARG B N 1
ATOM 4863 C CA . ARG B 1 293 ? -27.625 -2.395 18.422 1 62.03 293 ARG B CA 1
ATOM 4864 C C . ARG B 1 293 ? -28.875 -3.188 18.75 1 62.03 293 ARG B C 1
ATOM 4866 O O . ARG B 1 293 ? -29.203 -3.396 19.922 1 62.03 293 ARG B O 1
ATOM 4873 N N . LYS B 1 294 ? -29.562 -3.633 17.766 1 64.81 294 LYS B N 1
ATOM 4874 C CA . LYS B 1 294 ? -30.781 -4.43 17.953 1 64.81 294 LYS B CA 1
ATOM 4875 C C . LYS B 1 294 ? -30.453 -5.781 18.578 1 64.81 294 LYS B C 1
ATOM 4877 O O . LYS B 1 294 ? -31.219 -6.293 19.406 1 64.81 294 LYS B O 1
ATOM 4882 N N . ARG B 1 295 ? -29.344 -6.359 18.172 1 57.75 295 ARG B N 1
ATOM 4883 C CA . ARG B 1 295 ? -28.938 -7.656 18.719 1 57.75 295 ARG B CA 1
ATOM 4884 C C . ARG B 1 295 ? -28.547 -7.535 20.188 1 57.75 295 ARG B C 1
ATOM 4886 O O . ARG B 1 295 ? -28.734 -8.477 20.953 1 57.75 295 ARG B O 1
ATOM 4893 N N . LYS B 1 296 ? -27.969 -6.32 20.531 1 64.81 296 LYS B N 1
ATOM 4894 C CA . LYS B 1 296 ? -27.562 -6.105 21.922 1 64.81 296 LYS B CA 1
ATOM 4895 C C . LYS B 1 296 ? -28.781 -5.82 22.797 1 64.81 296 LYS B C 1
ATOM 4897 O O . LYS B 1 296 ? -28.75 -6.062 24.016 1 64.81 296 LYS B O 1
ATOM 4902 N N . HIS B 1 297 ? -29.781 -5.285 22.328 1 52.59 297 HIS B N 1
ATOM 4903 C CA . HIS B 1 297 ? -30.984 -5.031 23.109 1 52.59 297 HIS B CA 1
ATOM 4904 C C . HIS B 1 297 ? -31.906 -6.25 23.109 1 52.59 297 HIS B C 1
ATOM 4906 O O . HIS B 1 297 ? -32.875 -6.301 23.875 1 52.59 297 HIS B O 1
ATOM 4912 N N . LYS B 1 298 ? -31.578 -7.258 22.578 1 39.72 298 LYS B N 1
ATOM 4913 C CA . LYS B 1 298 ? -32.344 -8.484 22.734 1 39.72 298 LYS B CA 1
ATOM 4914 C C . LYS B 1 298 ? -31.688 -9.438 23.719 1 39.72 298 LYS B C 1
ATOM 4916 O O . LYS B 1 298 ? -30.453 -9.555 23.734 1 39.72 298 LYS B O 1
#

Secondary structure (DSSP, 8-state):
-HHHHHHHHHHHHHHHHHHHHHHHHHHHHHHHHHHHHHTTTPEEEEESTTSHHHHHHHHHHHHTT--EEEEES-HHHHHHHHHHHTTTS-EEEEE--TTTTTT-GGGGGGGGGS-EEEEEE------STT--TTT---HHHIIIIIIIHHHHHHHHHHHHHHHT-EEEEEEE-GGGGS--TT-HHHHHHHHHHHHHHHHHHHHTGGGTEEEEEEE---HHHHHHHTTTSTHHHHHHHHHHHHHTTTTSSSEE---HHHHHHHHHHHHS-HHHHHHHHHHHHHHHHHHHHHHHHHHHH-/-HHHHHHHHHHHHHHHHHHHHHHHHHHHHHHHHHHHHHTTTPEEEEESTTSHHHHHHHHHHHHTT--EEEEES-HHHHHHHHHHHTTTS-EEEEE--TTTTTT-GGGGGGGGGS-EEEEEE------STT--TTT---HHHIIIIIIIHHHHHHHHHHHHHHHT-EEEEEEE-GGGGS--TT-HHHHHHHHHHHHHHHHHHHHTGGGTEEEEEEE---HHHHHHHTTTSTHHHHHHHHHHHHHTTTTSSSEE---HHHHHHHHHHHHS-HHHHHHHHHHHHHHHHHHHHHHHHHHHH-